Protein AF-A0A8C7Y0G3-F1 (afdb_monomer_lite)

Foldseek 3Di:
DVLQVQVVVLLVVVVVQVVDPDHDVVVVVVSVVSNLVSQQVQKDFPFFWPQEAAAPDFIKTKIWGNNQVFFDPDDWWKKFKAKFFLVCLLVVVDDDPDGQWDKPQRIFTFDQDPVVRITMTMRGRIGTNDGHDDDDDDPDDLLLTKIWIKIWTWTDGVPDPDIDIHIDTGQIHRYHHDPVSVLVNVLNSLQQVQADDPPDRHSDGDQKDFLQSVQVSLQCVLCVLLVAPQTQDPQLSVLLQCQLVVNQPDPDDRRRPIRGPCSAAPDPGVPAPGHSSQQSVLLSVLSNPFNSVCVRVVQAPERDDPVVVCVVAQPPDFQKWHKYADPHDRNKIKIWGWHDDDPHTDIDIDICPDCRVPDDDDDDDDDDDNIGRDPDD

Organism: NCBI:txid183150

InterPro domains:
  IPR000980 SH2 domain [PF00017] (300-342)
  IPR000980 SH2 domain [PS50001] (295-337)
  IPR001217 Transcription factor STAT [PTHR11801] (11-346)
  IPR008967 p53-like transcription factor, DNA-binding domain superfamily [SSF49417] (37-290)
  IPR012345 STAT transcription factor, DNA-binding, N-terminal [G3DSA:2.60.40.630] (44-178)
  IPR013801 STAT transcription factor, DNA-binding [PF02864] (47-176)
  IPR036860 SH2 domain superfamily [G3DSA:3.30.505.10] (300-367)
  IPR036860 SH2 domain superfamily [SSF55550] (291-344)
  IPR048988 Signal transducer and activator of transcription, linker domain [PF21354] (199-280)

Structure (mmCIF, N/CA/C/O backbone):
data_AF-A0A8C7Y0G3-F1
#
_entry.id   AF-A0A8C7Y0G3-F1
#
loop_
_atom_site.group_PDB
_atom_site.id
_atom_site.type_symbol
_atom_site.label_atom_id
_atom_site.label_alt_id
_atom_site.label_comp_id
_atom_site.label_asym_id
_atom_site.label_entity_id
_atom_site.label_seq_id
_atom_site.pdbx_PDB_ins_code
_atom_site.Cartn_x
_atom_site.Cartn_y
_atom_si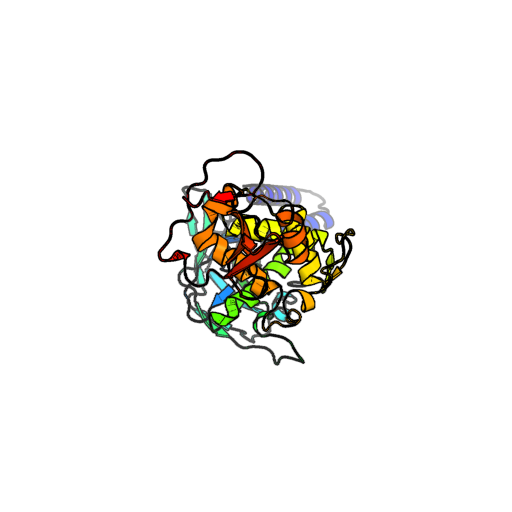te.Cartn_z
_atom_site.occupancy
_atom_site.B_iso_or_equiv
_atom_site.auth_seq_id
_atom_site.auth_comp_id
_atom_site.auth_asym_id
_atom_site.auth_atom_id
_atom_site.pdbx_PDB_model_num
ATOM 1 N N . MET A 1 1 ? -19.320 13.314 15.591 1.00 75.12 1 MET A N 1
ATOM 2 C CA . MET A 1 1 ? -20.579 13.942 15.129 1.00 75.12 1 MET A CA 1
ATOM 3 C C . MET A 1 1 ? -21.644 12.915 14.749 1.00 75.12 1 MET A C 1
ATOM 5 O O . MET A 1 1 ? -22.512 12.701 15.576 1.00 75.12 1 MET A O 1
ATOM 9 N N . TRP A 1 2 ? -21.601 12.242 13.586 1.00 90.75 2 TRP A N 1
ATOM 10 C CA . TRP A 1 2 ? -22.658 11.277 13.208 1.00 90.75 2 TRP A CA 1
ATOM 11 C C . TRP A 1 2 ? -22.826 10.128 14.213 1.00 90.75 2 TRP A C 1
ATOM 13 O O . TRP A 1 2 ? -23.937 9.872 14.663 1.00 90.75 2 TRP A O 1
ATOM 23 N N . SER A 1 3 ? -21.731 9.488 14.638 1.00 91.31 3 SER A N 1
ATOM 24 C CA . SER A 1 3 ? -21.782 8.396 15.624 1.00 91.31 3 SER A CA 1
ATOM 25 C C . SER A 1 3 ? -22.392 8.836 16.960 1.00 91.31 3 SER A C 1
ATOM 27 O O . SER A 1 3 ? -23.208 8.126 17.533 1.00 91.31 3 SER A O 1
ATOM 29 N N . GLU A 1 4 ? -22.058 10.037 17.438 1.00 88.38 4 GLU A N 1
ATOM 30 C CA . GLU A 1 4 ? -22.605 10.590 18.687 1.00 88.38 4 GLU A CA 1
ATOM 31 C C . GLU A 1 4 ? -24.086 10.956 18.560 1.00 88.38 4 GLU A C 1
ATOM 33 O O . GLU A 1 4 ? -24.848 10.776 19.508 1.00 88.38 4 GLU A O 1
ATOM 38 N N . GLN A 1 5 ? -24.514 11.446 17.392 1.00 90.44 5 GLN A N 1
ATOM 39 C CA . GLN A 1 5 ? -25.929 11.682 17.107 1.00 90.44 5 GLN A CA 1
ATOM 40 C C . GLN A 1 5 ? -26.713 10.369 17.088 1.00 90.44 5 GLN A C 1
ATOM 42 O O . GLN A 1 5 ? -27.786 10.306 17.684 1.00 90.44 5 GLN A O 1
ATOM 47 N N . LEU A 1 6 ? -26.170 9.322 16.460 1.00 92.69 6 LEU A N 1
ATOM 48 C CA . LEU A 1 6 ? -26.771 7.986 16.456 1.00 92.69 6 LEU A CA 1
ATOM 49 C C . LEU A 1 6 ? -26.883 7.416 17.871 1.00 92.69 6 LEU A C 1
ATOM 51 O O . LEU A 1 6 ? -27.937 6.891 18.225 1.00 92.69 6 LEU A O 1
ATOM 55 N N . LEU A 1 7 ? -25.847 7.590 18.698 1.00 90.00 7 LEU A N 1
ATOM 56 C CA . LEU A 1 7 ? -25.885 7.184 20.102 1.00 90.00 7 LEU A CA 1
ATOM 57 C C . LEU A 1 7 ? -26.990 7.935 20.856 1.00 90.00 7 LEU A C 1
ATOM 59 O O . LEU A 1 7 ? -27.817 7.307 21.507 1.00 90.00 7 LEU A O 1
ATOM 63 N N . GLY A 1 8 ? -27.077 9.258 20.691 1.00 89.44 8 GLY A N 1
ATOM 64 C CA . GLY A 1 8 ? -28.127 10.064 21.321 1.00 89.44 8 GLY A CA 1
ATOM 65 C C . GLY A 1 8 ? -29.546 9.726 20.841 1.00 89.44 8 GLY A C 1
ATOM 66 O O . GLY A 1 8 ? -30.496 9.819 21.614 1.00 89.44 8 GLY A O 1
ATOM 67 N N . ILE A 1 9 ? -29.719 9.317 19.578 1.00 92.38 9 ILE A N 1
ATOM 68 C CA . ILE A 1 9 ? -31.003 8.810 19.070 1.00 92.38 9 ILE A CA 1
ATOM 69 C C . ILE A 1 9 ? -31.339 7.466 19.728 1.00 92.38 9 ILE A C 1
ATOM 71 O O . ILE A 1 9 ? -32.461 7.301 20.202 1.00 92.38 9 ILE A O 1
ATOM 75 N N . ASN A 1 10 ? -30.381 6.536 19.801 1.00 91.31 10 ASN A N 1
ATOM 76 C CA . ASN A 1 10 ? -30.576 5.240 20.453 1.00 91.31 10 ASN A CA 1
ATOM 77 C C . ASN A 1 10 ? -30.941 5.409 21.941 1.00 91.31 10 ASN A C 1
ATOM 79 O O . ASN A 1 10 ? -31.903 4.801 22.403 1.00 91.31 10 ASN A O 1
ATOM 83 N N . GLU A 1 11 ? -30.256 6.304 22.663 1.00 88.06 11 GLU A N 1
ATOM 84 C CA . GLU A 1 11 ? -30.556 6.649 24.062 1.00 88.06 11 GLU A CA 1
ATOM 85 C C . GLU A 1 11 ? -31.999 7.144 24.241 1.00 88.06 11 GLU A C 1
ATOM 87 O O . GLU A 1 11 ? -32.717 6.641 25.107 1.00 88.06 11 GLU A O 1
ATOM 92 N N . ARG A 1 12 ? -32.454 8.085 23.401 1.00 91.25 12 ARG A N 1
ATOM 93 C CA . ARG A 1 12 ? -33.833 8.600 23.457 1.00 91.25 12 ARG A CA 1
ATOM 94 C C . ARG A 1 12 ? -34.868 7.517 23.174 1.00 91.25 12 ARG A C 1
ATOM 96 O O . ARG A 1 12 ? -35.825 7.391 23.928 1.00 91.25 12 ARG A O 1
ATOM 103 N N . LEU A 1 13 ? -34.652 6.696 22.146 1.00 92.31 13 LEU A N 1
ATOM 104 C CA . LEU A 1 13 ? -35.562 5.595 21.820 1.00 92.31 13 LEU A CA 1
ATOM 105 C C . LEU A 1 13 ? -35.646 4.567 22.956 1.00 92.31 13 LEU A C 1
ATOM 107 O O . LEU A 1 13 ? -36.723 4.048 23.237 1.00 92.31 13 LEU A O 1
ATOM 111 N N . ARG A 1 14 ? -34.534 4.296 23.652 1.00 87.75 14 ARG A N 1
ATOM 112 C CA . ARG A 1 14 ? -34.536 3.428 24.840 1.00 87.75 14 ARG A CA 1
ATOM 113 C C . ARG A 1 14 ? -35.313 4.048 26.000 1.00 87.75 14 ARG A C 1
ATOM 115 O O . ARG A 1 14 ? -36.026 3.321 26.682 1.00 87.75 14 ARG A O 1
ATOM 122 N N . GLN A 1 15 ? -35.206 5.359 26.218 1.00 88.50 15 GLN A N 1
ATOM 123 C CA . GLN A 1 15 ? -35.999 6.062 27.236 1.00 88.50 15 GLN A CA 1
ATOM 124 C C . GLN A 1 15 ? -37.495 6.020 26.911 1.00 88.50 15 GLN A C 1
ATOM 126 O O . GLN A 1 15 ? -38.289 5.662 27.775 1.00 88.50 15 GLN A O 1
ATOM 131 N N . GLU A 1 16 ? -37.874 6.311 25.665 1.00 91.06 16 GLU A N 1
ATOM 132 C CA . GLU A 1 16 ? -39.264 6.219 25.205 1.00 91.06 16 GLU A CA 1
ATOM 133 C C . GLU A 1 16 ? -39.808 4.794 25.345 1.00 91.06 16 GLU A C 1
ATOM 135 O O . GLU A 1 16 ? -40.914 4.611 25.847 1.00 91.06 16 GLU A O 1
ATOM 140 N N . TYR A 1 17 ? -39.010 3.777 24.998 1.00 88.94 17 TYR A N 1
ATOM 141 C CA . TYR A 1 17 ? -39.374 2.369 25.164 1.00 88.94 17 TYR A CA 1
ATOM 142 C C . TYR A 1 17 ? -39.729 2.010 26.617 1.00 88.94 17 TYR A C 1
ATOM 144 O O . TYR A 1 17 ? -40.674 1.255 26.838 1.00 88.94 17 TYR A O 1
ATOM 152 N N . MET A 1 18 ? -39.022 2.568 27.611 1.00 86.75 18 MET A N 1
ATOM 153 C CA . MET A 1 18 ? -39.318 2.331 29.035 1.00 86.75 18 MET A CA 1
ATOM 154 C C . MET A 1 18 ? -40.654 2.937 29.490 1.00 86.75 18 MET A C 1
ATOM 156 O O . MET A 1 18 ? -41.187 2.524 30.517 1.00 86.75 18 MET A O 1
ATOM 160 N N . LEU A 1 19 ? -41.193 3.908 28.747 1.00 90.69 19 LEU A N 1
ATOM 161 C CA . LEU A 1 19 ? -42.464 4.572 29.050 1.00 90.69 19 LEU A CA 1
ATOM 162 C C . LEU A 1 19 ? -43.667 3.902 28.362 1.00 90.69 19 LEU A C 1
ATOM 164 O O . LEU A 1 19 ? -44.811 4.264 28.635 1.00 90.69 19 LEU A O 1
ATOM 168 N N . VAL A 1 20 ? -43.438 2.930 27.472 1.00 89.75 20 VAL A N 1
ATOM 169 C CA . VAL A 1 20 ? -44.508 2.216 26.762 1.00 89.75 20 VAL A CA 1
ATOM 170 C C . VAL A 1 20 ? -45.210 1.242 27.712 1.00 89.75 20 VAL A C 1
ATOM 172 O O . VAL A 1 20 ? -44.578 0.355 28.275 1.00 89.75 20 VAL A O 1
ATOM 175 N N . GLY A 1 21 ? -46.537 1.359 27.845 1.00 84.69 21 GLY A N 1
ATOM 176 C CA . GLY A 1 21 ? -47.332 0.524 28.760 1.00 84.69 21 GLY A CA 1
ATOM 177 C C . GLY A 1 21 ? -47.311 -0.981 28.450 1.00 84.69 21 GLY A C 1
ATOM 178 O O . GLY A 1 21 ? -47.362 -1.797 29.365 1.00 84.69 21 GLY A O 1
ATOM 179 N N . THR A 1 22 ? -47.188 -1.363 27.174 1.00 86.62 22 THR A N 1
ATOM 180 C CA . THR A 1 22 ? -47.003 -2.758 26.725 1.00 86.62 22 THR A CA 1
ATOM 181 C C . THR A 1 22 ? -45.833 -2.840 25.738 1.00 86.62 22 THR A C 1
ATOM 183 O O . THR A 1 22 ? -46.036 -2.739 24.524 1.00 86.62 22 THR A O 1
ATOM 186 N N . PRO A 1 23 ? -44.591 -2.951 26.233 1.00 83.25 23 PRO A N 1
ATOM 187 C CA . PRO A 1 23 ? -43.402 -2.817 25.404 1.00 83.25 23 PRO A CA 1
ATOM 188 C C . PRO A 1 23 ? -43.110 -4.101 24.605 1.00 83.25 23 PRO A C 1
ATOM 190 O O . PRO A 1 23 ? -43.174 -5.206 25.140 1.00 83.25 23 PRO A O 1
ATOM 193 N N . ASN A 1 24 ? -42.778 -3.962 23.314 1.00 88.94 24 ASN A N 1
ATOM 194 C CA . ASN A 1 24 ? -42.450 -5.089 22.432 1.00 88.94 24 ASN A CA 1
ATOM 195 C C . ASN A 1 24 ? -41.003 -5.581 22.669 1.00 88.94 24 ASN A C 1
ATOM 197 O O . ASN A 1 24 ? -40.067 -4.864 22.297 1.00 88.94 24 ASN A O 1
ATOM 201 N N . PRO A 1 25 ? -40.786 -6.818 23.163 1.00 89.81 25 PRO A N 1
ATOM 202 C CA . PRO A 1 25 ? -39.446 -7.339 23.446 1.00 89.81 25 PRO A CA 1
ATOM 203 C C . PRO A 1 25 ? -38.500 -7.350 22.236 1.00 89.81 25 PRO A C 1
ATOM 205 O O . PRO A 1 25 ? -37.298 -7.148 22.399 1.00 89.81 25 PRO A O 1
ATOM 208 N N . ALA A 1 26 ? -39.026 -7.535 21.019 1.00 91.88 26 ALA A N 1
ATOM 209 C CA . ALA A 1 26 ? -38.218 -7.525 19.800 1.00 91.88 26 ALA A CA 1
ATOM 210 C C . ALA A 1 26 ? -37.586 -6.147 19.536 1.00 91.88 26 ALA A C 1
ATOM 212 O O . ALA A 1 26 ? -36.444 -6.063 19.089 1.00 91.88 26 ALA A O 1
ATOM 213 N N . CYS A 1 27 ? -38.299 -5.066 19.871 1.00 90.62 27 CYS A N 1
ATOM 214 C CA . CYS A 1 27 ? -37.798 -3.701 19.720 1.00 90.62 27 CYS A CA 1
ATOM 215 C C . CYS A 1 27 ? -36.637 -3.423 20.686 1.00 90.62 27 CYS A C 1
ATOM 217 O O . CYS 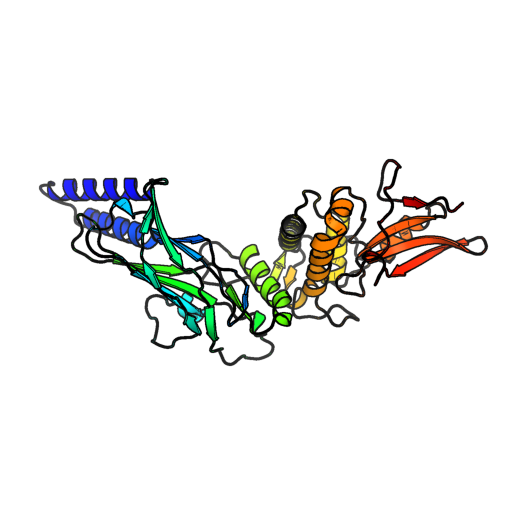A 1 27 ? -35.619 -2.862 20.282 1.00 90.62 27 CYS A O 1
ATOM 219 N N . LYS A 1 28 ? -36.740 -3.893 21.938 1.00 89.12 28 LYS A N 1
ATOM 220 C CA . LYS A 1 28 ? -35.642 -3.802 22.913 1.00 89.12 28 LYS A CA 1
ATOM 221 C C . LYS A 1 28 ? -34.376 -4.475 22.394 1.00 89.12 28 LYS A C 1
ATOM 223 O O . LYS A 1 28 ? -33.324 -3.844 22.379 1.00 89.12 28 LYS A O 1
ATOM 228 N N . LEU A 1 29 ? -34.502 -5.718 21.929 1.00 91.50 29 LEU A N 1
ATOM 229 C CA . LEU A 1 29 ? -33.372 -6.481 21.403 1.00 91.50 29 LEU A CA 1
ATOM 230 C C . LEU A 1 29 ? -32.739 -5.783 20.191 1.00 91.50 29 LEU A C 1
ATOM 232 O O . LEU A 1 29 ? -31.519 -5.711 20.076 1.00 91.50 29 LEU A O 1
ATOM 236 N N . GLN A 1 30 ? -33.557 -5.220 19.299 1.00 93.69 30 GLN A N 1
ATOM 237 C CA . GLN A 1 30 ? -33.057 -4.478 18.146 1.00 93.69 30 GLN A CA 1
ATOM 238 C C . GLN A 1 30 ? -32.299 -3.205 18.557 1.00 93.69 30 GLN A C 1
ATOM 240 O O . GLN A 1 30 ? -31.234 -2.931 18.006 1.00 93.69 30 GLN A O 1
ATOM 245 N N . LEU A 1 31 ? -32.805 -2.443 19.531 1.00 91.38 31 LEU A N 1
ATOM 246 C CA . LEU A 1 31 ? -32.117 -1.258 20.056 1.00 91.38 31 LEU A CA 1
ATOM 247 C C . LEU A 1 31 ? -30.783 -1.615 20.724 1.00 91.38 31 LEU A C 1
ATOM 249 O O . LEU A 1 31 ? -29.803 -0.895 20.525 1.00 91.38 31 LEU A O 1
ATOM 253 N N . GLU A 1 32 ? -30.736 -2.721 21.471 1.00 89.75 32 GLU A N 1
ATOM 254 C CA . GLU A 1 32 ? -29.512 -3.247 22.088 1.00 89.75 32 GLU A CA 1
ATOM 255 C C . GLU A 1 32 ? -28.491 -3.671 21.024 1.00 89.75 32 GLU A C 1
ATOM 257 O O . GLU A 1 32 ? -27.340 -3.245 21.081 1.00 89.75 32 GLU A O 1
ATOM 262 N N . ASN A 1 33 ? -28.914 -4.403 19.989 1.00 92.44 33 ASN A N 1
ATOM 263 C CA . ASN A 1 33 ? -28.038 -4.806 18.885 1.00 92.44 33 ASN A CA 1
ATOM 264 C C . ASN A 1 33 ? -27.462 -3.603 18.122 1.00 92.44 33 ASN A C 1
ATOM 266 O O . ASN A 1 33 ? -26.276 -3.583 17.790 1.00 92.44 33 ASN A O 1
ATOM 270 N N . LEU A 1 34 ? -28.284 -2.580 17.862 1.00 93.69 34 LEU A N 1
ATOM 271 C CA . LEU A 1 34 ? -27.831 -1.343 17.218 1.00 93.69 34 LEU A CA 1
ATOM 272 C C . LEU A 1 34 ? -26.823 -0.586 18.088 1.00 93.69 34 LEU A C 1
ATOM 274 O O . LEU A 1 34 ? -25.855 -0.039 17.563 1.00 93.69 34 LEU A O 1
ATOM 278 N N . LEU A 1 35 ? -27.031 -0.567 19.407 1.00 90.81 35 LEU A N 1
ATOM 279 C CA . LEU A 1 35 ? -26.099 0.048 20.347 1.00 90.81 35 LEU A CA 1
ATOM 280 C C . LEU A 1 35 ? -24.761 -0.698 20.372 1.00 90.81 35 LEU A C 1
ATOM 282 O O . LEU A 1 35 ? -23.720 -0.061 20.237 1.00 90.81 35 LEU A O 1
ATOM 286 N N . HIS A 1 36 ? -24.790 -2.029 20.486 1.00 90.25 36 HIS A N 1
ATOM 287 C CA . HIS A 1 36 ? -23.592 -2.868 20.433 1.00 90.25 36 HIS A CA 1
ATOM 288 C C . HIS A 1 36 ? -22.805 -2.634 19.140 1.00 90.25 36 HIS A C 1
ATOM 290 O O . HIS A 1 36 ? -21.625 -2.304 19.192 1.00 90.25 36 HIS A O 1
ATOM 296 N N . SER A 1 37 ? -23.476 -2.682 17.984 1.00 93.12 37 SER A N 1
ATOM 297 C CA . SER A 1 37 ? -22.838 -2.443 16.685 1.00 93.12 37 SER A CA 1
ATOM 298 C C . SER A 1 37 ? -22.215 -1.045 16.574 1.00 93.12 37 SER A C 1
ATOM 300 O O . SER A 1 37 ? -21.099 -0.899 16.063 1.00 93.12 37 SER A O 1
ATOM 302 N N . LEU A 1 38 ? -22.899 -0.014 17.084 1.00 93.06 38 LEU A N 1
ATOM 303 C CA . LEU A 1 38 ? -22.394 1.358 17.097 1.00 93.06 38 LEU A CA 1
ATOM 304 C C . LEU A 1 38 ? -21.152 1.509 17.988 1.00 93.06 38 LEU A C 1
ATOM 306 O O . LEU A 1 38 ? -20.217 2.216 17.610 1.00 93.06 38 LEU A O 1
ATOM 310 N N . ILE A 1 39 ? -21.146 0.863 19.155 1.00 91.25 39 ILE A N 1
ATOM 311 C CA . ILE A 1 39 ? -20.026 0.890 20.100 1.00 91.25 39 ILE A CA 1
ATOM 312 C C . ILE A 1 39 ? -18.821 0.132 19.537 1.00 91.25 39 ILE A C 1
ATOM 314 O O . ILE A 1 39 ? -17.722 0.691 19.515 1.00 91.25 39 ILE A O 1
ATOM 318 N N . ASP A 1 40 ? -19.023 -1.076 19.014 1.00 90.56 40 ASP A N 1
ATOM 319 C CA . ASP A 1 40 ? -17.955 -1.896 18.429 1.00 90.56 40 ASP A CA 1
ATOM 320 C C . ASP A 1 40 ? -17.297 -1.188 17.238 1.00 90.56 40 ASP A C 1
ATOM 322 O O . ASP A 1 40 ? -16.075 -1.185 17.099 1.00 90.56 40 ASP A O 1
ATOM 326 N N . SER A 1 41 ? -18.094 -0.480 16.434 1.00 92.94 41 SER A N 1
ATOM 327 C CA . SER A 1 41 ? -17.617 0.285 15.273 1.00 92.94 41 SER A CA 1
ATOM 328 C C . SER A 1 41 ? -17.090 1.683 15.626 1.00 92.94 41 SER A C 1
ATOM 330 O O . SER A 1 41 ? -16.759 2.470 14.736 1.00 92.94 41 SER A O 1
ATOM 332 N N . SER A 1 42 ? -17.040 2.046 16.913 1.00 93.56 42 SER A N 1
ATOM 333 C CA . SER A 1 42 ? -16.662 3.398 17.342 1.00 93.56 42 SER A CA 1
ATOM 334 C C . SER A 1 42 ? -15.154 3.626 17.411 1.00 93.56 42 SER A C 1
ATOM 336 O O . SER A 1 42 ? -14.723 4.781 17.437 1.00 93.56 42 SER A O 1
ATOM 338 N N . LEU A 1 43 ? -14.346 2.564 17.440 1.00 95.50 43 LEU A N 1
ATOM 339 C CA . LEU A 1 43 ? -12.892 2.660 17.470 1.00 95.50 43 LEU A CA 1
ATOM 340 C C . LEU A 1 43 ? -12.324 2.516 16.065 1.00 95.50 43 LEU A C 1
ATOM 342 O O . LEU A 1 43 ? -12.480 1.485 15.423 1.00 95.50 43 LEU A O 1
ATOM 346 N N . VAL A 1 44 ? -11.608 3.537 15.604 1.00 96.81 44 VAL A N 1
ATOM 347 C CA . VAL A 1 44 ? -11.010 3.547 14.266 1.00 96.81 44 VAL A CA 1
ATOM 348 C C . VAL A 1 44 ? -9.529 3.890 14.332 1.00 96.81 44 VAL A C 1
ATOM 350 O O . VAL A 1 44 ? -9.082 4.660 15.184 1.00 96.81 44 VAL A O 1
ATOM 353 N N . VAL A 1 45 ? -8.748 3.339 13.406 1.00 97.81 45 VAL A N 1
ATOM 354 C CA . VAL A 1 45 ? -7.332 3.689 13.251 1.00 97.81 45 VAL A CA 1
ATOM 355 C C . VAL A 1 45 ? -7.235 4.931 12.363 1.00 97.81 45 VAL A C 1
ATOM 357 O O . VAL A 1 45 ? -7.267 4.837 11.139 1.00 97.81 45 VAL A O 1
ATOM 360 N N . GLU A 1 46 ? -7.141 6.104 12.989 1.00 96.19 46 GLU A N 1
ATOM 361 C CA . GLU A 1 46 ? -7.092 7.408 12.308 1.00 96.19 46 GLU A CA 1
ATOM 362 C C . GLU A 1 46 ? -5.771 7.618 11.557 1.00 96.19 46 GLU A C 1
ATOM 364 O O . GLU A 1 46 ? -5.761 8.077 10.417 1.00 96.19 46 GLU A O 1
ATOM 369 N N . LYS A 1 47 ? -4.646 7.233 12.172 1.00 97.69 47 LYS A N 1
ATOM 370 C CA . LYS A 1 47 ? -3.332 7.213 11.523 1.00 97.69 47 LYS A CA 1
ATOM 371 C C . LYS A 1 47 ? -2.786 5.797 11.553 1.00 97.69 47 LYS A C 1
ATOM 373 O O . LYS A 1 47 ? -2.304 5.349 12.595 1.00 97.69 47 LYS A O 1
ATOM 378 N N . GLN A 1 48 ? -2.837 5.118 10.411 1.00 98.12 48 GLN A N 1
ATOM 379 C CA . GLN A 1 48 ? -2.316 3.759 10.262 1.00 98.12 48 GLN A CA 1
ATOM 380 C C . GLN A 1 48 ? -0.820 3.683 10.628 1.00 98.12 48 GLN A C 1
ATOM 382 O O . GLN A 1 48 ? -0.083 4.652 10.404 1.00 98.12 48 GLN A O 1
ATOM 387 N N . PRO A 1 49 ? -0.353 2.558 11.203 1.00 98.12 49 PRO A N 1
ATOM 388 C CA . PRO A 1 49 ? 1.077 2.313 11.335 1.00 98.12 49 PRO A CA 1
ATOM 389 C C . PRO A 1 49 ? 1.729 2.206 9.943 1.00 98.12 49 PRO A C 1
ATOM 391 O O . PRO A 1 49 ? 1.038 1.940 8.956 1.00 98.12 49 PRO A O 1
ATOM 394 N N . PRO A 1 50 ? 3.060 2.370 9.833 1.00 97.69 50 PRO A N 1
ATOM 395 C CA . PRO A 1 50 ? 3.769 1.991 8.617 1.00 97.69 50 PRO A CA 1
ATOM 396 C C . PRO A 1 50 ? 3.440 0.539 8.261 1.00 97.69 50 PRO A C 1
ATOM 398 O O . PRO A 1 50 ? 3.507 -0.335 9.121 1.00 97.69 50 PRO A O 1
ATOM 401 N N . GLN A 1 51 ? 3.089 0.273 7.005 1.00 97.38 51 GLN A N 1
ATOM 402 C CA . GLN A 1 51 ? 2.714 -1.081 6.587 1.00 97.38 51 GLN A CA 1
ATOM 403 C C . GLN A 1 51 ? 3.919 -2.008 6.404 1.00 97.38 51 GLN A C 1
ATOM 405 O O . GLN A 1 51 ? 3.761 -3.220 6.350 1.00 97.38 51 GLN A O 1
ATOM 410 N N . VAL A 1 52 ? 5.133 -1.459 6.365 1.00 97.94 52 VAL A N 1
ATOM 411 C CA . VAL A 1 52 ? 6.372 -2.225 6.509 1.00 97.94 52 VAL A CA 1
ATOM 412 C C . VAL A 1 52 ? 7.082 -1.716 7.756 1.00 97.94 52 VAL A C 1
ATOM 414 O O . VAL A 1 52 ? 7.469 -0.549 7.826 1.00 97.94 52 VAL A O 1
ATOM 417 N N . ILE A 1 53 ? 7.212 -2.577 8.765 1.00 97.62 53 ILE A N 1
ATOM 418 C CA . ILE A 1 53 ? 7.789 -2.232 10.067 1.00 97.62 53 ILE A CA 1
ATOM 419 C C . ILE A 1 53 ? 9.076 -3.017 10.256 1.00 97.62 53 ILE A C 1
ATOM 421 O O . ILE A 1 53 ? 9.057 -4.234 10.431 1.00 97.62 53 ILE A O 1
ATOM 425 N N . LYS A 1 54 ? 10.207 -2.318 10.300 1.00 96.62 54 LYS A N 1
ATOM 426 C CA . LYS A 1 54 ? 11.476 -2.942 10.664 1.00 96.62 54 LYS A CA 1
ATOM 427 C C . LYS A 1 54 ? 11.573 -3.109 12.182 1.00 96.62 54 LYS A C 1
ATOM 429 O O . LYS A 1 54 ? 11.350 -2.156 12.932 1.00 96.62 54 LYS A O 1
ATOM 434 N N . THR A 1 55 ? 11.966 -4.290 12.654 1.00 95.94 55 THR A N 1
ATOM 435 C CA . THR A 1 55 ? 12.222 -4.537 14.083 1.00 95.94 55 THR A CA 1
ATOM 436 C C . THR A 1 55 ? 13.214 -3.525 14.651 1.00 95.94 55 THR A C 1
ATOM 438 O O . THR A 1 55 ? 14.125 -3.079 13.951 1.00 95.94 55 THR A O 1
ATOM 441 N N . GLN A 1 56 ? 13.045 -3.169 15.925 1.00 94.75 56 GLN A N 1
ATOM 442 C CA . GLN A 1 56 ? 13.838 -2.172 16.658 1.00 94.75 56 GLN A CA 1
ATOM 443 C C . GLN A 1 56 ? 13.716 -0.728 16.135 1.00 94.75 56 GLN A C 1
ATOM 445 O O . GLN A 1 56 ? 14.214 0.194 16.780 1.00 94.75 56 GLN A O 1
ATOM 450 N N . SER A 1 57 ? 13.008 -0.493 15.026 1.00 96.69 57 SER A N 1
ATOM 451 C CA . SER A 1 57 ? 12.744 0.856 14.519 1.00 96.69 57 SER A CA 1
ATOM 452 C C . SER A 1 57 ? 11.538 1.470 15.222 1.00 96.69 57 SER A C 1
ATOM 454 O O . SER A 1 57 ? 10.565 0.784 15.539 1.00 96.69 57 SER A O 1
ATOM 456 N N . LYS A 1 58 ? 11.607 2.778 15.479 1.00 97.88 58 LYS A N 1
ATOM 457 C CA . LYS A 1 58 ? 10.512 3.518 16.109 1.00 97.88 58 LYS A CA 1
ATOM 458 C C . LYS A 1 58 ? 9.446 3.867 15.077 1.00 97.88 58 LYS A C 1
ATOM 460 O O . LYS A 1 58 ? 9.772 4.343 13.993 1.00 97.88 58 LYS A O 1
ATOM 465 N N . PHE A 1 59 ? 8.184 3.703 15.443 1.00 98.19 59 PHE A N 1
ATOM 466 C CA . PHE A 1 59 ? 7.042 4.144 14.650 1.00 98.19 59 PHE A CA 1
ATOM 467 C C . PHE A 1 59 ? 5.942 4.730 15.540 1.00 98.19 59 PHE A C 1
ATOM 469 O O . PHE A 1 59 ? 6.074 4.828 16.765 1.00 98.19 59 PHE A O 1
ATOM 476 N N . SER A 1 60 ? 4.874 5.227 14.923 1.00 98.12 60 SER A N 1
ATOM 477 C CA . SER A 1 60 ? 3.737 5.815 15.631 1.00 98.12 60 SER A CA 1
ATOM 478 C C . SER A 1 60 ? 2.445 5.583 14.861 1.00 98.12 60 SER A C 1
ATOM 480 O O . SER A 1 60 ? 2.460 5.483 13.636 1.00 98.12 60 SER A O 1
ATOM 482 N N . THR A 1 61 ? 1.339 5.524 15.590 1.00 98.50 61 THR A N 1
ATOM 483 C CA . THR A 1 61 ? -0.021 5.322 15.075 1.00 98.50 61 THR A CA 1
ATOM 484 C C . THR A 1 61 ? -1.000 6.013 16.019 1.00 98.50 61 THR A C 1
ATOM 486 O O . THR A 1 61 ? -0.683 6.256 17.188 1.00 98.50 61 THR A O 1
ATOM 489 N N . THR A 1 62 ? -2.168 6.375 15.505 1.00 98.19 62 THR A N 1
ATOM 490 C CA . THR A 1 62 ? -3.211 7.052 16.277 1.00 98.19 62 THR A CA 1
ATOM 491 C C . THR A 1 62 ? -4.522 6.329 16.057 1.00 98.19 62 THR A C 1
ATOM 493 O O . THR A 1 62 ? -4.912 6.082 14.915 1.00 98.19 62 THR A O 1
ATOM 496 N N . VAL A 1 63 ? -5.205 6.029 17.154 1.00 97.69 63 VAL A N 1
ATOM 497 C CA . VAL A 1 63 ? -6.583 5.539 17.141 1.00 97.69 63 VAL A CA 1
ATOM 498 C C . VAL A 1 63 ? -7.510 6.614 17.673 1.00 97.69 63 VAL A C 1
ATOM 500 O O . VAL A 1 63 ? -7.117 7.434 18.504 1.00 97.69 63 VAL A O 1
ATOM 503 N N . ARG A 1 64 ? -8.749 6.596 17.201 1.00 95.69 64 ARG A N 1
ATOM 504 C CA . ARG A 1 64 ? -9.779 7.563 17.545 1.00 95.69 64 ARG A CA 1
ATOM 505 C C . ARG A 1 64 ? -11.036 6.838 17.991 1.00 95.69 64 ARG A C 1
ATOM 507 O O . ARG A 1 64 ? -11.476 5.904 17.329 1.00 95.69 64 ARG A O 1
ATOM 514 N N . CYS A 1 65 ? -11.621 7.309 19.087 1.00 94.31 65 CYS A N 1
ATOM 515 C CA . CYS A 1 65 ? -12.951 6.906 19.523 1.00 94.31 65 CYS A CA 1
ATOM 516 C C . CYS A 1 65 ? -13.973 7.926 19.007 1.00 94.31 65 CYS A C 1
ATOM 518 O O . CYS A 1 65 ? -13.933 9.106 19.363 1.00 94.31 65 CYS A O 1
ATOM 520 N N . LEU A 1 66 ? -14.889 7.474 18.153 1.00 93.50 66 LEU A N 1
ATOM 521 C CA . LEU A 1 66 ? -15.925 8.295 17.523 1.00 93.50 66 LEU A CA 1
ATOM 522 C C . LEU A 1 66 ? -17.045 8.706 18.486 1.00 93.50 66 LEU A C 1
ATOM 524 O O . LEU A 1 66 ? -17.823 9.596 18.153 1.00 93.50 66 LEU A O 1
ATOM 528 N N . LEU A 1 67 ? -17.109 8.073 19.659 1.00 90.06 67 LEU A N 1
ATOM 529 C CA . LEU A 1 67 ? -18.069 8.343 20.733 1.00 90.06 67 LEU A CA 1
ATOM 530 C C . LEU A 1 67 ? -17.400 9.001 21.953 1.00 90.06 67 LEU A C 1
ATOM 532 O O . LEU A 1 67 ? -17.924 8.959 23.065 1.00 90.06 67 LEU A O 1
ATOM 536 N N . GLY A 1 68 ? -16.214 9.582 21.762 1.00 83.62 68 GLY A N 1
ATOM 537 C CA . GLY A 1 68 ? -15.350 10.046 22.842 1.00 83.62 68 GLY A CA 1
ATOM 538 C C . GLY A 1 68 ? -15.956 11.098 23.773 1.00 83.62 68 GLY A C 1
ATOM 539 O O . GLY A 1 68 ? -15.670 11.080 24.971 1.00 83.62 68 GLY A O 1
ATOM 540 N N . GLU A 1 69 ? -16.836 11.983 23.286 1.00 81.06 69 GLU A N 1
ATOM 541 C CA . GLU A 1 69 ? -17.515 12.955 24.155 1.00 81.06 69 GLU A CA 1
ATOM 542 C C . GLU A 1 69 ? -18.410 12.269 25.197 1.00 81.06 69 GLU A C 1
ATOM 544 O O . GLU A 1 69 ? -18.482 12.736 26.335 1.00 81.06 69 GLU A O 1
ATOM 549 N N . LYS A 1 70 ? -19.013 11.132 24.831 1.00 81.62 70 LYS A N 1
ATOM 550 C CA . LYS A 1 70 ? -19.978 10.361 25.631 1.00 81.62 70 LYS A CA 1
ATOM 551 C C . LYS A 1 70 ? -19.340 9.303 26.531 1.00 81.62 70 LYS A C 1
ATOM 553 O O . LYS A 1 70 ? -20.029 8.724 27.372 1.00 81.62 70 LYS A O 1
ATOM 558 N N . VAL A 1 71 ? -18.040 9.049 26.377 1.00 81.38 71 VAL A N 1
ATOM 559 C CA . VAL A 1 71 ? -17.282 8.170 27.279 1.00 81.38 71 VAL A CA 1
ATOM 560 C C . VAL A 1 71 ? -17.295 8.762 28.690 1.00 81.38 71 VAL A C 1
ATOM 562 O O . VAL A 1 71 ? -17.049 9.962 28.867 1.00 81.38 71 VAL A O 1
ATOM 565 N N . MET A 1 72 ? -17.588 7.913 29.677 1.00 77.19 72 MET A N 1
ATOM 566 C CA . MET A 1 72 ? -17.776 8.294 31.075 1.00 77.19 72 MET A CA 1
ATOM 567 C C . MET A 1 72 ? -16.553 9.052 31.624 1.00 77.19 72 MET A C 1
ATOM 569 O O . MET A 1 72 ? -15.420 8.582 31.483 1.00 77.19 72 MET A O 1
ATOM 573 N N . PRO A 1 73 ? -16.747 10.231 32.245 1.00 72.75 73 PRO A N 1
ATOM 574 C CA . PRO A 1 73 ? -15.651 10.980 32.846 1.00 72.75 73 PRO A CA 1
ATOM 575 C C . PRO A 1 73 ? -15.142 10.299 34.127 1.00 72.75 73 PRO A C 1
ATOM 577 O O . PRO A 1 73 ? -15.879 9.591 34.806 1.00 72.75 73 PRO A O 1
ATOM 580 N N . GLY A 1 74 ? -13.884 10.561 34.494 1.00 73.56 74 GLY A N 1
ATOM 581 C CA . GLY A 1 74 ? -13.336 10.216 35.814 1.00 73.56 74 GLY A CA 1
ATOM 582 C C . GLY A 1 74 ? -12.350 9.045 35.856 1.00 73.56 74 GLY A C 1
ATOM 583 O O . GLY A 1 74 ? -11.617 8.932 36.835 1.00 73.56 74 GLY A O 1
ATOM 584 N N . LYS A 1 75 ? -12.246 8.221 34.802 1.00 75.81 75 LYS A N 1
ATOM 585 C CA . LYS A 1 75 ? -11.182 7.207 34.669 1.00 75.81 75 LYS A CA 1
ATOM 586 C C . LYS A 1 75 ? -10.458 7.332 33.324 1.00 75.81 75 LYS A C 1
ATOM 588 O O . LYS A 1 75 ? -11.128 7.445 32.298 1.00 75.81 75 LYS A O 1
ATOM 593 N N . PRO A 1 76 ? -9.112 7.309 33.298 1.00 85.31 76 PRO A N 1
ATOM 594 C CA . PRO A 1 76 ? -8.374 7.299 32.043 1.00 85.31 76 PRO A CA 1
ATOM 595 C C . PRO A 1 76 ? -8.633 5.982 31.305 1.00 85.31 76 PRO A C 1
ATOM 597 O O . PRO A 1 76 ? -8.356 4.902 31.826 1.00 85.31 76 PRO A O 1
ATOM 600 N N . VAL A 1 77 ? -9.154 6.074 30.082 1.00 92.00 77 VAL A N 1
ATOM 601 C CA . VAL A 1 77 ? -9.336 4.914 29.204 1.00 92.00 77 VAL A CA 1
ATOM 602 C C . VAL A 1 77 ? -7.996 4.594 28.554 1.00 92.00 77 VAL A C 1
ATOM 604 O O . VAL A 1 77 ? -7.470 5.386 27.772 1.00 92.00 77 VAL A O 1
ATOM 607 N N . VAL A 1 78 ? -7.427 3.439 28.895 1.00 95.06 78 VAL A N 1
ATOM 608 C CA . VAL A 1 78 ? -6.157 2.966 28.333 1.00 95.06 78 VAL A CA 1
ATOM 609 C C . VAL A 1 78 ? -6.444 2.052 27.151 1.00 95.06 78 VAL A C 1
ATOM 611 O O . VAL A 1 78 ? -7.142 1.045 27.282 1.00 95.06 78 VAL A O 1
ATOM 614 N N . ILE A 1 79 ? -5.863 2.373 26.001 1.00 96.81 79 ILE A N 1
ATOM 615 C CA . ILE A 1 79 ? -5.882 1.518 24.818 1.00 96.81 79 ILE A CA 1
ATOM 616 C C . ILE A 1 79 ? -4.586 0.723 24.777 1.00 96.81 79 ILE A C 1
ATOM 618 O O . ILE A 1 79 ? -3.492 1.289 24.829 1.00 96.81 79 ILE A O 1
ATOM 622 N N . LYS A 1 80 ? -4.715 -0.600 24.675 1.00 97.25 80 LYS A N 1
ATOM 623 C CA . LYS A 1 80 ? -3.594 -1.528 24.520 1.00 97.25 80 LYS A CA 1
ATOM 624 C C . LYS A 1 80 ? -3.459 -1.920 23.055 1.00 97.25 80 LYS A C 1
ATOM 626 O O . LYS A 1 80 ? -4.457 -2.192 22.398 1.00 97.25 80 LYS A O 1
ATOM 631 N N . ALA A 1 81 ? -2.229 -1.961 22.567 1.00 97.56 81 ALA A N 1
ATOM 632 C CA . ALA A 1 81 ? -1.861 -2.431 21.245 1.00 97.56 81 ALA A CA 1
ATOM 633 C C . ALA A 1 81 ? -1.136 -3.780 21.357 1.00 97.56 81 ALA A C 1
ATOM 635 O O . ALA A 1 81 ? -0.259 -3.964 22.206 1.00 97.56 81 ALA A O 1
ATOM 636 N N . GLN A 1 82 ? -1.469 -4.716 20.478 1.00 96.06 82 GLN A N 1
ATOM 637 C CA . GLN A 1 82 ? -0.789 -6.002 20.351 1.00 96.06 82 GLN A CA 1
ATOM 638 C C . GLN A 1 82 ? -0.656 -6.386 18.882 1.00 96.06 82 GLN A C 1
ATOM 640 O O . GLN A 1 82 ? -1.497 -6.024 18.066 1.00 96.06 82 GLN A O 1
ATOM 645 N N . ILE A 1 83 ? 0.411 -7.096 18.529 1.00 96.19 83 ILE A N 1
ATOM 646 C CA . ILE A 1 83 ? 0.579 -7.609 17.168 1.00 96.19 83 ILE A CA 1
ATOM 647 C C . ILE A 1 83 ? -0.100 -8.969 17.087 1.00 96.19 83 ILE A C 1
ATOM 649 O O . ILE A 1 83 ? 0.201 -9.853 17.888 1.00 96.19 83 ILE A O 1
ATOM 653 N N . VAL A 1 84 ? -0.976 -9.117 16.099 1.00 95.19 84 VAL A N 1
ATOM 654 C CA . VAL A 1 84 ? -1.681 -10.360 15.787 1.00 95.19 84 VAL A CA 1
ATOM 655 C C . VAL A 1 84 ? -1.287 -10.852 14.401 1.00 95.19 84 VAL A C 1
ATOM 657 O O . VAL A 1 84 ? -1.081 -10.050 13.487 1.00 95.19 84 VAL A O 1
ATOM 660 N N . ASN A 1 85 ? -1.161 -12.168 14.242 1.00 92.94 85 ASN A N 1
ATOM 661 C CA . ASN A 1 85 ? -0.994 -12.787 12.925 1.00 92.94 85 ASN A CA 1
ATOM 662 C C . ASN A 1 85 ? -2.350 -12.978 12.224 1.00 92.94 85 ASN A C 1
ATOM 664 O O . ASN A 1 85 ? -3.407 -12.678 12.780 1.00 92.94 85 ASN A O 1
ATOM 668 N N . GLU A 1 86 ? -2.324 -13.501 11.000 1.00 89.75 86 GLU A N 1
ATOM 669 C CA . GLU A 1 86 ? -3.536 -13.769 10.222 1.00 89.75 86 GLU A CA 1
ATOM 670 C C . GLU A 1 86 ? -4.541 -14.683 10.940 1.00 89.75 86 GLU A C 1
ATOM 672 O O . GLU A 1 86 ? -5.736 -14.395 10.947 1.00 89.75 86 GLU A O 1
ATOM 677 N N . LEU A 1 87 ? -4.080 -15.756 11.589 1.00 89.31 87 LEU A N 1
ATOM 678 C CA . LEU A 1 87 ? -4.964 -16.689 12.294 1.00 89.31 87 LEU A CA 1
ATOM 679 C C . LEU A 1 87 ? -5.662 -16.026 13.492 1.00 89.31 87 LEU A C 1
ATOM 681 O O . LEU A 1 87 ? -6.854 -16.230 13.710 1.00 89.31 87 LEU A O 1
ATOM 685 N N . GLN A 1 88 ? -4.930 -15.210 14.249 1.00 92.00 88 GLN A N 1
ATOM 686 C CA . GLN A 1 88 ? -5.457 -14.447 15.380 1.00 92.00 88 GLN A CA 1
ATOM 687 C C . GLN A 1 88 ? -6.405 -13.334 14.924 1.00 92.00 88 GLN A C 1
ATOM 689 O O . GLN A 1 88 ? -7.441 -13.129 15.549 1.00 92.00 88 GLN A O 1
ATOM 694 N N . ALA A 1 89 ? -6.107 -12.660 13.809 1.00 91.75 89 ALA A N 1
ATOM 695 C CA . ALA A 1 89 ? -6.988 -11.646 13.232 1.00 91.75 89 ALA A CA 1
ATOM 696 C C . ALA A 1 89 ? -8.334 -12.235 12.773 1.00 91.75 89 ALA A C 1
ATOM 698 O O . ALA A 1 89 ? -9.354 -11.559 12.865 1.00 91.75 89 ALA A O 1
ATOM 699 N N . LYS A 1 90 ? -8.359 -13.500 12.329 1.00 89.38 90 LYS A N 1
ATOM 700 C CA . LYS A 1 90 ? -9.601 -14.225 12.001 1.00 89.38 90 LYS A CA 1
ATOM 701 C C . LYS A 1 90 ? -10.436 -14.574 13.239 1.00 89.38 90 LYS A C 1
ATOM 703 O O . LYS A 1 90 ? -11.651 -14.674 13.130 1.00 89.38 90 LYS A O 1
ATOM 708 N N . ASN A 1 91 ? -9.799 -14.729 14.403 1.00 87.94 91 ASN A N 1
ATOM 709 C CA . ASN A 1 91 ? -10.408 -15.241 15.635 1.00 87.94 91 ASN A CA 1
ATOM 710 C C . ASN A 1 91 ? -10.251 -14.265 16.819 1.00 87.94 91 ASN A C 1
ATOM 712 O O . ASN A 1 91 ? -9.842 -14.666 17.910 1.00 87.94 91 ASN A O 1
ATOM 716 N N . LEU A 1 92 ? -10.590 -12.985 16.627 1.00 82.00 92 LEU A N 1
ATOM 717 C CA . LEU A 1 92 ? -10.420 -11.934 17.648 1.00 82.00 92 LEU A CA 1
ATOM 718 C C . LEU A 1 92 ? -11.121 -12.237 18.988 1.00 82.00 92 LEU A C 1
ATOM 720 O O . LEU A 1 92 ? -10.616 -11.866 20.046 1.00 82.00 92 LEU A O 1
ATOM 724 N N . GLY A 1 93 ? -12.246 -12.959 18.959 1.00 70.00 93 GLY A N 1
ATOM 725 C CA . GLY A 1 93 ? -12.998 -13.342 20.160 1.00 70.00 93 GLY A CA 1
ATOM 726 C C . GLY A 1 93 ? -12.372 -14.469 20.992 1.00 70.00 93 GLY A C 1
ATOM 727 O O . GLY A 1 93 ? -12.824 -14.709 22.107 1.00 70.00 93 GLY A O 1
ATOM 728 N N . ASN A 1 94 ? -11.350 -15.165 20.479 1.00 68.56 94 ASN A N 1
ATOM 729 C CA . ASN A 1 94 ? -10.712 -16.299 21.155 1.00 68.56 94 ASN A CA 1
ATOM 730 C C . ASN A 1 94 ? -9.185 -16.252 20.993 1.00 68.56 94 ASN A C 1
ATOM 732 O O . ASN A 1 94 ? -8.546 -17.183 20.498 1.00 68.56 94 ASN A O 1
ATOM 736 N N . LEU A 1 95 ? -8.593 -15.117 21.367 1.00 70.19 95 LEU A N 1
ATOM 737 C CA . LEU A 1 95 ? -7.144 -14.960 21.376 1.00 70.19 95 LEU A CA 1
ATOM 738 C C . LEU A 1 95 ? -6.548 -15.829 22.490 1.00 70.19 95 LEU A C 1
ATOM 740 O O . LEU A 1 95 ? -6.534 -15.448 23.660 1.00 70.19 95 LEU A O 1
ATOM 744 N N . HIS A 1 96 ? -6.031 -17.002 22.125 1.00 61.09 96 HIS A N 1
ATOM 745 C CA . HIS A 1 96 ? -5.134 -17.756 22.996 1.00 61.09 96 HIS A CA 1
ATOM 746 C C . HIS A 1 96 ? -3.909 -16.891 23.339 1.00 61.09 96 HIS A C 1
ATOM 748 O O . HIS A 1 96 ? -3.434 -16.125 22.501 1.00 61.09 96 HIS A O 1
ATOM 754 N N . SER A 1 97 ? -3.393 -17.019 24.567 1.00 60.00 97 SER A N 1
ATOM 755 C CA . SER A 1 97 ? -2.355 -16.167 25.188 1.00 60.00 97 SER A CA 1
ATOM 756 C C . SER A 1 97 ? -0.994 -16.100 24.454 1.00 60.00 97 SER A C 1
ATOM 758 O O . SER A 1 97 ? -0.042 -15.494 24.961 1.00 60.00 97 SER A O 1
ATOM 760 N N . ASP A 1 98 ? -0.860 -16.705 23.277 1.00 77.25 98 ASP A N 1
ATOM 761 C CA . ASP A 1 98 ? 0.389 -16.759 22.532 1.00 77.25 98 ASP A CA 1
ATOM 762 C C . ASP A 1 98 ? 0.697 -15.422 21.862 1.00 77.25 98 ASP A C 1
ATOM 764 O O . ASP A 1 98 ? 0.245 -15.083 20.766 1.00 77.25 98 ASP A O 1
ATOM 768 N N . THR A 1 99 ? 1.532 -14.647 22.548 1.00 84.62 99 THR A N 1
ATOM 769 C CA . THR A 1 99 ? 2.070 -13.393 22.029 1.00 84.62 99 THR A CA 1
ATOM 770 C C . THR A 1 99 ? 2.989 -13.676 20.839 1.00 84.62 99 THR A C 1
ATOM 772 O O . THR A 1 99 ? 4.031 -14.330 20.988 1.00 84.62 99 THR A O 1
ATOM 775 N N . VAL A 1 100 ? 2.610 -13.158 19.667 1.00 91.94 100 VAL A N 1
ATOM 776 C CA . VAL A 1 100 ? 3.361 -13.309 18.411 1.00 91.94 100 VAL A CA 1
ATOM 777 C C . VAL A 1 100 ? 4.524 -12.323 18.335 1.00 91.94 100 VAL A C 1
ATOM 779 O O . VAL A 1 100 ? 5.581 -12.670 17.820 1.00 91.94 100 VAL A O 1
ATOM 782 N N . ALA A 1 101 ? 4.397 -11.124 18.907 1.00 93.25 101 ALA A N 1
ATOM 783 C CA . ALA A 1 101 ? 5.479 -10.143 18.932 1.00 93.25 101 ALA A CA 1
ATOM 784 C C . ALA A 1 101 ? 5.553 -9.375 20.255 1.00 93.25 101 ALA A C 1
ATOM 786 O O . ALA A 1 101 ? 4.534 -9.052 20.860 1.00 93.25 101 ALA A O 1
ATOM 787 N N . GLU A 1 102 ? 6.768 -9.018 20.664 1.00 95.00 102 GLU A N 1
ATOM 788 C CA . GLU A 1 102 ? 7.010 -8.136 21.805 1.00 95.00 102 GLU A CA 1
ATOM 789 C C . GLU A 1 102 ? 7.018 -6.679 21.326 1.00 95.00 102 GLU A C 1
ATOM 791 O O . GLU A 1 102 ? 7.933 -6.254 20.610 1.00 95.00 102 GLU A O 1
ATOM 796 N N . LEU A 1 103 ? 5.992 -5.920 21.716 1.00 96.50 103 LEU A N 1
ATOM 797 C CA . LEU A 1 103 ? 5.790 -4.529 21.318 1.00 96.50 103 LEU A CA 1
ATOM 798 C C . LEU A 1 103 ? 6.098 -3.577 22.479 1.00 96.50 103 LEU A C 1
ATOM 800 O O . LEU A 1 103 ? 5.530 -3.694 23.560 1.00 96.50 103 LEU A O 1
ATOM 804 N N . ILE A 1 104 ? 6.987 -2.615 22.243 1.00 97.44 104 ILE A N 1
ATOM 805 C CA . ILE A 1 104 ? 7.371 -1.573 23.203 1.00 97.44 104 ILE A CA 1
ATOM 806 C C . ILE A 1 104 ? 6.443 -0.362 23.039 1.00 97.44 104 ILE A C 1
ATOM 808 O O . ILE A 1 104 ? 6.062 -0.035 21.913 1.00 97.44 104 ILE A O 1
ATOM 812 N N . ASN A 1 105 ? 6.132 0.326 24.147 1.00 97.00 105 ASN A N 1
ATOM 813 C CA . ASN A 1 105 ? 5.240 1.497 24.194 1.00 97.00 105 ASN A CA 1
ATOM 814 C C . ASN A 1 105 ? 3.858 1.196 23.595 1.00 97.00 105 ASN A C 1
ATOM 816 O O . ASN A 1 105 ? 3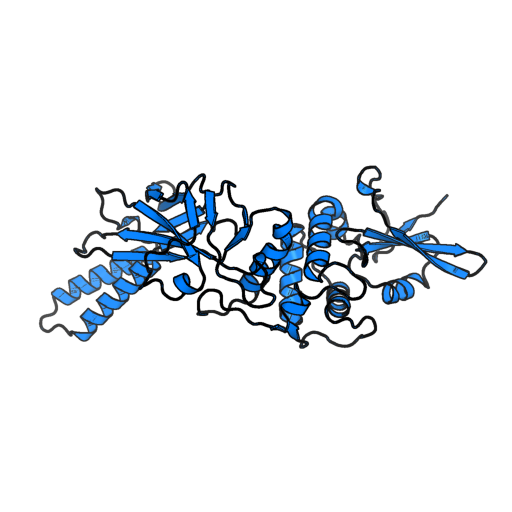.306 1.965 22.812 1.00 97.00 105 ASN A O 1
ATOM 820 N N . ASN A 1 106 ? 3.315 0.034 23.951 1.00 96.81 106 ASN A N 1
ATOM 821 C CA . ASN A 1 106 ? 2.090 -0.518 23.392 1.00 96.81 106 ASN A CA 1
ATOM 822 C C . ASN A 1 106 ? 0.819 -0.099 24.146 1.00 96.81 106 ASN A C 1
ATOM 824 O O . ASN A 1 106 ? -0.218 -0.735 23.989 1.00 96.81 106 ASN A O 1
ATOM 828 N N . GLN A 1 107 ? 0.882 0.935 24.979 1.00 97.62 107 GLN A N 1
ATOM 829 C CA . GLN A 1 107 ? -0.277 1.486 25.675 1.00 97.62 107 GLN A CA 1
ATOM 830 C C . GLN A 1 107 ? -0.325 2.994 25.470 1.00 97.62 107 GLN A C 1
ATOM 832 O O . GLN A 1 107 ? 0.712 3.657 25.453 1.00 97.62 107 GLN A O 1
ATOM 837 N N . SER A 1 108 ? -1.529 3.527 25.307 1.00 97.25 108 SER A N 1
ATOM 838 C CA . SER A 1 108 ? -1.768 4.963 25.208 1.00 97.25 108 SER A CA 1
ATOM 839 C C . SER A 1 108 ? -3.101 5.305 25.862 1.00 97.25 108 SER A C 1
ATOM 841 O O . SER A 1 108 ? -4.020 4.485 25.879 1.00 97.25 108 SER A O 1
ATOM 843 N N . ILE A 1 109 ? -3.192 6.499 26.436 1.00 95.00 109 ILE A N 1
ATOM 844 C CA . ILE A 1 109 ? -4.416 6.989 27.067 1.00 95.00 109 ILE A CA 1
ATOM 845 C C . ILE A 1 109 ? -5.249 7.693 25.999 1.00 95.00 109 ILE A C 1
ATOM 847 O O . ILE A 1 109 ? -4.724 8.412 25.150 1.00 95.00 109 ILE A O 1
ATOM 851 N N . LEU A 1 110 ? -6.555 7.463 26.037 1.00 93.00 110 LEU A N 1
ATOM 852 C CA . LEU A 1 110 ? -7.516 8.156 25.201 1.00 93.00 110 LEU A CA 1
ATOM 853 C C . LEU A 1 110 ? -7.699 9.594 25.713 1.00 93.00 110 LEU A C 1
ATOM 855 O O . LEU A 1 110 ? -8.279 9.820 26.775 1.00 93.00 110 LEU A O 1
ATOM 859 N N . GLU A 1 111 ? -7.201 10.565 24.954 1.00 91.69 111 GLU A N 1
ATOM 860 C CA . GLU A 1 111 ? -7.207 11.985 25.306 1.00 91.69 111 GLU A CA 1
ATOM 861 C C . GLU A 1 111 ? -8.262 12.745 24.498 1.00 91.69 111 GLU A C 1
ATOM 863 O O . GLU A 1 111 ? -8.410 12.544 23.290 1.00 91.69 111 GLU A O 1
ATOM 868 N N . LYS A 1 112 ? -8.992 13.650 25.160 1.00 87.69 112 LYS A N 1
ATOM 869 C CA . LYS A 1 112 ? -9.923 14.572 24.495 1.00 87.69 112 LYS A CA 1
ATOM 870 C C . LYS A 1 112 ? -9.157 15.817 24.055 1.00 87.69 112 LYS A C 1
ATOM 872 O O . LYS A 1 112 ? -8.530 16.480 24.877 1.00 87.69 112 LYS A O 1
ATOM 877 N N . HIS A 1 113 ? -9.249 16.164 22.779 1.00 84.88 113 HIS A N 1
ATOM 878 C CA . HIS A 1 113 ? -8.667 17.369 22.203 1.00 84.88 113 HIS A CA 1
ATOM 879 C C . HIS A 1 113 ? -9.775 18.417 21.983 1.00 84.88 113 HIS A C 1
ATOM 881 O O . HIS A 1 113 ? -10.580 18.283 21.057 1.00 84.88 113 HIS A O 1
ATOM 887 N N . PRO A 1 114 ? -9.852 19.478 22.814 1.00 72.06 114 PRO A N 1
ATOM 888 C CA . PRO A 1 114 ? -10.972 20.422 22.771 1.00 72.06 114 PRO A CA 1
ATOM 889 C C . PRO A 1 114 ? -11.044 21.229 21.469 1.00 72.06 114 PRO A C 1
ATOM 891 O O . PRO A 1 114 ? -12.131 21.561 21.010 1.00 72.06 114 PRO A O 1
ATOM 894 N N . GLY A 1 115 ? -9.892 21.525 20.854 1.00 76.06 115 GLY A N 1
ATOM 895 C CA . GLY A 1 115 ? -9.818 22.392 19.673 1.00 76.06 115 GLY A CA 1
ATOM 896 C C . GLY A 1 115 ? -10.455 21.801 18.412 1.00 76.06 115 GLY A C 1
ATOM 897 O O . GLY A 1 115 ? -10.996 22.539 17.598 1.00 76.06 115 GLY A O 1
ATOM 898 N N . ASN A 1 116 ? -10.426 20.477 18.253 1.00 78.31 116 ASN A N 1
ATOM 899 C CA . ASN A 1 116 ? -10.959 19.772 17.081 1.00 78.31 116 ASN A CA 1
ATOM 900 C C . ASN A 1 116 ? -12.099 18.795 17.432 1.00 78.31 116 ASN A C 1
ATOM 902 O O . ASN A 1 116 ? -12.567 18.076 16.549 1.00 78.31 116 ASN A O 1
ATOM 906 N N . LYS A 1 117 ? -12.538 18.763 18.700 1.00 81.75 117 LYS A N 1
ATOM 907 C CA . LYS A 1 117 ? -13.552 17.833 19.227 1.00 81.75 117 LYS A CA 1
ATOM 908 C C . LYS A 1 117 ? -13.252 16.370 18.878 1.00 81.75 117 LYS A C 1
ATOM 910 O O . LYS A 1 117 ? -14.146 15.603 18.520 1.00 81.75 117 LYS A O 1
ATOM 915 N N . THR A 1 118 ? -11.979 15.973 18.928 1.00 88.00 118 THR A N 1
ATOM 916 C CA . THR A 1 118 ? -11.584 14.574 18.728 1.00 88.00 118 THR A CA 1
ATOM 917 C C . THR A 1 118 ? -11.151 13.940 20.034 1.00 88.00 118 THR A C 1
ATOM 919 O O . THR A 1 118 ? -10.730 14.608 20.974 1.00 88.00 118 THR A O 1
ATOM 922 N N . THR A 1 119 ? -11.297 12.623 20.108 1.00 92.75 119 THR A N 1
ATOM 923 C CA . THR A 1 119 ? -10.878 11.834 21.260 1.00 92.75 119 THR A CA 1
ATOM 924 C C . THR A 1 119 ? -9.991 10.712 20.748 1.00 92.75 119 THR A C 1
ATOM 926 O O . THR A 1 119 ? -10.481 9.780 20.105 1.00 92.75 119 THR A O 1
ATOM 929 N N . CYS A 1 120 ? -8.683 10.850 20.951 1.00 95.00 120 CYS A N 1
ATOM 930 C CA . CYS A 1 120 ? -7.673 10.035 20.284 1.00 95.00 120 CYS A CA 1
ATOM 931 C C . CYS A 1 120 ? -6.650 9.499 21.287 1.00 95.00 120 CYS A C 1
ATOM 933 O O . CYS A 1 120 ? -6.303 10.171 22.251 1.00 95.00 120 CYS A O 1
ATOM 935 N N . ALA A 1 121 ? -6.138 8.297 21.039 1.00 96.31 121 ALA A N 1
ATOM 936 C CA . ALA A 1 121 ? -4.968 7.773 21.731 1.00 96.31 121 ALA A CA 1
ATOM 937 C C . ALA A 1 121 ? -3.817 7.714 20.726 1.00 96.31 121 ALA A C 1
ATOM 939 O O . ALA A 1 121 ? -3.887 7.023 19.704 1.00 96.31 121 ALA A O 1
ATOM 940 N N . THR A 1 122 ? -2.765 8.486 20.992 1.00 97.56 122 THR A N 1
ATOM 941 C CA . THR A 1 122 ? -1.584 8.524 20.127 1.00 97.56 122 THR A CA 1
ATOM 942 C C . THR A 1 122 ? -0.502 7.640 20.718 1.00 97.56 122 THR A C 1
ATOM 944 O O . THR A 1 122 ? 0.012 7.903 21.806 1.00 97.56 122 THR A O 1
ATOM 947 N N . PHE A 1 123 ? -0.111 6.609 19.979 1.00 98.19 123 PHE A N 1
ATOM 948 C CA . PHE A 1 123 ? 1.006 5.757 20.340 1.00 98.19 123 PHE A CA 1
ATOM 949 C C . PHE A 1 123 ? 2.273 6.312 19.699 1.00 98.19 123 PHE A C 1
ATOM 951 O O . PHE A 1 123 ? 2.423 6.314 18.474 1.00 98.19 123 PHE A O 1
ATOM 958 N N . ARG A 1 124 ? 3.185 6.819 20.531 1.00 96.88 124 ARG A N 1
ATOM 959 C CA . ARG A 1 124 ? 4.458 7.404 20.094 1.00 96.88 124 ARG A CA 1
ATOM 960 C C . ARG A 1 124 ? 5.603 6.459 20.415 1.00 96.88 124 ARG A C 1
ATOM 962 O O . ARG A 1 124 ? 5.586 5.790 21.442 1.00 96.88 124 ARG A O 1
ATOM 969 N N . ASN A 1 125 ? 6.634 6.463 19.573 1.00 96.75 125 ASN A N 1
ATOM 970 C CA . ASN A 1 125 ? 7.851 5.675 19.790 1.00 96.75 125 ASN A CA 1
ATOM 971 C C . ASN A 1 125 ? 7.582 4.175 20.023 1.00 96.75 125 ASN A C 1
ATOM 973 O O . ASN A 1 125 ? 8.296 3.542 20.804 1.00 96.75 125 ASN A O 1
ATOM 977 N N . MET A 1 126 ? 6.565 3.613 19.365 1.00 98.19 126 MET A N 1
ATOM 978 C CA . MET A 1 126 ? 6.340 2.168 19.361 1.00 98.19 126 MET A CA 1
ATOM 979 C C . MET A 1 126 ? 7.501 1.465 18.668 1.00 98.19 126 MET A C 1
ATOM 981 O O . MET A 1 126 ? 8.094 2.028 17.748 1.00 98.19 126 MET A O 1
ATOM 985 N N . SER A 1 127 ? 7.830 0.244 19.083 1.00 97.94 127 SER A N 1
ATOM 986 C CA . SER A 1 127 ? 8.881 -0.547 18.435 1.00 97.94 127 SER A CA 1
ATOM 987 C C . SER A 1 127 ? 8.652 -2.038 18.634 1.00 97.94 127 SER A C 1
ATOM 989 O O . SER A 1 127 ? 8.313 -2.475 19.733 1.00 97.94 127 SER A O 1
ATOM 991 N N . VAL A 1 128 ? 8.852 -2.825 17.577 1.00 97.75 128 VAL A N 1
ATOM 992 C CA . VAL A 1 128 ? 8.808 -4.290 17.654 1.00 97.75 128 VAL A CA 1
ATOM 993 C C . VAL A 1 128 ? 10.175 -4.788 18.104 1.00 97.75 128 VAL A C 1
ATOM 995 O O . VAL A 1 128 ? 11.143 -4.713 17.344 1.00 97.75 128 VAL A O 1
ATOM 998 N N . ARG A 1 129 ? 10.272 -5.294 19.335 1.00 95.19 129 ARG A N 1
ATOM 999 C CA . ARG A 1 129 ? 11.533 -5.798 19.897 1.00 95.19 129 ARG A CA 1
ATOM 1000 C C . ARG A 1 129 ? 11.872 -7.185 19.364 1.00 95.19 129 ARG A C 1
ATOM 1002 O O . ARG A 1 129 ? 13.022 -7.441 19.014 1.00 95.19 129 ARG A O 1
ATOM 1009 N N . LYS A 1 130 ? 10.873 -8.071 19.324 1.00 93.12 130 LYS A N 1
ATOM 1010 C CA . LYS A 1 130 ? 10.982 -9.468 18.883 1.00 93.12 130 LYS A CA 1
ATOM 1011 C C . LYS A 1 130 ? 9.707 -9.890 18.164 1.00 93.12 130 LYS A C 1
ATOM 1013 O O . LYS A 1 130 ? 8.628 -9.423 18.515 1.00 93.12 130 LYS A O 1
ATOM 1018 N N . ILE A 1 131 ? 9.841 -10.794 17.201 1.00 93.50 131 ILE A N 1
ATOM 1019 C CA . ILE A 1 131 ? 8.738 -11.377 16.434 1.00 93.50 131 ILE A CA 1
ATOM 1020 C C . ILE A 1 131 ? 8.941 -12.893 16.363 1.00 93.50 131 ILE A C 1
ATOM 1022 O O . ILE A 1 131 ? 10.022 -13.356 15.999 1.00 93.50 131 ILE A O 1
ATOM 1026 N N . LYS A 1 132 ? 7.921 -13.657 16.750 1.00 90.31 132 LYS A N 1
ATOM 1027 C CA . LYS A 1 132 ? 7.821 -15.097 16.509 1.00 90.31 132 LYS A CA 1
ATOM 1028 C C . LYS A 1 132 ? 7.193 -15.296 15.138 1.00 90.31 132 LYS A C 1
ATOM 1030 O O . LYS A 1 132 ? 6.278 -14.566 14.772 1.00 90.31 132 LYS A O 1
ATOM 1035 N N . ARG A 1 133 ? 7.694 -16.274 14.396 1.00 84.19 133 ARG A N 1
ATOM 1036 C CA . ARG A 1 133 ? 7.207 -16.598 13.054 1.00 84.19 133 ARG A CA 1
ATOM 1037 C C . ARG A 1 133 ? 6.705 -18.021 13.039 1.00 84.19 133 ARG A C 1
ATOM 1039 O O . ARG A 1 133 ? 7.254 -18.857 13.757 1.00 84.19 133 ARG A O 1
ATOM 1046 N N . ALA A 1 134 ? 5.668 -18.266 12.251 1.00 77.44 134 ALA A N 1
ATOM 1047 C CA . ALA A 1 134 ? 5.197 -19.622 12.030 1.00 77.44 134 ALA A CA 1
ATOM 1048 C C . ALA A 1 134 ? 6.254 -20.448 11.275 1.00 77.44 134 ALA A C 1
ATOM 1050 O O . ALA A 1 134 ? 7.059 -19.909 10.505 1.00 77.44 134 ALA A O 1
ATOM 1051 N N . ASP A 1 135 ? 6.230 -21.764 11.480 1.00 75.69 135 ASP A N 1
ATOM 1052 C CA . ASP A 1 135 ? 7.003 -22.684 10.653 1.00 75.69 135 ASP A CA 1
ATOM 1053 C C . ASP A 1 135 ? 6.483 -22.613 9.214 1.00 75.69 135 ASP A C 1
ATOM 1055 O O . ASP A 1 135 ? 5.316 -22.892 8.931 1.00 75.69 135 ASP A O 1
ATOM 1059 N N . ARG A 1 136 ? 7.361 -22.194 8.302 1.00 75.56 136 ARG A N 1
ATOM 1060 C CA . ARG A 1 136 ? 7.034 -21.993 6.886 1.00 75.56 136 ARG A CA 1
ATOM 1061 C C . ARG A 1 136 ? 6.925 -23.335 6.176 1.00 75.56 136 ARG A C 1
ATOM 1063 O O . ARG A 1 136 ? 7.773 -24.207 6.373 1.00 75.56 136 ARG A O 1
ATOM 1070 N N . LYS A 1 137 ? 5.930 -23.483 5.299 1.00 70.94 137 LYS A N 1
ATOM 1071 C CA . LYS A 1 137 ? 5.806 -24.654 4.421 1.00 70.94 137 LYS A CA 1
ATOM 1072 C C . LYS A 1 137 ? 6.217 -24.273 2.998 1.00 70.94 137 LYS A C 1
ATOM 1074 O O . LYS A 1 137 ? 5.798 -23.250 2.469 1.00 70.94 137 LYS A O 1
ATOM 1079 N N . GLY A 1 138 ? 7.037 -25.106 2.357 1.00 72.62 138 GLY A N 1
ATOM 1080 C CA . GLY A 1 138 ? 7.414 -24.922 0.951 1.00 72.62 138 GLY A CA 1
ATOM 1081 C C . GLY A 1 138 ? 8.207 -23.634 0.681 1.00 72.62 138 GLY A C 1
ATOM 1082 O O . GLY A 1 138 ? 9.222 -23.380 1.325 1.00 72.62 138 GLY A O 1
ATOM 1083 N N . SER A 1 139 ? 7.766 -22.849 -0.308 1.00 71.88 139 SER A N 1
ATOM 1084 C CA . SER A 1 139 ? 8.473 -21.673 -0.841 1.00 71.88 139 SER A CA 1
ATOM 1085 C C . SER A 1 139 ? 7.979 -20.327 -0.286 1.00 71.88 139 SER A C 1
ATOM 1087 O O . SER A 1 139 ? 8.191 -19.292 -0.918 1.00 71.88 139 SER A O 1
ATOM 1089 N N . GLU A 1 140 ? 7.273 -20.317 0.846 1.00 80.12 140 GLU A N 1
ATOM 1090 C CA . GLU A 1 140 ? 6.749 -19.090 1.459 1.00 80.12 140 GLU A CA 1
ATOM 1091 C C . GLU A 1 140 ? 7.878 -18.184 1.977 1.00 80.12 140 GLU A C 1
ATOM 1093 O O . GLU A 1 140 ? 8.724 -18.584 2.790 1.00 80.12 140 GLU A O 1
ATOM 1098 N N . SER A 1 141 ? 7.896 -16.930 1.516 1.00 87.56 141 SER A N 1
ATOM 1099 C CA . SER A 1 141 ? 8.835 -15.933 2.020 1.00 87.56 141 SER A CA 1
ATOM 1100 C C . SER A 1 141 ? 8.357 -15.346 3.343 1.00 87.56 141 SER A C 1
ATOM 1102 O O . SER A 1 141 ? 7.181 -15.077 3.561 1.00 87.56 141 SER A O 1
ATOM 1104 N N . VAL A 1 142 ? 9.311 -15.003 4.204 1.00 90.56 142 VAL A N 1
ATOM 1105 C CA . VAL A 1 142 ? 9.029 -14.224 5.412 1.00 90.56 142 VAL A CA 1
ATOM 1106 C C . VAL A 1 142 ? 8.446 -12.832 5.145 1.00 90.56 142 VAL A C 1
ATOM 1108 O O . VAL A 1 142 ? 7.890 -12.217 6.046 1.00 90.56 142 VAL A O 1
ATOM 1111 N N . THR A 1 143 ? 8.622 -12.303 3.934 1.00 93.94 143 THR A N 1
ATOM 1112 C CA . THR A 1 143 ? 8.061 -11.006 3.523 1.00 93.94 143 THR A CA 1
ATOM 1113 C C . THR A 1 143 ? 6.605 -11.108 3.074 1.00 93.94 143 THR A C 1
ATOM 1115 O O . THR A 1 143 ? 6.001 -10.088 2.757 1.00 93.94 143 THR A O 1
ATOM 1118 N N . GLU A 1 144 ? 6.052 -12.321 3.026 1.00 94.50 144 GLU A N 1
ATOM 1119 C CA . GLU A 1 144 ? 4.641 -12.596 2.730 1.00 94.50 144 GLU A CA 1
ATOM 1120 C C . GLU A 1 144 ? 3.802 -12.764 4.005 1.00 94.50 144 GLU A C 1
ATOM 1122 O O . GLU A 1 144 ? 2.577 -12.729 3.940 1.00 94.50 144 GLU A O 1
ATOM 1127 N N . GLU A 1 145 ? 4.444 -12.910 5.170 1.00 93.94 145 GLU A N 1
ATOM 1128 C CA . GLU A 1 145 ? 3.763 -13.057 6.457 1.00 93.94 145 GLU A CA 1
ATOM 1129 C C . GLU A 1 145 ? 3.137 -11.719 6.884 1.00 93.94 145 GLU A C 1
ATOM 1131 O O . GLU A 1 145 ? 3.836 -10.731 7.146 1.00 93.94 145 GLU A O 1
ATOM 1136 N N . LYS A 1 146 ? 1.800 -11.693 6.933 1.00 95.38 146 LYS A N 1
ATOM 1137 C CA . LYS A 1 146 ? 0.997 -10.513 7.265 1.00 95.38 146 LYS A CA 1
ATOM 1138 C C . LYS A 1 146 ? 0.566 -10.529 8.727 1.00 95.38 146 LYS A C 1
ATOM 1140 O O . LYS A 1 146 ? 0.129 -11.544 9.271 1.00 95.38 146 LYS A O 1
ATOM 1145 N N . PHE A 1 147 ? 0.643 -9.357 9.337 1.00 96.25 147 PHE A N 1
ATOM 1146 C CA . PHE A 1 147 ? 0.218 -9.089 10.703 1.00 96.25 147 PHE A CA 1
ATOM 1147 C C . PHE A 1 147 ? -0.719 -7.879 10.728 1.00 96.25 147 PHE A C 1
ATOM 1149 O O . PHE A 1 147 ? -0.812 -7.133 9.756 1.00 96.25 147 PHE A O 1
ATOM 1156 N N . ALA A 1 148 ? -1.357 -7.624 11.863 1.00 97.06 148 ALA A N 1
ATOM 1157 C CA . ALA A 1 148 ? -1.934 -6.319 12.171 1.00 97.06 148 ALA A CA 1
ATOM 1158 C C . ALA A 1 148 ? -1.636 -5.919 13.611 1.00 97.06 148 ALA A C 1
ATOM 1160 O O . ALA A 1 148 ? -1.302 -6.750 14.457 1.00 97.06 148 ALA A O 1
ATOM 1161 N N . ILE A 1 149 ? -1.782 -4.627 13.887 1.00 97.69 149 ILE A N 1
ATOM 1162 C CA . ILE A 1 149 ? -1.837 -4.114 15.249 1.00 97.69 149 ILE A CA 1
ATOM 1163 C C . ILE A 1 149 ? -3.302 -4.121 15.676 1.00 97.69 149 ILE A C 1
ATOM 1165 O O . ILE A 1 149 ? -4.116 -3.384 15.126 1.00 97.69 149 ILE A O 1
ATOM 1169 N N . LEU A 1 150 ? -3.627 -4.968 16.644 1.00 97.25 150 LEU A N 1
ATOM 1170 C CA . LEU A 1 150 ? -4.907 -4.999 17.330 1.00 97.25 150 LEU A CA 1
ATOM 1171 C C . LEU A 1 150 ? -4.881 -3.996 18.481 1.00 97.25 150 LEU A C 1
ATOM 1173 O O . LEU A 1 150 ? -4.057 -4.098 19.390 1.00 97.25 150 LEU A O 1
ATOM 1177 N N . PHE A 1 151 ? -5.804 -3.048 18.437 1.00 97.62 151 PHE A N 1
ATOM 1178 C CA . PHE A 1 151 ? -6.080 -2.095 19.496 1.00 97.62 151 PHE A CA 1
ATOM 1179 C C . PHE A 1 151 ? -7.301 -2.565 20.272 1.00 97.62 151 PHE A C 1
ATOM 1181 O O . PHE A 1 151 ? -8.344 -2.820 19.677 1.00 97.62 151 PHE A O 1
ATOM 1188 N N . SER A 1 152 ? -7.175 -2.669 21.589 1.00 95.56 152 SER A N 1
ATOM 1189 C CA . SER A 1 152 ? -8.247 -3.120 22.474 1.00 95.56 152 SER A CA 1
ATOM 1190 C C . SER A 1 152 ? -8.381 -2.194 23.670 1.00 95.56 152 SER A C 1
ATOM 1192 O O . SER A 1 152 ? -7.370 -1.768 24.245 1.00 95.56 152 SER A O 1
ATOM 1194 N N . THR A 1 153 ? -9.611 -1.922 24.080 1.00 93.88 153 THR A N 1
ATOM 1195 C CA . THR A 1 153 ? -9.891 -1.176 25.305 1.00 93.88 153 THR A CA 1
ATOM 119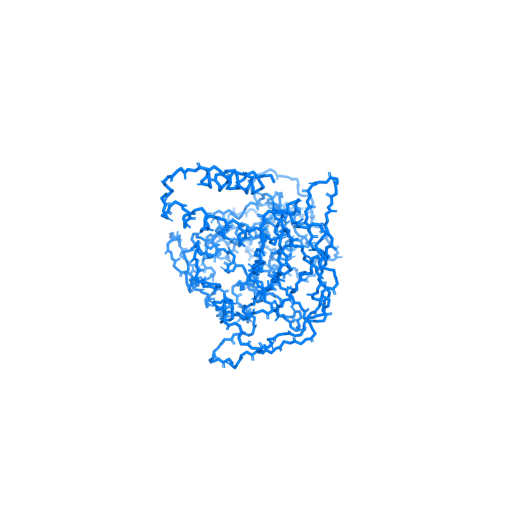6 C C . THR A 1 153 ? -11.268 -1.524 25.852 1.00 93.88 153 THR A C 1
ATOM 1198 O O . THR A 1 153 ? -12.108 -2.077 25.147 1.00 93.88 153 THR A O 1
ATOM 1201 N N . GLU A 1 154 ? -11.482 -1.177 27.113 1.00 92.12 154 GLU A N 1
ATOM 1202 C CA . GLU A 1 154 ? -12.770 -1.280 27.777 1.00 92.12 154 GLU A CA 1
ATOM 1203 C C . GLU A 1 154 ? -13.308 0.124 28.012 1.00 92.12 154 GLU A C 1
ATOM 1205 O O . GLU A 1 154 ? -12.613 0.980 28.568 1.00 92.12 154 GLU A O 1
ATOM 1210 N N . ILE A 1 155 ? -14.541 0.361 27.583 1.00 89.00 155 ILE A N 1
ATOM 1211 C CA . ILE A 1 155 ? -15.192 1.657 27.726 1.00 89.00 155 ILE A CA 1
ATOM 1212 C C . ILE A 1 155 ? -16.557 1.525 28.377 1.00 89.00 155 ILE A C 1
ATOM 1214 O O . ILE A 1 155 ? -17.298 0.570 28.154 1.00 89.00 155 ILE A O 1
ATOM 1218 N N . THR A 1 156 ? -16.897 2.539 29.161 1.00 86.31 156 THR A N 1
ATOM 1219 C CA . THR A 1 156 ? -18.227 2.723 29.736 1.00 86.31 156 THR A CA 1
ATOM 1220 C C . THR A 1 156 ? -18.745 4.076 29.270 1.00 86.31 156 THR A C 1
ATOM 1222 O O . THR A 1 156 ? -18.010 5.069 29.272 1.00 86.31 156 THR A O 1
ATOM 1225 N N . TYR A 1 157 ? -20.003 4.123 28.849 1.00 81.00 157 TYR A N 1
ATOM 1226 C CA . TYR A 1 157 ? -20.648 5.341 28.365 1.00 81.00 157 TYR A CA 1
ATOM 1227 C C . TYR A 1 157 ? -21.570 5.929 29.426 1.00 81.00 157 TYR A C 1
ATOM 1229 O O . TYR A 1 157 ? -22.126 5.211 30.255 1.00 81.00 157 TYR A O 1
ATOM 1237 N N . VAL A 1 158 ? -21.742 7.251 29.401 1.00 74.81 158 VAL A N 1
ATOM 1238 C CA . VAL A 1 158 ? -22.722 7.922 30.264 1.00 74.81 158 VAL A CA 1
ATOM 1239 C C . VAL A 1 158 ? -24.119 7.379 29.946 1.00 74.81 158 VAL A C 1
ATOM 1241 O O . VAL A 1 158 ? -24.530 7.398 28.794 1.00 74.81 158 VAL A O 1
ATOM 1244 N N . GLY A 1 159 ? -24.847 6.900 30.959 1.00 68.38 159 GLY A N 1
ATOM 1245 C CA . GLY A 1 159 ? -26.185 6.321 30.781 1.00 68.38 159 GLY A CA 1
ATOM 1246 C C . GLY A 1 159 ? -26.206 4.824 30.446 1.00 68.38 159 GLY A C 1
ATOM 1247 O O . GLY A 1 159 ? -27.275 4.287 30.163 1.00 68.38 159 GLY A O 1
ATOM 1248 N N . CYS A 1 160 ? -25.058 4.138 30.493 1.00 69.12 160 CYS A N 1
ATOM 1249 C CA . CYS A 1 160 ? -24.987 2.685 30.389 1.00 69.12 160 CYS A CA 1
ATOM 1250 C C . CYS A 1 160 ? -24.159 2.093 31.538 1.00 69.12 160 CYS A C 1
ATOM 1252 O O . CYS A 1 160 ? -23.006 2.470 31.728 1.00 69.12 160 CYS A O 1
ATOM 1254 N N . ASP A 1 161 ? -24.742 1.141 32.270 1.00 70.56 161 ASP A N 1
ATOM 1255 C CA . ASP A 1 161 ? -24.081 0.466 33.400 1.00 70.56 161 ASP A CA 1
ATOM 1256 C C . ASP A 1 161 ? -23.164 -0.689 32.960 1.00 70.56 161 ASP A C 1
ATOM 1258 O O . ASP A 1 161 ? -22.420 -1.248 33.764 1.00 70.56 161 ASP A O 1
ATOM 1262 N N . THR A 1 162 ? -23.206 -1.061 31.679 1.00 81.50 162 THR A N 1
ATOM 1263 C CA . THR A 1 162 ? -22.401 -2.144 31.105 1.00 81.50 162 THR A CA 1
ATOM 1264 C C . THR A 1 162 ? -21.112 -1.584 30.511 1.00 81.50 162 THR A C 1
ATOM 1266 O O . THR A 1 162 ? -21.131 -0.589 29.782 1.00 81.50 162 THR A O 1
ATOM 1269 N N . SER A 1 163 ? -19.983 -2.226 30.806 1.00 87.50 163 SER A N 1
ATOM 1270 C CA . SER A 1 163 ? -18.735 -1.976 30.093 1.00 87.50 163 SER A CA 1
ATOM 1271 C C . SER A 1 163 ? -18.693 -2.750 28.775 1.00 87.50 163 SER A C 1
ATOM 1273 O O . SER A 1 163 ? -19.211 -3.860 28.663 1.00 87.50 163 SER A O 1
ATOM 1275 N N . TYR A 1 164 ? -18.069 -2.146 27.766 1.00 89.19 164 TYR A N 1
ATOM 1276 C CA . TYR A 1 164 ? -17.925 -2.714 26.431 1.00 89.19 164 TYR A CA 1
ATOM 1277 C C . TYR A 1 164 ? -16.448 -2.912 26.123 1.00 89.19 164 TYR A C 1
ATOM 1279 O O . TYR A 1 164 ? -15.656 -1.970 26.206 1.00 89.19 164 TYR A O 1
ATOM 1287 N N . GLN A 1 165 ? -16.086 -4.139 25.754 1.00 91.31 165 GLN A N 1
ATOM 1288 C CA . GLN A 1 165 ? -14.771 -4.454 25.209 1.00 91.31 165 GLN A CA 1
ATOM 1289 C C . GLN A 1 165 ? -14.802 -4.176 23.713 1.00 91.31 165 GLN A C 1
ATOM 1291 O O . GLN A 1 165 ? -15.461 -4.889 22.965 1.00 91.31 165 GLN A O 1
ATOM 1296 N N . ILE A 1 166 ? -14.077 -3.150 23.286 1.00 92.81 166 ILE A N 1
ATOM 1297 C CA . ILE A 1 166 ? -13.994 -2.762 21.880 1.00 92.81 166 ILE A CA 1
ATOM 1298 C C . ILE A 1 166 ? -12.615 -3.086 21.324 1.00 92.81 166 ILE A C 1
ATOM 1300 O O . ILE A 1 166 ? -11.587 -2.946 21.999 1.00 92.81 166 ILE A O 1
ATOM 1304 N N . GLN A 1 167 ? -12.599 -3.527 20.072 1.00 94.69 167 GLN A N 1
ATOM 1305 C CA . GLN A 1 167 ? -11.403 -3.987 19.389 1.00 94.69 167 GLN A CA 1
ATOM 1306 C C . GLN A 1 167 ? -11.388 -3.493 17.946 1.00 94.69 167 GLN A C 1
ATOM 1308 O O . GLN A 1 167 ? -12.408 -3.504 17.269 1.00 94.69 167 GLN A O 1
ATOM 1313 N N . MET A 1 168 ? -10.215 -3.094 17.462 1.00 95.38 168 MET A N 1
ATOM 1314 C CA . MET A 1 168 ? -10.009 -2.718 16.065 1.00 95.38 168 MET A CA 1
ATOM 1315 C C . MET A 1 168 ? -8.615 -3.143 15.617 1.00 95.38 168 MET A C 1
ATOM 1317 O O . MET A 1 168 ? -7.641 -2.925 16.336 1.00 95.38 168 MET A O 1
ATOM 1321 N N . ILE A 1 169 ? -8.498 -3.711 14.419 1.00 95.69 169 ILE A N 1
ATOM 1322 C CA . ILE A 1 169 ? -7.202 -4.041 13.811 1.00 95.69 169 ILE A CA 1
ATOM 1323 C C . ILE A 1 169 ? -6.770 -2.971 12.802 1.00 95.69 169 ILE A C 1
ATOM 1325 O O . ILE A 1 169 ? -7.595 -2.349 12.133 1.00 95.69 169 ILE A O 1
ATOM 1329 N N . SER A 1 170 ? -5.463 -2.747 12.682 1.00 97.62 170 SER A N 1
ATOM 1330 C CA . SER A 1 170 ? -4.889 -1.935 11.607 1.00 97.62 170 SER A CA 1
ATOM 1331 C C . SER A 1 170 ? -5.070 -2.592 10.236 1.00 97.62 170 SER A C 1
ATOM 1333 O O . SER A 1 170 ? -5.387 -3.778 10.124 1.00 97.62 170 SER A O 1
ATOM 1335 N N . LEU A 1 171 ? -4.755 -1.838 9.181 1.00 96.56 171 LEU A N 1
ATOM 1336 C CA . LEU A 1 171 ? -4.429 -2.445 7.890 1.00 96.56 171 LEU A CA 1
ATOM 1337 C C . LEU A 1 171 ? -3.268 -3.446 8.043 1.00 96.56 171 LEU A C 1
ATOM 1339 O O . LEU A 1 171 ? -2.491 -3.332 9.005 1.00 96.56 171 LEU A O 1
ATOM 1343 N N . PRO A 1 172 ? -3.132 -4.415 7.118 1.00 96.88 172 PRO A N 1
ATOM 1344 C CA . PRO A 1 172 ? -2.041 -5.371 7.169 1.00 96.88 172 PRO A CA 1
ATOM 1345 C C . PRO A 1 172 ? -0.689 -4.668 7.181 1.00 96.88 172 PRO A C 1
ATOM 1347 O O . PRO A 1 172 ? -0.464 -3.686 6.463 1.00 96.88 172 PRO A O 1
ATOM 1350 N N . VAL A 1 173 ? 0.205 -5.222 7.991 1.00 97.81 173 VAL A N 1
ATOM 1351 C CA . VAL A 1 173 ? 1.606 -4.839 8.092 1.00 97.81 173 VAL A CA 1
ATOM 1352 C C . VAL A 1 173 ? 2.493 -6.062 7.871 1.00 97.81 173 VAL A C 1
ATOM 1354 O O . VAL A 1 173 ? 2.152 -7.176 8.270 1.00 97.81 173 VAL A O 1
ATOM 1357 N N . VAL A 1 174 ? 3.660 -5.852 7.276 1.00 97.56 174 VAL A N 1
ATOM 1358 C CA . VAL A 1 174 ? 4.735 -6.840 7.169 1.00 97.56 174 VAL A CA 1
ATOM 1359 C C . VAL A 1 174 ? 5.883 -6.391 8.064 1.00 97.56 174 VAL A C 1
ATOM 1361 O O . VAL A 1 174 ? 6.296 -5.230 8.034 1.00 97.56 174 VAL A O 1
ATOM 1364 N N . ILE A 1 175 ? 6.411 -7.308 8.874 1.00 96.69 175 ILE A N 1
ATOM 1365 C CA . ILE A 1 175 ? 7.494 -7.008 9.815 1.00 96.69 175 ILE A CA 1
ATOM 1366 C C . ILE A 1 175 ? 8.818 -7.525 9.247 1.00 96.69 175 ILE A C 1
ATOM 1368 O O . ILE A 1 175 ? 8.988 -8.729 9.044 1.00 96.69 175 ILE A O 1
ATOM 1372 N N . THR A 1 176 ? 9.785 -6.638 9.023 1.00 95.88 176 THR A N 1
ATOM 1373 C CA . THR A 1 176 ? 11.113 -6.975 8.479 1.00 95.88 176 THR A CA 1
ATOM 1374 C C . THR A 1 176 ? 12.194 -6.899 9.556 1.00 95.88 176 THR A C 1
ATOM 1376 O O . THR A 1 176 ? 12.054 -6.197 10.555 1.00 95.88 176 THR A O 1
ATOM 1379 N N . VAL A 1 177 ? 13.295 -7.634 9.373 1.00 93.25 177 VAL A N 1
ATOM 1380 C CA . VAL A 1 177 ? 14.478 -7.540 10.258 1.00 93.25 177 VAL A CA 1
ATOM 1381 C C . VAL A 1 177 ? 15.632 -6.789 9.594 1.00 93.25 177 VAL A C 1
ATOM 1383 O O . VAL A 1 177 ? 16.457 -6.172 10.268 1.00 93.25 177 VAL A O 1
ATOM 1386 N N . HIS A 1 178 ? 15.673 -6.783 8.261 1.00 90.62 178 HIS A N 1
ATOM 1387 C CA . HIS A 1 178 ? 16.721 -6.146 7.473 1.00 90.62 178 HIS A CA 1
ATOM 1388 C C . HIS A 1 178 ? 16.122 -5.390 6.283 1.00 90.62 178 HIS A C 1
ATOM 1390 O O . HIS A 1 178 ? 15.162 -5.859 5.681 1.00 90.62 178 HIS A O 1
ATOM 1396 N N . GLY A 1 179 ? 16.716 -4.250 5.911 1.00 88.69 179 GLY A N 1
ATOM 1397 C CA . GLY A 1 179 ? 16.166 -3.374 4.863 1.00 88.69 179 GLY A CA 1
ATOM 1398 C C . GLY A 1 179 ? 16.173 -3.993 3.460 1.00 88.69 179 GLY A C 1
ATOM 1399 O O . GLY A 1 179 ? 15.393 -3.612 2.599 1.00 88.69 179 GLY A O 1
ATOM 1400 N N . SER A 1 180 ? 16.993 -5.022 3.228 1.00 89.25 180 SER A N 1
ATOM 1401 C CA . SER A 1 180 ? 16.965 -5.786 1.969 1.00 89.25 180 SER A CA 1
ATOM 1402 C C . SER A 1 180 ? 15.642 -6.525 1.728 1.00 89.25 180 SER A C 1
ATOM 1404 O O . SER A 1 180 ? 15.416 -7.019 0.630 1.00 89.25 180 SER A O 1
ATOM 1406 N N . GLN A 1 181 ? 14.789 -6.643 2.749 1.00 93.56 181 GLN A N 1
ATOM 1407 C CA . GLN A 1 181 ? 13.467 -7.262 2.658 1.00 93.56 181 GLN A CA 1
ATOM 1408 C C . GLN A 1 181 ? 12.371 -6.259 2.280 1.00 93.56 181 GLN A C 1
ATOM 1410 O O . GLN A 1 181 ? 11.272 -6.686 1.930 1.00 93.56 181 GLN A O 1
ATOM 1415 N N . ASP A 1 182 ? 12.656 -4.955 2.345 1.00 93.94 182 ASP A N 1
ATOM 1416 C CA . ASP A 1 182 ? 11.638 -3.908 2.252 1.00 93.94 182 ASP A CA 1
ATOM 1417 C C . ASP A 1 182 ? 10.930 -3.931 0.893 1.00 93.94 182 ASP A C 1
ATOM 1419 O O . ASP A 1 182 ? 9.706 -3.878 0.856 1.00 93.94 182 ASP A O 1
ATOM 1423 N N . SER A 1 183 ? 11.668 -4.120 -0.209 1.00 95.19 183 SER A N 1
ATOM 1424 C CA . SER A 1 183 ? 11.079 -4.205 -1.555 1.00 95.19 183 SER A CA 1
ATOM 1425 C C . SER A 1 183 ? 10.052 -5.343 -1.641 1.00 95.19 183 SER A C 1
ATOM 1427 O O . SER A 1 183 ? 8.893 -5.110 -1.974 1.00 95.19 183 SER A O 1
ATOM 1429 N N . ASN A 1 184 ? 10.409 -6.562 -1.225 1.00 97.12 184 ASN A N 1
ATOM 1430 C CA . ASN A 1 184 ? 9.479 -7.697 -1.267 1.00 97.12 184 ASN A CA 1
ATOM 1431 C C . ASN A 1 184 ? 8.297 -7.530 -0.292 1.00 97.12 184 ASN A C 1
ATOM 1433 O O . ASN A 1 184 ? 7.185 -7.940 -0.614 1.00 97.12 184 ASN A O 1
ATOM 1437 N N . ALA A 1 185 ? 8.518 -6.925 0.880 1.00 97.88 185 ALA A N 1
ATOM 1438 C CA . ALA A 1 185 ? 7.455 -6.623 1.840 1.00 97.88 185 ALA A CA 1
ATOM 1439 C C . ALA A 1 185 ? 6.459 -5.590 1.283 1.00 97.88 185 ALA A C 1
ATOM 1441 O O . ALA A 1 185 ? 5.249 -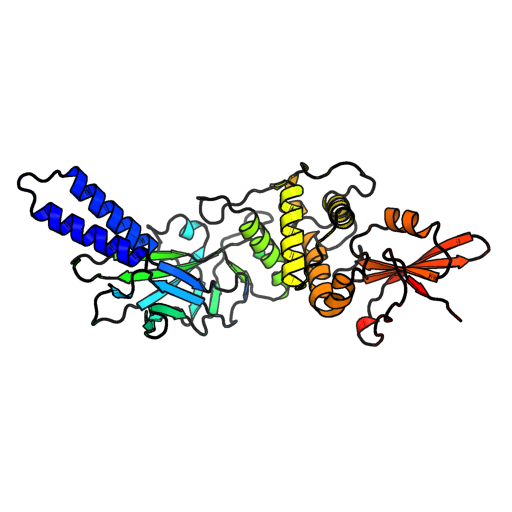5.746 1.442 1.00 97.88 185 ALA A O 1
ATOM 1442 N N . LEU A 1 186 ? 6.953 -4.567 0.578 1.00 97.56 186 LEU A N 1
ATOM 1443 C CA . LEU A 1 186 ? 6.117 -3.582 -0.108 1.00 97.56 186 LEU A CA 1
ATOM 1444 C C . LEU A 1 186 ? 5.268 -4.215 -1.211 1.00 97.56 186 LEU A C 1
ATOM 1446 O O . LEU A 1 186 ? 4.129 -3.794 -1.386 1.00 97.56 186 LEU A O 1
ATOM 1450 N N . ALA A 1 187 ? 5.776 -5.232 -1.913 1.00 98.25 187 ALA A N 1
ATOM 1451 C CA . ALA A 1 187 ? 4.986 -5.975 -2.893 1.00 98.25 187 ALA A CA 1
ATOM 1452 C C . ALA A 1 187 ? 3.782 -6.668 -2.241 1.00 98.25 187 ALA A C 1
ATOM 1454 O O . ALA A 1 187 ? 2.668 -6.562 -2.750 1.00 98.25 187 ALA A O 1
ATOM 1455 N N . THR A 1 188 ? 3.992 -7.327 -1.096 1.00 98.00 188 THR A N 1
ATOM 1456 C CA . THR A 1 188 ? 2.922 -7.989 -0.330 1.00 98.00 188 THR A CA 1
ATOM 1457 C C . THR A 1 188 ? 1.856 -6.983 0.095 1.00 98.00 188 THR A C 1
ATOM 1459 O O . THR A 1 188 ? 0.664 -7.231 -0.075 1.00 98.00 188 THR A O 1
ATOM 1462 N N . ILE A 1 189 ? 2.281 -5.824 0.608 1.00 98.00 189 ILE A N 1
ATOM 1463 C CA . ILE A 1 189 ? 1.370 -4.745 1.006 1.00 98.00 189 ILE A CA 1
ATOM 1464 C C . ILE A 1 189 ? 0.619 -4.170 -0.194 1.00 98.00 189 ILE A C 1
ATOM 1466 O O . ILE A 1 189 ? -0.585 -3.954 -0.099 1.00 98.00 189 ILE A O 1
ATOM 1470 N N . LEU A 1 190 ? 1.300 -3.932 -1.317 1.00 98.19 190 LEU A N 1
ATOM 1471 C CA . LEU A 1 190 ? 0.664 -3.405 -2.522 1.00 98.19 190 LEU A CA 1
ATOM 1472 C C . LEU A 1 190 ? -0.418 -4.360 -3.027 1.00 98.19 190 LEU A C 1
ATOM 1474 O O . LEU A 1 190 ? -1.531 -3.915 -3.287 1.00 98.19 190 LEU A O 1
ATOM 1478 N N . TRP A 1 191 ? -0.102 -5.653 -3.128 1.00 98.31 191 TRP A N 1
ATOM 1479 C CA . TRP A 1 191 ? -1.048 -6.677 -3.568 1.00 98.31 191 TRP A CA 1
ATOM 1480 C C . TRP A 1 191 ? -2.268 -6.744 -2.648 1.00 98.31 191 TRP A C 1
ATOM 1482 O O . TRP A 1 191 ? -3.406 -6.798 -3.109 1.00 98.31 191 TRP A O 1
ATOM 1492 N N . ASP A 1 192 ? -2.036 -6.691 -1.337 1.00 97.50 192 ASP A N 1
ATOM 1493 C CA . ASP A 1 192 ? -3.108 -6.748 -0.356 1.00 97.50 192 ASP A CA 1
ATOM 1494 C C . ASP A 1 192 ? -4.010 -5.509 -0.394 1.00 97.50 192 ASP A C 1
ATOM 1496 O O . ASP A 1 192 ? -5.227 -5.644 -0.499 1.00 97.50 192 ASP A O 1
ATOM 1500 N N . CYS A 1 193 ? -3.428 -4.309 -0.407 1.00 95.69 193 CYS A N 1
ATOM 1501 C CA . CYS A 1 193 ? -4.185 -3.061 -0.482 1.00 95.69 193 CYS A CA 1
ATOM 1502 C C . CYS A 1 193 ? -4.943 -2.899 -1.805 1.00 95.69 193 CYS A C 1
ATOM 1504 O O . CYS A 1 193 ? -6.022 -2.312 -1.810 1.00 95.69 193 CYS A O 1
ATOM 1506 N N . ALA A 1 194 ? -4.385 -3.381 -2.917 1.00 96.75 194 ALA A N 1
ATOM 1507 C CA . ALA A 1 194 ? -4.984 -3.218 -4.237 1.00 96.75 194 ALA A CA 1
ATOM 1508 C C . ALA A 1 194 ? -6.141 -4.188 -4.497 1.00 96.75 194 ALA A C 1
ATOM 1510 O O . ALA A 1 194 ? -7.104 -3.820 -5.166 1.00 96.75 194 ALA A O 1
ATOM 1511 N N . PHE A 1 195 ? -6.053 -5.416 -3.976 1.00 97.19 195 PHE A N 1
ATOM 1512 C CA . PHE A 1 195 ? -6.946 -6.513 -4.370 1.00 97.19 195 PHE A CA 1
ATOM 1513 C C . PHE A 1 195 ? -7.748 -7.106 -3.204 1.00 97.19 195 PHE A C 1
ATOM 1515 O O . PHE A 1 195 ? -8.343 -8.181 -3.322 1.00 97.19 195 PHE A O 1
ATOM 1522 N N . ALA A 1 196 ? -7.789 -6.409 -2.067 1.00 94.81 196 ALA A N 1
ATOM 1523 C CA . ALA A 1 196 ? -8.705 -6.714 -0.977 1.00 94.81 196 ALA A CA 1
ATOM 1524 C C . ALA A 1 196 ? -10.165 -6.550 -1.428 1.00 94.81 196 ALA A C 1
ATOM 1526 O O . ALA A 1 196 ? -10.574 -5.479 -1.874 1.00 94.81 196 ALA A O 1
ATOM 1527 N N . ARG A 1 197 ? -10.979 -7.595 -1.253 1.00 92.62 197 ARG A N 1
ATOM 1528 C CA . ARG A 1 197 ? -12.434 -7.498 -1.433 1.00 92.62 197 ARG A CA 1
ATOM 1529 C C . ARG A 1 197 ? -13.103 -6.898 -0.190 1.00 92.62 197 ARG A C 1
ATOM 1531 O O . ARG A 1 197 ? -12.604 -7.130 0.917 1.00 92.62 197 ARG A O 1
ATOM 1538 N N . PRO A 1 198 ? -14.238 -6.190 -0.344 1.00 88.38 198 PRO A N 1
ATOM 1539 C CA . PRO A 1 198 ? -15.108 -5.859 0.781 1.00 88.38 198 PRO A CA 1
ATOM 1540 C C . PRO A 1 198 ? -15.469 -7.125 1.569 1.00 88.38 198 PRO A C 1
ATOM 1542 O O . PRO A 1 198 ? -15.607 -8.196 0.978 1.00 88.38 198 PRO A O 1
ATOM 1545 N N . ASP A 1 199 ? -15.560 -7.007 2.893 1.00 86.19 199 ASP A N 1
ATOM 1546 C CA . ASP A 1 199 ? -15.974 -8.081 3.812 1.00 86.19 199 ASP A CA 1
ATOM 1547 C C . ASP A 1 199 ? -15.142 -9.372 3.747 1.00 86.19 199 ASP A C 1
ATOM 1549 O O . ASP A 1 199 ? -15.571 -10.443 4.183 1.00 86.19 199 ASP A O 1
ATOM 1553 N N . ARG A 1 200 ? -13.918 -9.292 3.214 1.00 92.44 200 ARG A N 1
ATOM 1554 C CA . ARG A 1 200 ? -13.013 -10.438 3.196 1.00 92.44 200 ARG A CA 1
ATOM 1555 C C . ARG A 1 200 ? -12.707 -10.922 4.613 1.00 92.44 200 ARG A C 1
ATOM 1557 O O . ARG A 1 200 ? -12.562 -10.138 5.553 1.00 92.44 200 ARG A O 1
ATOM 1564 N N . VAL A 1 201 ? -12.449 -12.221 4.722 1.00 90.50 201 VAL A N 1
ATOM 1565 C CA . VAL A 1 201 ? -11.715 -12.764 5.867 1.00 90.50 201 VAL A CA 1
ATOM 1566 C C . VAL A 1 201 ? -10.373 -12.010 5.975 1.00 90.50 201 VAL A C 1
ATOM 1568 O O . VAL A 1 201 ? -9.737 -11.793 4.935 1.00 90.50 201 VAL A O 1
ATOM 1571 N N . PRO A 1 202 ? -9.931 -11.590 7.179 1.00 92.19 202 PRO A N 1
ATOM 1572 C CA . PRO A 1 202 ? -8.714 -10.802 7.356 1.00 92.19 202 PRO A CA 1
ATOM 1573 C C . PRO A 1 202 ? -7.530 -11.315 6.531 1.00 92.19 202 PRO A C 1
ATOM 1575 O O . PRO A 1 202 ? -7.178 -12.492 6.594 1.00 92.19 202 PRO A O 1
ATOM 1578 N N . PHE A 1 203 ? -6.953 -10.400 5.745 1.00 92.81 203 PHE A N 1
ATOM 1579 C CA . PHE A 1 203 ? -5.801 -10.597 4.853 1.00 92.81 203 PHE A CA 1
ATOM 1580 C C . PHE A 1 203 ? -5.993 -11.577 3.684 1.00 92.81 203 PHE A C 1
ATOM 1582 O O . PHE A 1 203 ? -5.035 -11.844 2.959 1.00 92.81 203 PHE A O 1
ATOM 1589 N N . ALA A 1 204 ? -7.204 -12.070 3.422 1.00 94.31 204 ALA A N 1
ATOM 1590 C CA . ALA A 1 204 ? -7.456 -12.857 2.219 1.00 94.31 204 ALA A CA 1
ATOM 1591 C C . ALA A 1 204 ? -7.298 -11.987 0.955 1.00 94.31 204 ALA A C 1
ATOM 1593 O O . ALA A 1 204 ? -7.835 -10.880 0.861 1.00 94.31 204 ALA A O 1
ATOM 1594 N N . VAL A 1 205 ? -6.545 -12.480 -0.022 1.00 96.06 205 VAL A N 1
ATOM 1595 C CA . VAL A 1 205 ? -6.286 -11.815 -1.309 1.00 96.06 205 VAL A CA 1
ATOM 1596 C C . VAL A 1 205 ? -6.353 -12.858 -2.420 1.00 96.06 205 VAL A C 1
ATOM 1598 O O . VAL A 1 205 ? -6.118 -14.034 -2.145 1.00 96.06 205 VAL A O 1
ATOM 1601 N N . PRO A 1 206 ? -6.697 -12.477 -3.658 1.00 96.56 206 PRO A N 1
ATOM 1602 C CA . PRO A 1 206 ? -6.670 -13.413 -4.773 1.00 96.56 206 PRO A CA 1
ATOM 1603 C C . PRO A 1 206 ? -5.229 -13.800 -5.145 1.00 96.56 206 PRO A C 1
ATOM 1605 O O . PRO A 1 206 ? -4.324 -12.966 -5.091 1.00 96.56 206 PRO A O 1
ATOM 1608 N N . ASP A 1 207 ? -5.033 -15.046 -5.588 1.00 95.44 207 ASP A N 1
ATOM 1609 C CA . ASP A 1 207 ? -3.731 -15.548 -6.067 1.00 95.44 207 ASP A CA 1
ATOM 1610 C C . ASP A 1 207 ? -3.352 -15.005 -7.452 1.00 95.44 207 ASP A C 1
ATOM 1612 O O . ASP A 1 207 ? -2.182 -15.021 -7.843 1.00 95.44 207 ASP A O 1
ATOM 1616 N N . SER A 1 208 ? -4.343 -14.532 -8.211 1.00 98.06 208 SER A N 1
ATOM 1617 C CA . SER A 1 208 ? -4.159 -13.881 -9.505 1.00 98.06 208 SER A CA 1
ATOM 1618 C C . SER A 1 208 ? -5.226 -12.821 -9.754 1.00 98.06 208 SER A C 1
ATOM 1620 O O . SER A 1 208 ? -6.342 -12.918 -9.243 1.00 98.06 208 SER A O 1
ATOM 1622 N N . VAL A 1 209 ? -4.879 -11.811 -10.546 1.00 98.44 209 VAL A N 1
ATOM 1623 C CA . VAL A 1 209 ? -5.757 -10.685 -10.902 1.00 98.44 209 VAL A CA 1
ATOM 1624 C C . VAL A 1 209 ? -5.665 -10.382 -12.387 1.00 98.44 209 VAL A C 1
ATOM 1626 O O . VAL A 1 209 ? -4.696 -10.778 -13.040 1.00 98.44 209 VAL A O 1
ATOM 1629 N N . SER A 1 210 ? -6.654 -9.672 -12.928 1.00 98.44 210 SER A N 1
ATOM 1630 C CA . SER A 1 210 ? -6.585 -9.232 -14.319 1.00 98.44 210 SER A CA 1
ATOM 1631 C C . SER A 1 210 ? -5.438 -8.237 -14.512 1.00 98.44 210 SER A C 1
ATOM 1633 O O . SER A 1 210 ? -5.133 -7.411 -13.643 1.00 98.44 210 SER A O 1
ATOM 1635 N N . TRP A 1 211 ? -4.799 -8.273 -15.679 1.00 98.25 211 TRP A N 1
ATOM 1636 C CA . TRP A 1 211 ? -3.755 -7.312 -16.012 1.00 98.25 211 TRP A CA 1
ATOM 1637 C C . TRP A 1 211 ? -4.284 -5.876 -16.024 1.00 98.25 211 TRP A C 1
ATOM 1639 O O . TRP A 1 211 ? -3.550 -4.955 -15.672 1.00 98.25 211 TRP A O 1
ATOM 1649 N N . ARG A 1 212 ? -5.563 -5.673 -16.363 1.00 97.88 212 ARG A N 1
ATOM 1650 C CA . ARG A 1 212 ? -6.230 -4.370 -16.262 1.00 97.88 212 ARG A CA 1
ATOM 1651 C C . ARG A 1 212 ? -6.155 -3.803 -14.842 1.00 97.88 212 ARG A C 1
ATOM 1653 O O . ARG A 1 212 ? -5.718 -2.664 -14.671 1.00 97.88 212 ARG A O 1
ATOM 1660 N N . GLU A 1 213 ? -6.553 -4.579 -13.835 1.00 98.06 213 GLU A N 1
ATOM 1661 C CA . GLU A 1 213 ? -6.514 -4.159 -12.425 1.00 98.06 213 GLU A CA 1
ATOM 1662 C C . GLU A 1 213 ? -5.073 -3.943 -11.942 1.00 98.06 213 GLU A C 1
ATOM 1664 O O . GLU A 1 213 ? -4.769 -2.952 -11.267 1.00 98.06 213 GLU A O 1
ATOM 1669 N N . MET A 1 214 ? -4.153 -4.825 -12.346 1.00 98.50 214 MET A N 1
ATOM 1670 C CA . MET A 1 214 ? -2.732 -4.674 -12.032 1.00 98.50 214 MET A CA 1
ATOM 1671 C C . MET A 1 214 ? -2.140 -3.402 -12.653 1.00 98.50 214 MET A C 1
ATOM 1673 O O . MET A 1 214 ? -1.450 -2.649 -11.972 1.00 98.50 214 MET A O 1
ATOM 1677 N N . CYS A 1 215 ? -2.441 -3.100 -13.916 1.00 97.69 215 CYS A N 1
ATOM 1678 C CA . CYS A 1 215 ? -1.990 -1.880 -14.587 1.00 97.69 215 CYS A CA 1
ATOM 1679 C C . CYS A 1 215 ? -2.446 -0.615 -13.866 1.00 97.69 215 CYS A C 1
ATOM 1681 O O . CYS A 1 215 ? -1.648 0.302 -13.669 1.00 97.69 215 CYS A O 1
ATOM 1683 N N . GLN A 1 216 ? -3.714 -0.563 -13.456 1.00 97.81 216 GLN A N 1
ATOM 1684 C CA . GLN A 1 216 ? -4.244 0.560 -12.682 1.00 97.81 216 GLN A CA 1
ATOM 1685 C C . GLN A 1 216 ? -3.494 0.709 -11.356 1.00 97.81 216 GLN A C 1
ATOM 1687 O O . GLN A 1 216 ? -3.072 1.810 -11.003 1.00 97.81 216 GLN A O 1
ATOM 1692 N N . THR A 1 217 ? -3.244 -0.409 -10.674 1.00 98.25 217 THR A N 1
ATOM 1693 C CA . THR A 1 217 ? -2.477 -0.456 -9.423 1.00 98.25 217 THR A CA 1
ATOM 1694 C C . THR A 1 217 ? -1.049 0.056 -9.605 1.00 98.25 217 THR A C 1
ATOM 1696 O O . THR A 1 217 ? -0.611 0.934 -8.862 1.00 98.25 217 THR A O 1
ATOM 1699 N N . LEU A 1 218 ? -0.330 -0.435 -10.620 1.00 98.50 218 LEU A N 1
ATOM 1700 C CA . LEU A 1 218 ? 1.032 -0.002 -10.949 1.00 98.50 218 LEU A CA 1
ATOM 1701 C C . LEU A 1 218 ? 1.081 1.481 -11.322 1.00 98.50 218 LEU A C 1
ATOM 1703 O O . LEU A 1 218 ? 1.991 2.185 -10.889 1.00 98.50 218 LEU A O 1
ATOM 1707 N N . ASN A 1 219 ? 0.093 1.973 -12.074 1.00 98.38 219 ASN A N 1
ATOM 1708 C CA . ASN A 1 219 ? -0.012 3.386 -12.411 1.00 98.38 219 ASN A CA 1
ATOM 1709 C C . ASN A 1 219 ? -0.198 4.250 -11.159 1.00 98.38 219 ASN A C 1
ATOM 1711 O O . ASN A 1 219 ? 0.581 5.175 -10.950 1.00 98.38 219 ASN A O 1
ATOM 1715 N N . CYS A 1 220 ? -1.177 3.926 -10.307 1.00 98.12 220 CYS A N 1
ATOM 1716 C CA . CYS A 1 220 ? -1.425 4.649 -9.057 1.00 98.12 220 CYS A CA 1
ATOM 1717 C C . CYS A 1 220 ? -0.205 4.621 -8.130 1.00 98.12 220 CYS A C 1
ATOM 1719 O O . CYS A 1 220 ? 0.157 5.638 -7.541 1.00 98.12 220 CYS A O 1
ATOM 1721 N N . LYS A 1 221 ? 0.459 3.464 -8.027 1.00 97.44 221 LYS A N 1
ATOM 1722 C CA . LYS A 1 221 ? 1.690 3.305 -7.250 1.00 97.44 221 LYS A CA 1
ATOM 1723 C C . LYS A 1 221 ? 2.795 4.221 -7.772 1.00 97.44 221 LYS A C 1
ATOM 1725 O O . LYS A 1 221 ? 3.373 4.977 -6.994 1.00 97.44 221 LYS A O 1
ATOM 1730 N N . PHE A 1 222 ? 3.062 4.174 -9.075 1.00 98.25 222 PHE A N 1
ATOM 1731 C CA . PHE A 1 222 ? 4.126 4.948 -9.705 1.00 98.25 222 PHE A CA 1
ATOM 1732 C C . PHE A 1 222 ? 3.885 6.455 -9.578 1.00 98.25 222 PHE A C 1
ATOM 1734 O O . PHE A 1 222 ? 4.767 7.183 -9.125 1.00 98.25 222 PHE A O 1
ATOM 1741 N N . THR A 1 223 ? 2.688 6.937 -9.924 1.00 97.94 223 THR A N 1
ATOM 1742 C CA . THR A 1 223 ? 2.369 8.373 -9.880 1.00 97.94 223 THR A CA 1
ATOM 1743 C C . THR A 1 223 ? 2.385 8.925 -8.458 1.00 97.94 223 THR A C 1
ATOM 1745 O O . THR A 1 223 ? 2.935 10.006 -8.231 1.00 97.94 223 THR A O 1
ATOM 1748 N N . SER A 1 224 ? 1.869 8.160 -7.487 1.00 97.38 224 SER A N 1
ATOM 1749 C CA . SER A 1 224 ? 1.898 8.525 -6.069 1.00 97.38 224 SER A CA 1
ATOM 1750 C C . SER A 1 224 ? 3.325 8.595 -5.519 1.00 97.38 224 SER A C 1
ATOM 1752 O O . SER A 1 224 ? 3.691 9.593 -4.898 1.00 97.38 224 SER A O 1
ATOM 1754 N N . GLU A 1 225 ? 4.168 7.590 -5.780 1.00 96.50 225 GLU A N 1
ATOM 1755 C CA . GLU A 1 225 ? 5.532 7.562 -5.237 1.00 96.50 225 GLU A CA 1
ATOM 1756 C C . GLU A 1 225 ? 6.483 8.548 -5.907 1.00 96.50 225 GLU A C 1
ATOM 1758 O O . GLU A 1 225 ? 7.300 9.172 -5.227 1.00 96.50 225 GLU A O 1
ATOM 1763 N N . VAL A 1 226 ? 6.379 8.712 -7.227 1.00 97.06 226 VAL A N 1
ATOM 1764 C CA . VAL A 1 226 ? 7.169 9.698 -7.978 1.00 97.06 226 VAL A CA 1
ATOM 1765 C C . VAL A 1 226 ? 6.629 11.117 -7.757 1.00 97.06 226 VAL A C 1
ATOM 1767 O O . VAL A 1 226 ? 7.325 12.090 -8.046 1.00 97.06 226 VAL A O 1
ATOM 1770 N N . ASN A 1 227 ? 5.427 11.259 -7.188 1.00 97.62 227 ASN A N 1
ATOM 1771 C CA . ASN A 1 227 ? 4.741 12.528 -6.957 1.00 97.62 227 ASN A CA 1
ATOM 1772 C C . ASN A 1 227 ? 4.567 13.329 -8.262 1.00 97.62 227 ASN A C 1
ATOM 1774 O O . ASN A 1 227 ? 5.035 14.468 -8.398 1.00 97.62 227 ASN A O 1
ATOM 1778 N N . THR A 1 228 ? 3.943 12.694 -9.254 1.00 96.69 228 THR A N 1
ATOM 1779 C CA . THR A 1 228 ? 3.713 13.234 -10.601 1.00 96.69 228 THR A CA 1
ATOM 1780 C C . THR A 1 228 ? 2.272 12.999 -11.048 1.00 96.69 228 THR A C 1
ATOM 1782 O O . THR A 1 228 ? 1.637 12.039 -10.625 1.00 96.69 228 THR A O 1
ATOM 1785 N N . GLN A 1 229 ? 1.768 13.870 -11.924 1.00 95.88 229 GLN A N 1
ATOM 1786 C CA . GLN A 1 229 ? 0.466 13.706 -12.585 1.00 95.88 229 GLN A CA 1
ATOM 1787 C C . GLN A 1 229 ? 0.590 13.006 -13.950 1.00 95.88 229 GLN A C 1
ATOM 1789 O O . GLN A 1 229 ? -0.414 12.695 -14.590 1.00 95.88 229 GLN A O 1
ATOM 1794 N N . HIS A 1 230 ? 1.819 12.757 -14.415 1.00 95.69 230 HIS A N 1
ATOM 1795 C CA . HIS A 1 230 ? 2.069 12.071 -15.679 1.00 95.69 230 HIS A CA 1
ATOM 1796 C C . HIS A 1 230 ? 1.906 10.556 -15.495 1.00 95.69 230 HIS A C 1
ATOM 1798 O O . HIS A 1 230 ? 2.790 9.890 -14.950 1.00 95.69 230 HIS A O 1
ATOM 1804 N N . ASN A 1 231 ? 0.771 10.026 -15.957 1.00 97.00 231 ASN A N 1
ATOM 1805 C CA . ASN A 1 231 ? 0.423 8.602 -15.893 1.00 97.00 231 ASN A CA 1
ATOM 1806 C C . ASN A 1 231 ? 1.292 7.725 -16.812 1.00 97.00 231 ASN A C 1
ATOM 1808 O O . ASN A 1 231 ? 1.811 8.182 -17.831 1.00 97.00 231 ASN A O 1
ATOM 1812 N N . LEU A 1 232 ? 1.373 6.434 -16.488 1.00 96.12 232 LEU A N 1
ATOM 1813 C CA . LEU A 1 232 ? 1.846 5.396 -17.402 1.00 96.12 232 LEU A CA 1
ATOM 1814 C C . LEU A 1 232 ? 0.893 5.334 -18.600 1.00 96.12 232 LEU A C 1
ATOM 1816 O O . LEU A 1 232 ? -0.278 4.977 -18.449 1.00 96.12 232 LEU A O 1
ATOM 1820 N N . ASP A 1 233 ? 1.380 5.693 -19.786 1.00 93.38 233 ASP A N 1
ATOM 1821 C CA . ASP A 1 233 ? 0.563 5.681 -21.000 1.00 93.38 233 ASP A CA 1
ATOM 1822 C C . ASP A 1 233 ? 0.321 4.251 -21.524 1.00 93.38 233 ASP A C 1
ATOM 1824 O O . ASP A 1 233 ? 0.854 3.268 -21.001 1.00 93.38 233 ASP A O 1
ATOM 1828 N N . LYS A 1 234 ? -0.489 4.115 -22.583 1.00 92.00 234 LYS A N 1
ATOM 1829 C CA . LYS A 1 234 ? -0.806 2.803 -23.174 1.00 92.00 234 LYS A CA 1
ATOM 1830 C C . LYS A 1 234 ? 0.439 2.048 -23.651 1.00 92.00 234 LYS A C 1
ATOM 1832 O O . LYS A 1 234 ? 0.482 0.830 -23.520 1.00 92.00 234 LYS A O 1
ATOM 1837 N N . PHE A 1 235 ? 1.457 2.743 -24.166 1.00 91.62 235 PHE A N 1
ATOM 1838 C CA . PHE A 1 235 ? 2.701 2.102 -24.599 1.00 91.62 235 PHE A CA 1
ATOM 1839 C C . PHE A 1 235 ? 3.494 1.581 -23.401 1.00 91.62 235 PHE A C 1
ATOM 1841 O O . PHE A 1 235 ? 4.032 0.476 -23.452 1.00 91.62 235 PHE A O 1
ATOM 1848 N N . ASN A 1 236 ? 3.528 2.347 -22.308 1.00 95.25 236 ASN A N 1
ATOM 1849 C CA . ASN A 1 236 ? 4.166 1.929 -21.067 1.00 95.25 236 ASN A CA 1
ATOM 1850 C C . ASN A 1 236 ? 3.472 0.699 -20.472 1.00 95.25 236 ASN A C 1
ATOM 1852 O O . ASN A 1 236 ? 4.138 -0.282 -20.147 1.00 95.25 236 ASN A O 1
ATOM 1856 N N . GLN A 1 237 ? 2.142 0.732 -20.376 1.00 95.62 237 GLN A N 1
ATOM 1857 C CA . GLN A 1 237 ? 1.332 -0.377 -19.866 1.00 95.62 237 GLN A CA 1
ATOM 1858 C C . GLN A 1 237 ? 1.494 -1.640 -20.722 1.00 95.62 237 GLN A C 1
ATOM 1860 O O . GLN A 1 237 ? 1.669 -2.731 -20.180 1.00 95.62 237 GLN A O 1
ATOM 1865 N N . HIS A 1 238 ? 1.515 -1.495 -22.051 1.00 94.81 238 HIS A N 1
ATOM 1866 C CA . HIS A 1 238 ? 1.744 -2.608 -22.974 1.00 94.81 238 HIS A CA 1
ATOM 1867 C C . HIS A 1 238 ? 3.120 -3.241 -22.775 1.00 94.81 238 HIS A C 1
ATOM 1869 O O . HIS A 1 238 ? 3.234 -4.455 -22.649 1.00 94.81 238 HIS A O 1
ATOM 1875 N N . PHE A 1 239 ? 4.171 -2.426 -22.673 1.00 95.94 239 PHE A N 1
ATOM 1876 C CA . PHE A 1 239 ? 5.518 -2.928 -22.413 1.00 95.94 239 PHE A CA 1
ATOM 1877 C C . PHE A 1 239 ? 5.619 -3.675 -21.076 1.00 95.94 239 PHE A C 1
ATOM 1879 O O . PHE A 1 239 ? 6.253 -4.728 -21.002 1.00 95.94 239 PHE A O 1
ATOM 1886 N N . LEU A 1 240 ? 4.997 -3.150 -20.017 1.00 97.62 240 LEU A N 1
ATOM 1887 C CA . LEU A 1 240 ? 4.959 -3.821 -18.717 1.00 97.62 240 LEU A CA 1
ATOM 1888 C C . LEU A 1 240 ? 4.293 -5.202 -18.824 1.00 97.62 240 LEU A C 1
ATOM 1890 O O . LEU A 1 240 ? 4.798 -6.157 -18.236 1.00 97.62 240 LEU A O 1
ATOM 1894 N N . ALA A 1 241 ? 3.240 -5.319 -19.636 1.00 97.56 241 ALA A N 1
ATOM 1895 C CA . ALA A 1 241 ? 2.553 -6.577 -19.914 1.00 97.56 241 ALA A CA 1
ATOM 1896 C C . ALA A 1 241 ? 3.462 -7.569 -20.653 1.00 97.56 241 ALA A C 1
ATOM 1898 O O . ALA A 1 241 ? 3.646 -8.705 -20.219 1.00 97.56 241 ALA A O 1
ATOM 1899 N N . GLN A 1 242 ? 4.103 -7.118 -21.736 1.00 96.25 242 GLN A N 1
ATOM 1900 C CA . GLN A 1 242 ? 5.069 -7.922 -22.487 1.00 96.25 242 GLN A CA 1
ATOM 1901 C C . GLN A 1 242 ? 6.187 -8.442 -21.576 1.00 96.25 242 GLN A C 1
ATOM 1903 O O . GLN A 1 242 ? 6.633 -9.577 -21.730 1.00 96.25 242 GLN A O 1
ATOM 1908 N N . LYS A 1 243 ? 6.623 -7.622 -20.613 1.00 96.25 243 LYS A N 1
ATOM 1909 C CA . LYS A 1 243 ? 7.686 -7.964 -19.670 1.00 96.25 243 LYS A CA 1
ATOM 1910 C C . LYS A 1 243 ? 7.260 -8.999 -18.632 1.00 96.25 243 LYS A C 1
ATOM 1912 O O . LYS A 1 243 ? 8.021 -9.929 -18.393 1.00 96.25 243 LYS A O 1
ATOM 1917 N N . ILE A 1 244 ? 6.097 -8.831 -17.998 1.00 97.50 244 ILE A N 1
ATOM 1918 C CA . ILE A 1 244 ? 5.641 -9.740 -16.934 1.00 97.50 244 ILE A CA 1
ATOM 1919 C C . ILE A 1 244 ? 5.165 -11.089 -17.482 1.00 97.50 244 ILE A C 1
ATOM 1921 O O . ILE A 1 244 ? 5.361 -12.111 -16.837 1.00 97.50 244 ILE A O 1
ATOM 1925 N N . PHE A 1 245 ? 4.575 -11.101 -18.681 1.00 97.50 245 PHE A N 1
ATOM 1926 C CA . PHE A 1 245 ? 4.081 -12.320 -19.324 1.00 97.50 245 PHE A CA 1
ATOM 1927 C C . PHE A 1 245 ? 5.117 -13.014 -20.213 1.00 97.50 245 PHE A C 1
ATOM 1929 O O . PHE A 1 245 ? 4.788 -14.039 -20.805 1.00 97.50 245 PHE A O 1
ATOM 1936 N N . ASP A 1 246 ? 6.322 -12.451 -20.337 1.00 95.44 246 ASP A N 1
ATOM 1937 C CA . ASP A 1 246 ? 7.374 -12.911 -21.252 1.00 95.44 246 ASP A CA 1
ATOM 1938 C C . ASP A 1 246 ? 6.888 -13.061 -22.708 1.00 95.44 246 ASP A C 1
ATOM 1940 O O . ASP A 1 246 ? 7.070 -14.077 -23.376 1.00 95.44 246 ASP A O 1
ATOM 1944 N N . LYS A 1 247 ? 6.206 -12.024 -23.209 1.00 94.31 247 LYS A N 1
ATOM 1945 C CA . LYS A 1 247 ? 5.655 -11.964 -24.573 1.00 94.31 247 LYS A CA 1
ATOM 1946 C C . LYS A 1 247 ? 6.137 -10.706 -25.308 1.00 94.31 247 LYS A C 1
ATOM 1948 O O . LYS A 1 247 ? 5.325 -9.814 -25.563 1.00 94.31 247 LYS A O 1
ATOM 1953 N N . PRO A 1 248 ? 7.435 -10.596 -25.652 1.00 89.25 248 PRO A N 1
ATOM 1954 C CA . PRO A 1 248 ? 8.020 -9.377 -26.227 1.00 89.25 248 PRO A CA 1
ATOM 1955 C C . PRO A 1 248 ? 7.435 -8.976 -27.589 1.00 89.25 248 PRO A C 1
ATOM 1957 O O . PRO A 1 248 ? 7.392 -7.787 -27.895 1.00 89.25 248 PRO A O 1
ATOM 1960 N N . ASP A 1 249 ? 6.955 -9.944 -28.372 1.00 89.12 249 ASP A N 1
ATOM 1961 C CA . ASP A 1 249 ? 6.447 -9.719 -29.733 1.00 89.12 249 ASP A CA 1
ATOM 1962 C C . ASP A 1 249 ? 4.913 -9.644 -29.799 1.00 89.12 249 ASP A C 1
ATOM 1964 O O . ASP A 1 249 ? 4.333 -9.420 -30.861 1.00 89.12 249 ASP A O 1
ATOM 1968 N N . PHE A 1 250 ? 4.219 -9.827 -28.669 1.00 91.81 250 PHE A N 1
ATOM 1969 C CA . PHE A 1 250 ? 2.761 -9.774 -28.652 1.00 91.81 250 PHE A CA 1
ATOM 1970 C C . PHE A 1 250 ? 2.270 -8.326 -28.713 1.00 91.81 250 PHE A C 1
ATOM 1972 O O . PHE A 1 250 ? 2.629 -7.490 -27.878 1.00 91.81 250 PHE A O 1
ATOM 1979 N N . SER A 1 251 ? 1.423 -8.049 -29.702 1.00 88.56 251 SER A N 1
ATOM 1980 C CA . SER A 1 251 ? 0.811 -6.742 -29.973 1.00 88.56 251 SER A CA 1
ATOM 1981 C C . SER A 1 251 ? -0.698 -6.697 -29.694 1.00 88.56 251 SER A C 1
ATOM 1983 O O . SER A 1 251 ? -1.323 -5.662 -29.912 1.00 88.56 251 SER A O 1
ATOM 1985 N N . GLY A 1 252 ? -1.286 -7.803 -29.223 1.00 92.62 252 GLY A N 1
ATOM 1986 C CA . GLY A 1 252 ? -2.703 -7.885 -28.866 1.00 92.62 252 GLY A CA 1
ATOM 1987 C C . GLY A 1 252 ? -3.033 -7.275 -27.501 1.00 92.62 252 GLY A C 1
ATOM 1988 O O . GLY A 1 252 ? -2.171 -6.731 -26.811 1.00 92.62 252 GLY A O 1
ATOM 1989 N N . ASP A 1 253 ? -4.296 -7.402 -27.095 1.00 94.69 253 ASP A N 1
ATOM 1990 C CA . ASP A 1 253 ? -4.771 -6.909 -25.801 1.00 94.69 253 ASP A CA 1
ATOM 1991 C C . ASP A 1 253 ? -4.404 -7.871 -24.659 1.00 94.69 253 ASP A C 1
ATOM 1993 O O . ASP A 1 253 ? -4.713 -9.062 -24.702 1.00 94.69 253 ASP A O 1
ATOM 1997 N N . PHE A 1 254 ? -3.755 -7.339 -23.624 1.00 97.19 254 PHE A N 1
ATOM 1998 C CA . PHE A 1 254 ? -3.398 -8.070 -22.409 1.00 97.19 254 PHE A CA 1
ATOM 1999 C C . PHE A 1 254 ? -4.430 -7.920 -21.287 1.00 97.19 254 PHE A C 1
ATOM 2001 O O . PHE A 1 254 ? -4.298 -8.597 -20.276 1.00 97.19 254 PHE A O 1
ATOM 2008 N N . SER A 1 255 ? -5.423 -7.035 -21.420 1.00 94.81 255 SER A N 1
ATOM 2009 C CA . SER A 1 255 ? -6.272 -6.557 -20.315 1.00 94.81 255 SER A CA 1
ATOM 2010 C C . SER A 1 255 ? -6.906 -7.667 -19.469 1.00 94.81 255 SER A C 1
ATOM 2012 O O . SER A 1 255 ? -6.928 -7.552 -18.244 1.00 94.81 255 SER A O 1
ATOM 2014 N N . GLU A 1 256 ? -7.377 -8.744 -20.104 1.00 96.81 256 GLU A N 1
ATOM 2015 C CA . GLU A 1 256 ? -8.029 -9.889 -19.442 1.00 96.81 256 GLU A CA 1
ATOM 2016 C C . GLU A 1 256 ? -7.070 -11.039 -19.095 1.00 96.81 256 GLU A C 1
ATOM 2018 O O . GLU A 1 256 ? -7.487 -12.054 -18.540 1.00 96.81 256 GLU A O 1
ATOM 2023 N N . MET A 1 257 ? -5.779 -10.923 -19.420 1.00 98.06 257 MET A N 1
ATOM 2024 C CA . MET A 1 257 ? -4.809 -11.926 -18.992 1.00 98.06 257 MET A CA 1
ATOM 2025 C C . MET A 1 257 ? -4.627 -11.866 -17.476 1.00 98.06 257 MET A C 1
ATOM 2027 O O . MET A 1 257 ? -4.515 -10.790 -16.890 1.00 98.06 257 MET A O 1
ATOM 2031 N N . MET A 1 258 ? -4.563 -13.037 -16.847 1.00 98.44 258 MET A N 1
ATOM 2032 C CA . MET A 1 258 ? -4.387 -13.154 -15.404 1.00 98.44 258 MET A CA 1
ATOM 2033 C C . MET A 1 258 ? -2.902 -13.150 -15.050 1.00 98.44 258 MET A C 1
ATOM 2035 O O . MET A 1 258 ? -2.146 -13.984 -15.545 1.00 98.44 258 MET A O 1
ATOM 2039 N N . VAL A 1 259 ? -2.494 -12.230 -14.179 1.00 98.50 259 VAL A N 1
ATOM 2040 C CA . VAL A 1 259 ? -1.167 -12.213 -13.554 1.00 98.50 259 VAL A CA 1
ATOM 2041 C C . VAL A 1 259 ? -1.260 -12.846 -12.170 1.00 98.50 259 VAL A C 1
ATOM 2043 O O . VAL A 1 259 ? -2.089 -12.438 -11.357 1.00 98.50 259 VAL A O 1
ATOM 2046 N N . SER A 1 260 ? -0.414 -13.836 -11.887 1.00 98.44 260 SER A N 1
ATOM 2047 C CA . SER A 1 260 ? -0.333 -14.454 -10.560 1.00 98.44 260 SER A CA 1
ATOM 2048 C C . SER A 1 260 ? 0.603 -13.692 -9.617 1.00 98.44 260 SER A C 1
ATOM 2050 O O . SER A 1 260 ? 1.530 -13.000 -10.049 1.00 98.44 260 SER A O 1
ATOM 2052 N N . TRP A 1 261 ? 0.414 -13.869 -8.306 1.00 97.81 261 TRP A N 1
ATOM 2053 C CA . TRP A 1 261 ? 1.365 -13.390 -7.297 1.00 97.81 261 TRP A CA 1
ATOM 2054 C C . TRP A 1 261 ? 2.784 -13.921 -7.552 1.00 97.81 261 TRP A C 1
ATOM 2056 O O . TRP A 1 261 ? 3.772 -13.204 -7.367 1.00 97.81 261 TRP A O 1
ATOM 2066 N N . ALA A 1 262 ? 2.889 -15.168 -8.022 1.00 97.00 262 ALA A N 1
ATOM 2067 C CA . ALA A 1 262 ? 4.170 -15.784 -8.322 1.00 97.00 262 ALA A CA 1
ATOM 2068 C C . ALA A 1 262 ? 4.901 -15.047 -9.454 1.00 97.00 262 ALA A C 1
ATOM 2070 O O . ALA A 1 262 ? 6.039 -14.629 -9.258 1.00 97.00 262 ALA A O 1
ATOM 2071 N N . GLN A 1 263 ? 4.228 -14.776 -10.574 1.00 98.06 263 GLN A N 1
ATOM 2072 C CA . GLN A 1 263 ? 4.792 -13.998 -11.687 1.00 98.06 263 GLN A CA 1
ATOM 2073 C C . GLN A 1 263 ? 5.168 -12.571 -11.271 1.00 98.06 263 GLN A C 1
ATOM 2075 O O . GLN A 1 263 ? 6.150 -12.002 -11.747 1.00 98.06 263 GLN A O 1
ATOM 2080 N N . PHE A 1 264 ? 4.391 -11.980 -10.364 1.00 98.38 264 PHE A N 1
ATOM 2081 C CA . PHE A 1 264 ? 4.622 -10.621 -9.898 1.00 98.38 264 PHE A CA 1
ATOM 2082 C C . PHE A 1 264 ? 5.877 -10.495 -9.020 1.00 98.38 264 PHE A C 1
ATOM 2084 O O . PHE A 1 264 ? 6.683 -9.585 -9.240 1.00 98.38 264 PHE A O 1
ATOM 2091 N N . ASN A 1 265 ? 6.058 -11.383 -8.030 1.00 97.31 265 ASN A N 1
ATOM 2092 C CA . ASN A 1 265 ? 7.092 -11.205 -7.003 1.00 97.31 265 ASN A CA 1
ATOM 2093 C C . ASN A 1 265 ? 7.768 -12.489 -6.463 1.00 97.31 265 ASN A C 1
ATOM 2095 O O . ASN A 1 265 ? 8.509 -12.411 -5.484 1.00 97.31 265 ASN A O 1
ATOM 2099 N N . LYS A 1 266 ? 7.577 -13.663 -7.078 1.00 94.81 266 LYS A N 1
ATOM 2100 C CA . LYS A 1 266 ? 8.331 -14.891 -6.724 1.00 94.81 266 LYS A CA 1
ATOM 2101 C C . LYS A 1 266 ? 9.237 -15.377 -7.845 1.00 94.81 266 LYS A C 1
ATOM 2103 O O . LYS A 1 266 ? 10.382 -15.742 -7.598 1.00 94.81 266 LYS A O 1
ATOM 2108 N N . GLU A 1 267 ? 8.723 -15.392 -9.064 1.00 96.00 267 GLU A N 1
ATOM 2109 C CA . GLU A 1 267 ? 9.432 -15.850 -10.249 1.00 96.00 267 GLU A CA 1
ATOM 2110 C C . GLU A 1 267 ? 10.393 -14.761 -10.728 1.00 96.00 267 GLU A C 1
ATOM 2112 O O . GLU A 1 267 ? 10.048 -13.579 -10.831 1.00 96.00 267 GLU A O 1
ATOM 2117 N N . VAL A 1 268 ? 11.635 -15.158 -10.997 1.00 96.62 268 VAL A N 1
ATOM 2118 C CA . VAL A 1 268 ? 12.615 -14.259 -11.605 1.00 96.62 268 VAL A CA 1
ATOM 2119 C C . VAL A 1 268 ? 12.291 -14.079 -13.081 1.00 96.62 268 VAL A C 1
ATOM 2121 O O . VAL A 1 268 ? 11.891 -15.022 -13.762 1.00 96.62 268 VAL A O 1
ATOM 2124 N N . LEU A 1 269 ? 12.498 -12.866 -13.590 1.00 96.50 269 LEU A N 1
ATOM 2125 C CA . LEU A 1 269 ? 12.338 -12.606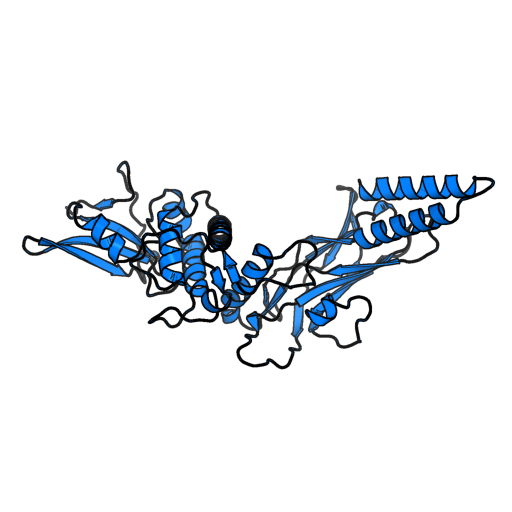 -15.016 1.00 96.50 269 LEU A CA 1
ATOM 2126 C C . LEU A 1 269 ? 13.344 -13.447 -15.831 1.00 96.50 269 LEU A C 1
ATOM 2128 O O . LEU A 1 269 ? 14.489 -13.619 -15.393 1.00 96.50 269 LEU A O 1
ATOM 2132 N N . PRO A 1 270 ? 12.981 -13.917 -17.038 1.00 94.19 270 PRO A N 1
ATOM 2133 C CA . PRO A 1 270 ? 13.872 -14.701 -17.890 1.00 94.19 270 PRO A CA 1
ATOM 2134 C C . PRO A 1 270 ? 15.225 -14.020 -18.129 1.00 94.19 270 PRO A C 1
ATOM 2136 O O . PRO A 1 270 ? 15.311 -12.852 -18.520 1.00 94.19 270 PRO A O 1
ATOM 2139 N N . GLY A 1 271 ? 16.311 -14.750 -17.856 1.00 92.56 271 GLY A N 1
ATOM 2140 C CA . GLY A 1 271 ? 17.682 -14.245 -17.980 1.00 92.56 271 GLY A CA 1
ATOM 2141 C C . GLY A 1 271 ? 18.075 -13.178 -16.946 1.00 92.56 271 GLY A C 1
ATOM 2142 O O . GLY A 1 271 ? 19.071 -12.477 -17.151 1.00 92.56 271 GLY A O 1
ATOM 2143 N N . ARG A 1 272 ? 17.307 -13.020 -15.857 1.00 95.12 272 ARG A N 1
ATOM 2144 C CA . ARG A 1 272 ? 17.558 -12.071 -14.757 1.00 95.12 272 ARG A CA 1
ATOM 2145 C C . ARG A 1 272 ? 17.699 -12.783 -13.416 1.00 95.12 272 ARG A C 1
ATOM 2147 O O . ARG A 1 272 ? 17.371 -13.952 -13.266 1.00 95.12 272 ARG A O 1
ATOM 2154 N N . SER A 1 273 ? 18.180 -12.034 -12.428 1.00 95.38 273 SER A N 1
ATOM 2155 C CA . SER A 1 273 ? 18.298 -12.459 -11.028 1.00 95.38 273 SER A CA 1
ATOM 2156 C C . SER A 1 273 ? 17.273 -11.781 -10.111 1.00 95.38 273 SER A C 1
ATOM 2158 O O . SER A 1 273 ? 17.443 -11.780 -8.894 1.00 95.38 273 SER A O 1
ATOM 2160 N N . PHE A 1 274 ? 16.244 -11.158 -10.689 1.00 96.38 274 PHE A N 1
ATOM 2161 C CA . PHE A 1 274 ? 15.244 -10.366 -9.981 1.00 96.38 274 PHE A CA 1
ATOM 2162 C C . PHE A 1 274 ? 13.846 -10.573 -10.566 1.00 96.38 274 PHE A C 1
ATOM 2164 O O . PHE A 1 274 ? 13.701 -10.945 -11.734 1.00 96.38 274 PHE A O 1
ATOM 2171 N N . THR A 1 275 ? 12.828 -10.332 -9.745 1.00 97.69 275 THR A N 1
ATOM 2172 C CA . THR A 1 275 ? 11.408 -10.464 -10.109 1.00 97.69 275 THR A CA 1
ATOM 2173 C C . THR A 1 275 ? 10.915 -9.250 -10.900 1.00 97.69 275 THR A C 1
ATOM 2175 O O . THR A 1 275 ? 11.602 -8.224 -10.991 1.00 97.69 275 THR A O 1
ATOM 2178 N N . PHE A 1 276 ? 9.706 -9.337 -11.467 1.00 98.50 276 PHE A N 1
ATOM 2179 C CA . PHE A 1 276 ? 9.064 -8.185 -12.105 1.00 98.50 276 PHE A CA 1
ATOM 2180 C C . PHE A 1 276 ? 8.929 -7.007 -11.132 1.00 98.50 276 PHE A C 1
ATOM 2182 O O . PHE A 1 276 ? 9.327 -5.885 -11.459 1.00 98.50 276 PHE A O 1
ATOM 2189 N N . TRP A 1 277 ? 8.420 -7.270 -9.926 1.00 98.19 277 TRP A N 1
ATOM 2190 C CA . TRP A 1 277 ? 8.224 -6.249 -8.905 1.00 98.19 277 TRP A CA 1
ATOM 2191 C C . TRP A 1 277 ? 9.522 -5.540 -8.517 1.00 98.19 277 TRP A C 1
ATOM 2193 O O . TRP A 1 277 ? 9.564 -4.315 -8.530 1.00 98.19 277 TRP A O 1
ATOM 2203 N N . GLN A 1 278 ? 10.594 -6.283 -8.231 1.00 97.69 278 GLN A N 1
ATOM 2204 C CA . GLN A 1 278 ? 11.881 -5.694 -7.836 1.00 97.69 278 GLN A CA 1
ATOM 2205 C C . GLN A 1 278 ? 12.431 -4.745 -8.906 1.00 97.69 278 GLN A C 1
ATOM 2207 O O . GLN A 1 278 ? 12.981 -3.687 -8.601 1.00 97.69 278 GLN A O 1
ATOM 2212 N N . TRP A 1 279 ? 12.264 -5.105 -10.179 1.00 97.88 279 TRP A N 1
ATOM 2213 C CA . TRP A 1 279 ? 12.638 -4.231 -11.282 1.00 97.88 279 TRP A CA 1
ATOM 2214 C C . TRP A 1 279 ? 11.760 -2.973 -11.342 1.00 97.88 279 TRP A C 1
ATOM 2216 O O . TRP A 1 279 ? 12.292 -1.867 -11.461 1.00 97.88 279 TRP A O 1
ATOM 2226 N N . PHE A 1 280 ? 10.438 -3.122 -11.225 1.00 98.38 280 PHE A N 1
ATOM 2227 C CA . PHE A 1 280 ? 9.496 -2.002 -11.276 1.00 98.38 280 PHE A CA 1
ATOM 2228 C C . PHE A 1 280 ? 9.673 -1.033 -10.095 1.00 98.38 280 PHE A C 1
ATOM 2230 O O . PHE A 1 280 ? 9.688 0.185 -10.281 1.00 98.38 280 PHE A O 1
ATOM 2237 N N . GLU A 1 281 ? 9.863 -1.558 -8.886 1.00 97.44 281 GLU A N 1
ATOM 2238 C CA . GLU A 1 281 ? 10.130 -0.778 -7.677 1.00 97.44 281 GLU A CA 1
ATOM 2239 C C . GLU A 1 281 ? 11.456 -0.020 -7.797 1.00 97.44 281 GLU A C 1
ATOM 2241 O O . GLU A 1 281 ? 11.487 1.188 -7.574 1.00 97.44 281 GLU A O 1
ATOM 2246 N N . GLY A 1 282 ? 12.518 -0.657 -8.300 1.00 96.38 282 GLY A N 1
ATOM 2247 C CA . GLY A 1 282 ? 13.780 0.038 -8.559 1.00 96.38 282 GLY A CA 1
ATOM 2248 C C . GLY A 1 282 ? 13.672 1.156 -9.601 1.00 96.38 282 GLY A C 1
ATOM 2249 O O . GLY A 1 282 ? 14.304 2.204 -9.454 1.00 96.38 282 GLY A O 1
ATOM 2250 N N . VAL A 1 283 ? 12.858 0.973 -10.646 1.00 96.56 283 VAL A N 1
ATOM 2251 C CA . VAL A 1 283 ? 12.540 2.030 -11.623 1.00 96.56 283 VAL A CA 1
ATOM 2252 C C . VAL A 1 283 ? 11.770 3.180 -10.969 1.00 96.56 283 VAL A C 1
ATOM 2254 O O . VAL A 1 283 ? 12.065 4.351 -11.228 1.00 96.56 283 VAL A O 1
ATOM 2257 N N . THR A 1 284 ? 10.811 2.863 -10.103 1.00 97.06 284 THR A N 1
ATOM 2258 C CA . THR A 1 284 ? 10.004 3.851 -9.374 1.00 97.06 284 THR A CA 1
ATOM 2259 C C . THR A 1 284 ? 10.875 4.664 -8.416 1.00 97.06 284 THR A C 1
ATOM 2261 O O . THR A 1 284 ? 10.832 5.895 -8.432 1.00 97.06 284 THR A O 1
ATOM 2264 N N . GLU A 1 285 ? 11.757 4.005 -7.665 1.00 95.44 285 GLU A N 1
ATOM 2265 C CA . GLU A 1 285 ? 12.662 4.648 -6.713 1.00 95.44 285 GLU A CA 1
ATOM 2266 C C . GLU A 1 285 ? 13.726 5.513 -7.415 1.00 95.44 285 GLU A C 1
ATOM 2268 O O . GLU A 1 285 ? 14.000 6.635 -6.977 1.00 95.44 285 GLU A O 1
ATOM 2273 N N . LEU A 1 286 ? 14.275 5.054 -8.551 1.00 95.31 286 LEU A N 1
ATOM 2274 C CA . LEU A 1 286 ? 15.125 5.878 -9.422 1.00 95.31 286 LEU A CA 1
ATOM 2275 C C . LEU A 1 286 ? 14.372 7.132 -9.884 1.00 95.31 286 LEU A C 1
ATOM 2277 O O . LEU A 1 286 ? 14.909 8.244 -9.835 1.00 95.31 286 LEU A O 1
ATOM 2281 N N . SER A 1 287 ? 13.128 6.950 -10.330 1.00 95.88 287 SER A N 1
ATOM 2282 C CA . SER A 1 287 ? 12.310 8.032 -10.868 1.00 95.88 287 SER A CA 1
ATOM 2283 C C . SER A 1 287 ? 12.010 9.082 -9.807 1.00 95.88 287 SER A C 1
ATOM 2285 O O . SER A 1 287 ? 12.267 10.266 -10.016 1.00 95.88 287 SER A O 1
ATOM 2287 N N . LYS A 1 288 ? 11.580 8.642 -8.625 1.00 95.44 288 LYS A N 1
ATOM 2288 C CA . LYS A 1 288 ? 11.326 9.485 -7.457 1.00 95.44 288 LYS A CA 1
ATOM 2289 C C . LYS A 1 288 ? 12.558 10.280 -7.024 1.00 95.44 288 LYS A C 1
ATOM 2291 O O . LYS A 1 288 ? 12.450 11.478 -6.777 1.00 95.44 288 LYS A O 1
ATOM 2296 N N . LYS A 1 289 ? 13.724 9.633 -6.927 1.00 94.06 289 LYS A N 1
ATOM 2297 C CA . LYS A 1 289 ? 14.949 10.272 -6.420 1.00 94.06 289 LYS A CA 1
ATOM 2298 C C . LYS A 1 289 ? 15.601 11.223 -7.416 1.00 94.06 289 LYS A C 1
ATOM 2300 O O . LYS A 1 289 ? 16.175 12.227 -6.998 1.00 94.06 289 LYS A O 1
ATOM 2305 N N . HIS A 1 290 ? 15.570 10.890 -8.706 1.00 93.06 290 HIS A N 1
ATOM 2306 C CA . HIS A 1 290 ? 16.451 11.537 -9.681 1.00 93.06 290 HIS A CA 1
ATOM 2307 C C . HIS A 1 290 ? 15.764 11.989 -10.969 1.00 93.06 290 HIS A C 1
ATOM 2309 O O . HIS A 1 290 ? 16.292 12.881 -11.629 1.00 93.06 290 HIS A O 1
ATOM 2315 N N . LEU A 1 291 ? 14.621 11.405 -11.348 1.00 94.31 291 LEU A N 1
ATOM 2316 C CA . LEU A 1 291 ? 14.049 11.617 -12.684 1.00 94.31 291 LEU A CA 1
ATOM 2317 C C . LEU A 1 291 ? 12.676 12.296 -12.703 1.00 94.31 291 LEU A C 1
ATOM 2319 O O . LEU A 1 291 ? 12.144 12.535 -13.784 1.00 94.31 291 LEU A O 1
ATOM 2323 N N . ARG A 1 292 ? 12.107 12.635 -11.541 1.00 95.19 292 ARG A N 1
ATOM 2324 C CA . ARG A 1 292 ? 10.756 13.201 -11.421 1.00 95.19 292 ARG A CA 1
ATOM 2325 C C . ARG A 1 292 ? 10.491 14.391 -12.362 1.00 95.19 292 ARG A C 1
ATOM 2327 O O . ARG A 1 292 ? 9.452 14.338 -13.023 1.00 95.19 292 ARG A O 1
ATOM 2334 N N . PRO A 1 293 ? 11.352 15.431 -12.460 1.00 94.06 293 PRO A N 1
ATOM 2335 C CA . PRO A 1 293 ? 11.092 16.562 -13.357 1.00 94.06 293 PRO A CA 1
ATOM 2336 C C . PRO A 1 293 ? 11.008 16.113 -14.819 1.00 94.06 293 PRO A C 1
ATOM 2338 O O . PRO A 1 293 ? 10.006 16.346 -15.483 1.00 94.06 293 PRO A O 1
ATOM 2341 N N . TYR A 1 294 ? 11.993 15.332 -15.268 1.00 93.88 294 TYR A N 1
ATOM 2342 C CA . TYR A 1 294 ? 12.066 14.829 -16.639 1.00 93.88 294 TYR A CA 1
ATOM 2343 C C . TYR A 1 294 ? 10.902 13.900 -16.991 1.00 93.88 294 TYR A C 1
ATOM 2345 O O . TYR A 1 294 ? 10.364 13.978 -18.087 1.00 93.88 294 TYR A O 1
ATOM 2353 N N . TRP A 1 295 ? 10.480 13.025 -16.077 1.00 95.06 295 TRP A N 1
ATOM 2354 C CA . TRP A 1 295 ? 9.285 12.210 -16.298 1.00 95.06 295 TRP A CA 1
ATOM 2355 C C . TRP A 1 295 ? 8.031 13.081 -16.428 1.00 95.06 295 TRP A C 1
ATOM 2357 O O . TRP A 1 295 ? 7.245 12.887 -17.349 1.00 95.06 295 TRP A O 1
ATOM 2367 N N . SER A 1 296 ? 7.867 14.060 -15.532 1.00 94.00 296 SER A N 1
ATOM 2368 C CA . SER A 1 296 ? 6.674 14.920 -15.482 1.00 94.00 296 SER A CA 1
ATOM 2369 C C . SER A 1 296 ? 6.547 15.837 -16.699 1.00 94.00 296 SER A C 1
ATOM 2371 O O . SER A 1 296 ? 5.438 16.178 -17.091 1.00 94.00 296 SER A O 1
ATOM 2373 N N . GLU A 1 297 ? 7.670 16.207 -17.311 1.00 93.19 297 GLU A N 1
ATOM 2374 C CA . GLU A 1 297 ? 7.727 16.966 -18.565 1.00 93.19 297 GLU A CA 1
ATOM 2375 C C . GLU A 1 297 ? 7.614 16.064 -19.812 1.00 93.19 297 GLU A C 1
ATOM 2377 O O . GLU A 1 297 ? 7.728 16.529 -20.944 1.00 93.19 297 GLU A O 1
ATOM 2382 N N . GLY A 1 298 ? 7.398 14.755 -19.631 1.00 92.06 298 GLY A N 1
ATOM 2383 C CA . GLY A 1 298 ? 7.307 13.790 -20.724 1.00 92.06 298 GLY A CA 1
ATOM 2384 C C . GLY A 1 298 ? 8.639 13.542 -21.427 1.00 92.06 298 GLY A C 1
ATOM 2385 O O . GLY A 1 298 ? 8.649 13.019 -22.543 1.00 92.06 298 GLY A O 1
ATOM 2386 N N . LEU A 1 299 ? 9.758 13.893 -20.787 1.00 89.88 299 LEU A N 1
ATOM 2387 C CA . LEU A 1 299 ? 11.069 13.852 -21.409 1.00 89.88 299 LEU A CA 1
ATOM 2388 C C . LEU A 1 299 ? 11.672 12.441 -21.484 1.00 89.88 299 LEU A C 1
ATOM 2390 O O . LEU A 1 299 ? 12.572 12.170 -22.281 1.00 89.88 299 LEU A O 1
ATOM 2394 N N . ILE A 1 300 ? 11.181 11.526 -20.659 1.00 92.44 300 ILE A N 1
ATOM 2395 C CA . ILE A 1 300 ? 11.633 10.140 -20.610 1.00 92.44 300 ILE A CA 1
ATOM 2396 C C . ILE A 1 300 ? 10.589 9.267 -21.297 1.00 92.44 300 ILE A C 1
ATOM 2398 O O . ILE A 1 300 ? 9.419 9.280 -20.927 1.00 92.44 300 ILE A O 1
ATOM 2402 N N . PHE A 1 301 ? 11.013 8.467 -22.278 1.00 90.12 301 PHE A N 1
ATOM 2403 C CA . PHE A 1 301 ? 10.133 7.456 -22.866 1.00 90.12 301 PHE A CA 1
ATOM 2404 C C . PHE A 1 301 ? 9.868 6.325 -21.861 1.00 90.12 301 PHE A C 1
ATOM 2406 O O . PHE A 1 301 ? 8.744 5.846 -21.723 1.00 90.12 301 PHE A O 1
ATOM 2413 N N . GLY A 1 302 ? 10.912 5.937 -21.121 1.00 92.31 302 GLY A N 1
ATOM 2414 C CA . GLY A 1 302 ? 10.820 5.091 -19.933 1.00 92.31 302 GLY A CA 1
ATOM 2415 C C . GLY A 1 302 ? 10.587 3.626 -20.268 1.00 92.31 302 GLY A C 1
ATOM 2416 O O . GLY A 1 302 ? 11.540 2.874 -20.466 1.00 92.31 302 GLY A O 1
ATOM 2417 N N . PHE A 1 303 ? 9.326 3.216 -20.306 1.00 94.88 303 PHE A N 1
ATOM 2418 C CA . PHE A 1 303 ? 8.907 1.826 -20.454 1.00 94.88 303 PHE A CA 1
ATOM 2419 C C . PHE A 1 303 ? 8.804 1.448 -21.936 1.00 94.88 303 PHE A C 1
ATOM 2421 O O . PHE A 1 303 ? 7.758 1.629 -22.558 1.00 94.88 303 PHE A O 1
ATOM 2428 N N . ILE A 1 304 ? 9.913 0.969 -22.511 1.00 91.50 304 ILE A N 1
ATOM 2429 C CA . ILE A 1 304 ? 9.983 0.515 -23.905 1.00 91.50 304 ILE A CA 1
ATOM 2430 C C . ILE A 1 304 ? 11.036 -0.586 -24.104 1.00 91.50 304 ILE A C 1
ATOM 2432 O O . ILE A 1 304 ? 12.184 -0.481 -23.654 1.00 91.50 304 ILE A O 1
ATOM 2436 N N . GLY A 1 305 ? 10.638 -1.633 -24.832 1.00 86.69 305 GLY A N 1
ATOM 2437 C CA . GLY A 1 305 ? 11.487 -2.768 -25.183 1.00 86.69 305 GLY A CA 1
ATOM 2438 C C . GLY A 1 305 ? 12.412 -2.474 -26.360 1.00 86.69 305 GLY A C 1
ATOM 2439 O O . GLY A 1 305 ? 12.156 -1.586 -27.172 1.00 86.69 305 GLY A O 1
ATOM 2440 N N . LYS A 1 306 ? 13.496 -3.249 -26.481 1.00 82.94 306 LYS A N 1
ATOM 2441 C CA . LYS A 1 306 ? 14.504 -3.057 -27.539 1.00 82.94 306 LYS A CA 1
ATOM 2442 C C . LYS A 1 306 ? 13.915 -3.128 -28.952 1.00 82.94 306 LYS A C 1
ATOM 2444 O O . LYS A 1 306 ? 14.316 -2.338 -29.795 1.00 82.94 306 LYS A O 1
ATOM 2449 N N . HIS A 1 307 ? 12.974 -4.034 -29.213 1.00 83.25 307 HIS A N 1
ATOM 2450 C CA . HIS A 1 307 ? 12.384 -4.184 -30.545 1.00 83.25 307 HIS A CA 1
ATOM 2451 C C . HIS A 1 307 ? 11.596 -2.931 -30.968 1.00 83.25 307 HIS A C 1
ATOM 2453 O O . HIS A 1 307 ? 11.906 -2.319 -31.989 1.00 83.25 307 HIS A O 1
ATOM 2459 N N . HIS A 1 308 ? 10.659 -2.473 -30.129 1.00 84.19 308 HIS A N 1
ATOM 2460 C CA . HIS A 1 308 ? 9.908 -1.234 -30.370 1.00 84.19 308 HIS A CA 1
ATOM 2461 C C . HIS A 1 308 ? 10.825 -0.009 -30.445 1.00 84.19 308 HIS A C 1
ATOM 2463 O O . HIS A 1 308 ? 10.658 0.838 -31.316 1.00 84.19 308 HIS A O 1
ATOM 2469 N N . LEU A 1 309 ? 11.840 0.056 -29.579 1.00 86.44 309 LEU A N 1
ATOM 2470 C CA . LEU A 1 309 ? 12.877 1.082 -29.635 1.00 86.44 309 LEU A CA 1
ATOM 2471 C C . LEU A 1 309 ? 13.557 1.124 -31.012 1.00 86.44 309 LEU A C 1
ATOM 2473 O O . LEU A 1 309 ? 13.726 2.206 -31.572 1.00 86.44 309 LEU A O 1
ATOM 2477 N N . HIS A 1 310 ? 13.946 -0.040 -31.545 1.00 85.25 310 HIS A N 1
ATOM 2478 C CA . HIS A 1 310 ? 14.598 -0.133 -32.846 1.00 85.25 310 HIS A CA 1
ATOM 2479 C C . HIS A 1 310 ? 13.698 0.376 -33.971 1.00 85.25 310 HIS A C 1
ATOM 2481 O O . HIS A 1 310 ? 14.164 1.167 -34.784 1.00 85.25 310 HIS A O 1
ATOM 2487 N N . MET A 1 311 ? 12.419 -0.005 -33.982 1.00 84.94 311 MET A N 1
ATOM 2488 C CA . MET A 1 311 ? 11.462 0.479 -34.984 1.00 84.94 311 MET A CA 1
ATOM 2489 C C . MET A 1 311 ? 11.290 1.998 -34.931 1.00 84.94 311 MET A C 1
ATOM 2491 O O . MET A 1 311 ? 11.316 2.664 -35.960 1.00 84.94 311 MET A O 1
ATOM 2495 N N . ILE A 1 312 ? 11.171 2.562 -33.728 1.00 86.25 312 ILE A N 1
ATOM 2496 C CA . ILE A 1 312 ? 10.932 3.995 -33.553 1.00 86.25 312 ILE A CA 1
ATOM 2497 C C . ILE A 1 312 ? 12.142 4.844 -33.982 1.00 86.25 312 ILE A C 1
ATOM 2499 O O . ILE A 1 312 ? 11.959 5.955 -34.484 1.00 86.25 312 ILE A O 1
ATOM 2503 N N . LEU A 1 313 ? 13.365 4.353 -33.756 1.00 86.25 313 LEU A N 1
ATOM 2504 C CA . LEU A 1 313 ? 14.602 5.070 -34.081 1.00 86.25 313 LEU A CA 1
ATOM 2505 C C . LEU A 1 313 ? 15.130 4.786 -35.498 1.00 86.25 313 LEU A C 1
ATOM 2507 O O . LEU A 1 313 ? 15.958 5.557 -35.973 1.00 86.25 313 LEU A O 1
ATOM 2511 N N . ALA A 1 314 ? 14.683 3.721 -36.174 1.00 84.19 314 ALA A N 1
ATOM 2512 C CA . ALA A 1 314 ? 15.231 3.299 -37.470 1.00 84.19 314 ALA A CA 1
ATOM 2513 C C . ALA A 1 314 ? 15.141 4.386 -38.553 1.00 84.19 314 ALA A C 1
ATOM 2515 O O . ALA A 1 314 ? 16.074 4.556 -39.333 1.00 84.19 314 ALA A O 1
ATOM 2516 N N . GLU A 1 315 ? 14.046 5.144 -38.563 1.00 81.94 315 GLU A N 1
ATOM 2517 C CA . GLU A 1 315 ? 13.774 6.192 -39.556 1.00 81.94 315 GLU A CA 1
ATOM 2518 C C . GLU A 1 315 ? 14.100 7.603 -39.044 1.00 81.94 315 GLU A C 1
ATOM 2520 O O . GLU A 1 315 ? 13.726 8.604 -39.655 1.00 81.94 315 GLU A O 1
ATOM 2525 N N . ARG A 1 316 ? 14.774 7.717 -37.893 1.00 85.31 316 ARG A N 1
ATOM 2526 C CA . ARG A 1 316 ? 15.073 9.016 -37.283 1.00 85.31 316 ARG A CA 1
ATOM 2527 C C . ARG A 1 316 ? 16.428 9.561 -37.742 1.00 85.31 316 ARG A C 1
ATOM 2529 O O . ARG A 1 316 ? 17.347 8.781 -37.998 1.00 85.31 316 ARG A O 1
ATOM 2536 N N . PRO A 1 317 ? 16.588 10.898 -37.811 1.00 85.81 317 PRO A N 1
ATOM 2537 C CA . PRO A 1 317 ? 17.868 11.516 -38.142 1.00 85.81 317 PRO A CA 1
ATOM 2538 C C . PRO A 1 317 ? 18.989 11.106 -37.179 1.00 85.81 317 PRO A C 1
ATOM 2540 O O . PRO A 1 317 ? 18.751 10.857 -35.993 1.00 85.81 317 PRO A O 1
ATOM 2543 N N . ASN A 1 318 ? 20.227 11.109 -37.674 1.00 85.06 318 ASN A N 1
ATOM 2544 C CA . ASN A 1 318 ? 21.417 10.912 -36.844 1.00 85.06 318 ASN A CA 1
ATOM 2545 C C . ASN A 1 318 ? 21.447 11.910 -35.678 1.00 85.06 318 ASN A C 1
ATOM 2547 O O . ASN A 1 318 ? 21.065 13.067 -35.833 1.00 85.06 318 ASN A O 1
ATOM 2551 N N . GLY A 1 319 ? 21.895 11.454 -34.509 1.00 80.56 319 GLY A N 1
ATOM 2552 C CA . GLY A 1 319 ? 21.878 12.260 -33.286 1.00 80.56 319 GLY A CA 1
ATOM 2553 C C . GLY A 1 319 ? 20.528 12.271 -32.562 1.00 80.56 319 GLY A C 1
ATOM 2554 O O . GLY A 1 319 ? 20.450 12.811 -31.458 1.00 80.56 319 GLY A O 1
ATOM 2555 N N . THR A 1 320 ? 19.486 11.639 -33.123 1.00 85.12 320 THR A N 1
ATOM 2556 C CA . THR A 1 320 ? 18.238 11.392 -32.390 1.00 85.12 320 THR A CA 1
ATOM 2557 C C . THR A 1 320 ? 18.478 10.367 -31.291 1.00 85.12 320 THR A C 1
ATOM 2559 O O . THR A 1 320 ? 19.003 9.283 -31.560 1.00 85.12 320 THR A O 1
ATOM 2562 N N . PHE A 1 321 ? 18.052 10.674 -30.068 1.00 88.00 321 PHE A N 1
ATOM 2563 C CA . PHE A 1 321 ? 18.103 9.754 -28.942 1.00 88.00 321 PHE A CA 1
ATOM 2564 C C . PHE A 1 321 ? 16.825 9.764 -28.107 1.00 88.00 321 PHE A C 1
ATOM 2566 O O . PHE A 1 321 ? 16.014 10.689 -28.167 1.00 88.00 321 PHE A O 1
ATOM 2573 N N . LEU A 1 322 ? 16.670 8.718 -27.297 1.00 89.50 322 LEU A N 1
ATOM 2574 C CA . LEU A 1 322 ? 15.642 8.630 -26.270 1.00 89.50 322 LEU A CA 1
ATOM 2575 C C . LEU A 1 322 ? 16.156 7.944 -25.005 1.00 89.50 322 LEU A C 1
ATOM 2577 O O . LEU A 1 322 ? 17.118 7.169 -25.024 1.00 89.50 322 LEU A O 1
ATOM 2581 N N . LEU A 1 323 ? 15.481 8.242 -23.897 1.00 92.00 323 LEU A N 1
ATOM 2582 C CA . LEU A 1 323 ? 15.762 7.690 -22.578 1.00 92.00 323 LEU A CA 1
ATOM 2583 C C . LEU A 1 323 ? 14.758 6.589 -22.241 1.00 92.00 323 LEU A C 1
ATOM 2585 O O . LEU A 1 323 ? 13.545 6.808 -22.300 1.00 92.00 323 LEU A O 1
ATOM 2589 N N . ARG A 1 324 ? 15.263 5.423 -21.838 1.00 93.12 324 ARG A N 1
ATOM 2590 C CA . ARG A 1 324 ? 14.444 4.288 -21.395 1.00 93.12 324 ARG A CA 1
ATOM 2591 C C . ARG A 1 324 ? 15.002 3.648 -20.134 1.00 93.12 324 ARG A C 1
ATOM 2593 O O . ARG A 1 324 ? 16.208 3.698 -19.892 1.00 93.12 324 ARG A O 1
ATOM 2600 N N . PHE A 1 325 ? 14.145 2.999 -19.362 1.00 95.12 325 PHE A N 1
ATOM 2601 C CA . PHE A 1 325 ? 14.577 2.197 -18.227 1.00 95.12 325 PHE A CA 1
ATOM 2602 C C . PHE A 1 325 ? 15.314 0.942 -18.703 1.00 95.12 325 PHE A C 1
ATOM 2604 O O . PHE A 1 325 ? 14.998 0.358 -19.741 1.00 95.12 325 PHE A O 1
ATOM 2611 N N . SER A 1 326 ? 16.349 0.556 -17.961 1.00 92.38 326 SER A N 1
ATOM 2612 C CA . SER A 1 326 ? 17.152 -0.622 -18.275 1.00 92.38 326 SER A CA 1
ATOM 2613 C C . SER A 1 326 ? 16.351 -1.892 -18.015 1.00 92.38 326 SER A C 1
ATOM 2615 O O . SER A 1 326 ? 15.807 -2.083 -16.934 1.00 92.38 326 SER A O 1
ATOM 2617 N N . ASP A 1 327 ? 16.334 -2.806 -18.983 1.00 88.62 327 ASP A N 1
ATOM 2618 C CA . ASP A 1 327 ? 15.759 -4.143 -18.794 1.00 88.62 327 ASP A CA 1
ATOM 2619 C C . ASP A 1 327 ? 16.638 -5.061 -17.954 1.00 88.62 327 ASP A C 1
ATOM 2621 O O . ASP A 1 327 ? 16.163 -6.084 -17.467 1.00 88.62 327 ASP A O 1
ATOM 2625 N N . SER A 1 328 ? 17.934 -4.750 -17.894 1.00 87.94 328 SER A N 1
ATOM 2626 C CA . SER A 1 328 ? 18.960 -5.632 -17.339 1.00 87.94 328 SER A CA 1
ATOM 2627 C C . SER A 1 328 ? 19.362 -5.294 -15.925 1.00 87.94 328 SER A C 1
ATOM 2629 O O . SER A 1 328 ? 20.016 -6.100 -15.273 1.00 87.94 328 SER A O 1
ATOM 2631 N N . GLU A 1 329 ? 19.018 -4.097 -15.474 1.00 90.12 329 GLU A N 1
ATOM 2632 C CA . GLU A 1 329 ? 19.554 -3.529 -14.252 1.00 90.12 329 GLU A CA 1
ATOM 2633 C C . GLU A 1 329 ? 18.433 -2.823 -13.514 1.00 90.12 329 GLU A C 1
ATOM 2635 O O . GLU A 1 329 ? 17.761 -1.952 -14.069 1.00 90.12 329 GLU A O 1
ATOM 2640 N N . ILE A 1 330 ? 18.248 -3.205 -12.254 1.00 93.62 330 ILE A N 1
ATOM 2641 C CA . ILE A 1 330 ? 17.312 -2.549 -11.348 1.00 93.62 330 ILE A CA 1
ATOM 2642 C C . ILE A 1 330 ? 17.744 -1.091 -11.177 1.00 93.62 330 ILE A C 1
ATOM 2644 O O . ILE A 1 330 ? 18.915 -0.817 -10.911 1.00 93.62 330 ILE A O 1
ATOM 2648 N N . GLY A 1 331 ? 16.805 -0.157 -11.349 1.00 92.19 331 GLY A N 1
ATOM 2649 C CA . GLY A 1 331 ? 17.076 1.274 -11.183 1.00 92.19 331 GLY A CA 1
ATOM 2650 C C . GLY A 1 331 ? 18.098 1.840 -12.178 1.00 92.19 331 GLY A C 1
ATOM 2651 O O . GLY A 1 331 ? 18.753 2.837 -11.881 1.00 92.19 331 GLY A O 1
ATOM 2652 N N . GLY A 1 332 ? 18.261 1.217 -13.349 1.00 90.75 332 GLY A N 1
ATOM 2653 C CA . GLY A 1 332 ? 19.112 1.727 -14.426 1.00 90.75 332 GLY A CA 1
ATOM 2654 C C . GLY A 1 332 ? 18.335 2.519 -15.481 1.00 90.75 332 GLY A C 1
ATOM 2655 O O . GLY A 1 332 ? 17.188 2.199 -15.793 1.00 90.75 332 GLY A O 1
ATOM 2656 N N . ILE A 1 333 ? 18.992 3.500 -16.107 1.00 91.38 333 ILE A N 1
ATOM 2657 C CA . ILE A 1 333 ? 18.498 4.204 -17.301 1.00 91.38 333 ILE A CA 1
ATOM 2658 C C . ILE A 1 333 ? 19.498 4.046 -18.453 1.00 91.38 333 ILE A C 1
ATOM 2660 O O . ILE A 1 333 ? 20.713 4.006 -18.254 1.00 91.38 333 ILE A O 1
ATOM 2664 N N . THR A 1 334 ? 18.988 3.901 -19.670 1.00 90.62 334 THR A N 1
ATOM 2665 C CA . THR A 1 334 ? 19.765 3.718 -20.899 1.00 90.62 334 THR A CA 1
ATOM 2666 C C . THR A 1 334 ? 19.427 4.820 -21.892 1.00 90.62 334 THR A C 1
ATOM 2668 O O . THR A 1 334 ? 18.254 5.135 -22.098 1.00 90.62 334 THR A O 1
ATOM 2671 N N . ILE A 1 335 ? 20.459 5.358 -22.539 1.00 90.12 335 ILE A N 1
ATOM 2672 C CA . ILE A 1 335 ? 20.331 6.268 -23.677 1.00 90.12 335 ILE A CA 1
ATOM 2673 C C . ILE A 1 335 ? 20.447 5.431 -24.945 1.00 90.12 335 ILE A C 1
ATOM 2675 O O . ILE A 1 335 ? 21.467 4.774 -25.158 1.00 90.12 335 ILE A O 1
ATOM 2679 N N . ALA A 1 336 ? 19.405 5.430 -25.767 1.00 88.00 336 ALA A N 1
ATOM 2680 C CA . ALA A 1 336 ? 19.415 4.804 -27.083 1.00 88.00 336 ALA A CA 1
ATOM 2681 C C . ALA A 1 336 ? 19.445 5.891 -28.153 1.00 88.00 336 ALA A C 1
ATOM 2683 O O . ALA A 1 336 ? 18.639 6.813 -28.081 1.00 88.00 336 ALA A O 1
ATOM 2684 N N . TYR A 1 337 ? 20.359 5.796 -29.117 1.00 86.94 337 TYR A N 1
ATOM 2685 C CA . TYR A 1 337 ? 20.591 6.853 -30.101 1.00 86.94 337 TYR A CA 1
ATOM 2686 C C . TYR A 1 337 ? 20.934 6.305 -31.486 1.00 86.94 337 TYR A C 1
ATOM 2688 O O . TYR A 1 337 ? 21.443 5.189 -31.622 1.00 86.94 337 TYR A O 1
ATOM 2696 N N . VAL A 1 338 ? 20.658 7.111 -32.511 1.00 86.00 338 VAL A N 1
ATOM 2697 C CA . VAL A 1 338 ? 21.028 6.841 -33.904 1.00 86.00 338 VAL A CA 1
ATOM 2698 C C . VAL A 1 338 ? 22.416 7.415 -34.172 1.00 86.00 338 VAL A C 1
ATOM 2700 O O . VAL A 1 338 ? 22.621 8.627 -34.083 1.00 86.00 338 VAL A O 1
ATOM 2703 N N . SER A 1 339 ? 23.373 6.544 -34.498 1.00 77.19 339 SER A N 1
ATOM 2704 C CA . SER A 1 339 ? 24.741 6.926 -34.863 1.00 77.19 339 SER A CA 1
ATOM 2705 C C . SER A 1 339 ? 25.008 6.715 -36.357 1.00 77.19 339 SER A C 1
ATOM 2707 O O . SER A 1 339 ? 24.633 5.657 -36.880 1.00 77.19 339 SER A O 1
ATOM 2709 N N . PRO A 1 340 ? 25.717 7.643 -37.025 1.00 68.81 340 PRO A N 1
ATOM 2710 C CA . PRO A 1 340 ? 26.231 7.409 -38.367 1.00 68.81 340 PRO A CA 1
ATOM 2711 C C . PRO A 1 340 ? 27.385 6.402 -38.310 1.00 68.81 340 PRO A C 1
ATOM 2713 O O . PRO A 1 340 ? 28.404 6.665 -37.676 1.00 68.81 340 PRO A O 1
ATOM 2716 N N . VAL A 1 341 ? 27.241 5.253 -38.974 1.00 57.09 341 VAL A N 1
ATOM 2717 C CA . VAL A 1 341 ? 28.357 4.331 -39.239 1.00 57.09 341 VAL A CA 1
ATOM 2718 C C . VAL A 1 341 ? 28.255 3.868 -40.694 1.00 57.09 341 VAL A C 1
ATOM 2720 O O . VAL A 1 341 ? 27.252 3.281 -41.084 1.00 57.09 341 VAL A O 1
ATOM 2723 N N . ASP A 1 342 ? 29.260 4.181 -41.515 1.00 46.22 342 ASP A N 1
ATOM 2724 C CA . ASP A 1 342 ? 29.467 3.663 -42.881 1.00 46.22 342 ASP A CA 1
ATOM 2725 C C . ASP A 1 342 ? 28.192 3.470 -43.731 1.00 46.22 342 ASP A C 1
ATOM 2727 O O . ASP A 1 342 ? 27.808 2.362 -44.107 1.00 46.22 342 ASP A O 1
ATOM 2731 N N . ARG A 1 343 ? 27.529 4.590 -44.056 1.00 49.19 343 ARG A N 1
ATOM 2732 C CA . ARG A 1 343 ? 26.347 4.695 -44.944 1.00 49.19 343 ARG A CA 1
ATOM 2733 C C . ARG A 1 343 ? 25.077 3.950 -44.491 1.00 49.19 343 ARG A C 1
ATOM 2735 O O . ARG A 1 343 ? 24.100 3.958 -45.238 1.00 49.19 343 ARG A O 1
ATOM 2742 N N . LYS A 1 344 ? 25.033 3.364 -43.285 1.00 53.56 344 LYS A N 1
ATOM 2743 C CA . LYS A 1 344 ? 23.810 2.801 -42.678 1.00 53.56 344 LYS A CA 1
ATOM 2744 C C . LYS A 1 344 ? 23.610 3.325 -41.254 1.00 53.56 344 LYS A C 1
ATOM 2746 O O . LYS A 1 344 ? 24.509 3.267 -40.422 1.00 53.56 344 LYS A O 1
ATOM 2751 N N . SER A 1 345 ? 22.409 3.805 -40.945 1.00 60.09 345 SER A N 1
ATOM 2752 C CA . SER A 1 345 ? 22.046 4.208 -39.583 1.00 60.09 345 SER A CA 1
ATOM 2753 C C . SER A 1 345 ? 22.100 2.996 -38.647 1.00 60.09 345 SER A C 1
ATOM 2755 O O . SER A 1 345 ? 21.404 2.004 -38.873 1.00 60.09 345 SER A O 1
ATOM 2757 N N . LYS A 1 346 ? 22.923 3.058 -37.592 1.00 71.19 346 LYS A N 1
ATOM 2758 C CA . LYS A 1 346 ? 22.992 2.019 -36.553 1.00 71.19 346 LYS A CA 1
ATOM 2759 C C . LYS A 1 346 ? 22.471 2.576 -35.236 1.00 71.19 346 LYS A C 1
ATOM 2761 O O . LYS A 1 346 ? 22.850 3.671 -34.826 1.00 71.19 346 LYS A O 1
ATOM 2766 N N . ILE A 1 347 ? 21.623 1.804 -34.564 1.00 73.75 347 ILE A N 1
ATOM 2767 C CA . ILE A 1 347 ? 21.090 2.155 -33.245 1.00 73.75 347 ILE A CA 1
ATOM 2768 C C . ILE A 1 347 ? 22.015 1.568 -32.182 1.00 73.75 347 ILE A C 1
ATOM 2770 O O . ILE A 1 347 ? 22.238 0.356 -32.143 1.00 73.75 347 ILE A O 1
ATOM 2774 N N . SER A 1 348 ? 22.541 2.442 -31.330 1.00 77.12 348 SER A N 1
ATOM 2775 C CA . SER A 1 348 ? 23.479 2.114 -30.256 1.00 77.12 348 SER A CA 1
ATOM 2776 C C . SER A 1 348 ? 22.872 2.470 -28.896 1.00 77.12 348 SER A C 1
ATOM 2778 O O . SER A 1 348 ? 21.974 3.310 -28.804 1.00 77.12 348 SER A O 1
ATOM 2780 N N . SER A 1 349 ? 23.336 1.823 -27.823 1.00 71.75 349 SER A N 1
ATOM 2781 C CA . SER A 1 349 ? 22.826 2.062 -26.468 1.00 71.75 349 SER A CA 1
ATOM 2782 C C . SER A 1 349 ? 23.943 2.204 -25.439 1.00 71.75 349 SER A C 1
ATOM 2784 O O . SER A 1 349 ? 24.811 1.336 -25.363 1.00 71.75 349 SER A O 1
ATOM 2786 N N . LEU A 1 350 ? 23.866 3.239 -24.603 1.00 73.31 350 LEU A N 1
ATOM 2787 C CA . LEU A 1 350 ? 24.770 3.490 -23.478 1.00 73.31 350 LEU A CA 1
ATOM 2788 C C . LEU A 1 350 ? 24.005 3.352 -22.156 1.00 73.31 350 LEU A C 1
ATOM 2790 O O . LEU A 1 350 ? 23.020 4.059 -21.929 1.00 73.31 350 LEU A O 1
ATOM 2794 N N . SER A 1 351 ? 24.455 2.448 -21.278 1.00 67.56 351 SER A N 1
ATOM 2795 C CA . SER A 1 351 ? 23.913 2.342 -19.915 1.00 67.56 351 SER A CA 1
ATOM 2796 C C . SER A 1 351 ? 24.529 3.426 -19.035 1.00 67.56 351 SER A C 1
ATOM 2798 O O . SER A 1 351 ? 25.745 3.474 -18.838 1.00 67.56 351 SER A O 1
ATOM 2800 N N . ALA A 1 352 ? 23.694 4.304 -18.488 1.00 59.00 352 ALA A N 1
ATOM 2801 C CA . ALA A 1 352 ? 24.137 5.398 -17.642 1.00 59.00 352 ALA A CA 1
ATOM 2802 C C . ALA A 1 352 ? 24.209 4.942 -16.174 1.00 59.00 352 ALA A C 1
ATOM 2804 O O . ALA A 1 352 ? 23.423 5.374 -15.338 1.00 59.00 352 ALA A O 1
ATOM 2805 N N . LYS A 1 353 ? 25.184 4.090 -15.824 1.00 50.56 353 LYS A N 1
ATOM 2806 C CA . LYS A 1 353 ? 25.401 3.641 -14.428 1.00 50.56 353 LYS A CA 1
ATOM 2807 C C . LYS A 1 353 ? 25.927 4.720 -13.470 1.00 50.56 353 LYS A C 1
ATOM 2809 O O . LYS A 1 353 ? 26.070 4.464 -12.278 1.00 50.56 353 LYS A O 1
ATOM 2814 N N . ARG A 1 354 ? 26.293 5.908 -13.965 1.00 39.12 354 ARG A N 1
ATOM 2815 C CA . ARG A 1 354 ? 27.100 6.868 -13.184 1.00 39.12 354 ARG A CA 1
ATOM 2816 C C . ARG A 1 354 ? 26.957 8.341 -13.579 1.00 39.12 354 ARG A C 1
ATOM 2818 O O . ARG A 1 354 ? 27.628 9.180 -12.994 1.00 39.12 354 ARG A O 1
ATOM 2825 N N . ILE A 1 355 ? 26.089 8.660 -14.539 1.00 43.81 355 ILE A N 1
ATOM 2826 C CA . ILE A 1 355 ? 26.013 10.004 -15.143 1.00 43.81 355 ILE A CA 1
ATOM 2827 C C . ILE A 1 355 ? 25.207 10.988 -14.269 1.00 43.81 355 ILE A C 1
ATOM 2829 O O . ILE A 1 355 ? 25.479 12.183 -14.269 1.00 43.81 355 ILE A O 1
ATOM 2833 N N . LEU A 1 356 ? 24.313 10.495 -13.405 1.00 43.84 356 LEU A N 1
ATOM 2834 C CA . LEU A 1 356 ? 23.468 11.342 -12.548 1.00 43.84 356 LEU A CA 1
ATOM 2835 C C . LEU A 1 356 ? 24.184 11.960 -11.327 1.00 43.84 356 LEU A C 1
ATOM 2837 O O . LEU A 1 356 ? 23.549 12.674 -10.558 1.00 43.84 356 LEU A O 1
ATOM 2841 N N . ARG A 1 357 ? 25.491 11.714 -11.128 1.00 37.53 357 ARG A N 1
ATOM 2842 C CA . ARG A 1 357 ? 26.298 12.445 -10.125 1.00 37.53 357 ARG A CA 1
ATOM 2843 C C . ARG A 1 357 ? 27.100 13.612 -10.710 1.00 37.53 357 ARG A C 1
ATOM 2845 O O . ARG A 1 357 ? 27.651 14.381 -9.932 1.00 37.53 357 ARG A O 1
ATOM 2852 N N . SER A 1 358 ? 27.183 13.752 -12.034 1.00 31.31 358 SER A N 1
ATOM 2853 C CA . SER A 1 358 ? 28.096 14.723 -12.659 1.00 31.31 358 SER A CA 1
ATOM 2854 C C . SER A 1 358 ? 27.590 15.381 -13.943 1.00 31.31 358 SER A C 1
ATOM 2856 O O . SER A 1 358 ? 28.263 16.278 -14.442 1.00 31.31 358 SER A O 1
ATOM 2858 N N . VAL A 1 359 ? 26.428 14.996 -14.479 1.00 34.09 359 VAL A N 1
ATOM 2859 C CA . VAL A 1 359 ? 25.873 15.613 -15.691 1.00 34.09 359 VAL A CA 1
ATOM 2860 C C . VAL A 1 359 ? 24.388 15.890 -15.480 1.00 34.09 359 VAL A C 1
ATOM 2862 O O . VAL A 1 359 ? 23.587 14.968 -15.324 1.00 34.09 359 VAL A O 1
ATOM 2865 N N . ALA A 1 360 ? 24.024 17.173 -15.461 1.00 36.75 360 ALA A N 1
ATOM 2866 C CA . ALA A 1 360 ? 22.640 17.589 -15.638 1.00 36.75 360 ALA A CA 1
ATOM 2867 C C . ALA A 1 360 ? 22.178 17.107 -17.021 1.00 36.75 360 ALA A C 1
ATOM 2869 O O . ALA A 1 360 ? 22.869 17.343 -18.014 1.00 36.75 360 ALA A O 1
ATOM 2870 N N . LEU A 1 361 ? 21.044 16.403 -17.095 1.00 44.59 361 LEU A N 1
ATOM 2871 C CA . LEU A 1 361 ? 20.432 16.119 -18.391 1.00 44.59 361 LEU A CA 1
ATOM 2872 C C . LEU A 1 361 ? 20.123 17.477 -19.051 1.00 44.59 361 LEU A C 1
ATOM 2874 O O . LEU A 1 361 ? 19.603 18.363 -18.368 1.00 44.59 361 LEU A O 1
ATOM 2878 N N . PRO A 1 362 ? 20.494 17.685 -20.325 1.00 41.66 362 PRO A N 1
ATOM 2879 C CA . PRO A 1 362 ? 20.362 18.988 -20.963 1.00 41.66 362 PRO A CA 1
ATOM 2880 C C . PRO A 1 362 ? 18.896 19.438 -20.982 1.00 41.66 362 PRO A C 1
ATOM 2882 O O . PRO A 1 362 ? 17.995 18.638 -21.232 1.00 41.66 362 PRO A O 1
ATOM 2885 N N . THR A 1 363 ? 18.661 20.728 -20.738 1.00 36.41 363 THR A N 1
ATOM 2886 C CA . THR A 1 363 ? 17.362 21.373 -20.956 1.00 36.41 363 THR A CA 1
ATOM 2887 C C . THR A 1 363 ? 17.086 21.387 -22.455 1.00 36.41 363 THR A C 1
ATOM 2889 O O . THR A 1 363 ? 17.741 22.114 -23.201 1.00 36.41 363 THR A O 1
ATOM 2892 N N . ALA A 1 364 ? 16.171 20.536 -22.909 1.00 42.12 364 ALA A N 1
ATOM 2893 C CA . ALA A 1 364 ? 15.826 20.416 -24.317 1.00 42.12 364 ALA A CA 1
ATOM 2894 C C . ALA A 1 364 ? 14.896 21.559 -24.756 1.00 42.12 364 ALA A C 1
ATOM 2896 O O . ALA A 1 364 ? 13.818 21.740 -24.194 1.00 42.12 364 ALA A O 1
ATOM 2897 N N . SER A 1 365 ? 15.294 22.306 -25.786 1.00 35.19 365 SER A N 1
ATOM 2898 C CA . SER A 1 365 ? 14.432 23.223 -26.533 1.00 35.19 365 SER A CA 1
ATOM 2899 C C . SER A 1 365 ? 14.036 22.566 -27.860 1.00 35.19 365 SER A C 1
ATOM 2901 O O . SER A 1 365 ? 14.865 22.391 -28.748 1.00 35.19 365 SER A O 1
ATOM 2903 N N . GLY A 1 366 ? 12.769 22.172 -28.012 1.00 35.97 366 GLY A N 1
ATOM 2904 C CA . GLY A 1 366 ? 12.280 21.636 -29.286 1.00 35.97 366 GLY A CA 1
ATOM 2905 C C . GLY A 1 366 ? 10.989 20.835 -29.173 1.00 35.97 366 GLY A C 1
ATOM 2906 O O . GLY A 1 366 ? 10.863 19.932 -28.356 1.00 35.97 366 GLY A O 1
ATOM 2907 N N . THR A 1 367 ? 10.020 21.215 -29.994 1.00 36.59 367 THR A N 1
ATOM 2908 C CA . THR A 1 367 ? 8.594 20.896 -29.925 1.00 36.59 367 THR A CA 1
ATOM 2909 C C . THR A 1 367 ? 8.235 19.516 -30.493 1.00 36.59 367 THR A C 1
ATOM 2911 O O . THR A 1 367 ? 8.551 19.205 -31.635 1.00 36.59 367 THR A O 1
ATOM 2914 N N . SER A 1 368 ? 7.411 18.790 -29.729 1.00 40.97 368 SER A N 1
ATOM 2915 C CA . SER A 1 368 ? 6.554 17.659 -30.122 1.00 40.97 368 SER A CA 1
ATOM 2916 C C . SER A 1 368 ? 7.219 16.294 -30.376 1.00 40.97 368 SER A C 1
ATOM 2918 O O . SER A 1 368 ? 7.988 16.097 -31.309 1.00 40.97 368 SER A O 1
ATOM 2920 N N . MET A 1 369 ? 6.776 15.320 -29.567 1.00 39.50 369 MET A N 1
ATOM 2921 C CA . MET A 1 369 ? 7.199 13.915 -29.470 1.00 39.50 369 MET A CA 1
ATOM 2922 C C . MET A 1 369 ? 8.609 13.690 -28.909 1.00 39.50 369 MET A C 1
ATOM 2924 O O . MET A 1 369 ? 9.570 14.245 -29.409 1.00 39.50 369 MET A O 1
ATOM 2928 N N . ARG A 1 370 ? 8.675 12.825 -27.882 1.00 49.25 370 ARG A N 1
ATOM 2929 C CA . ARG A 1 370 ? 9.791 12.317 -27.044 1.00 49.25 370 ARG A CA 1
ATOM 2930 C C . ARG A 1 370 ? 11.110 11.934 -27.761 1.00 49.25 370 ARG A C 1
ATOM 2932 O O . ARG A 1 370 ? 11.658 10.857 -27.525 1.00 49.25 370 ARG A O 1
ATOM 2939 N N . PHE A 1 371 ? 11.614 12.787 -28.634 1.00 48.28 371 PHE A N 1
ATOM 2940 C CA . PHE A 1 371 ? 12.820 12.623 -29.424 1.00 48.28 371 PHE A CA 1
ATOM 2941 C C . PHE A 1 371 ? 13.705 13.829 -29.181 1.00 48.28 371 PHE A C 1
ATOM 2943 O O . PHE A 1 371 ? 13.280 14.966 -29.363 1.00 48.28 371 PHE A O 1
ATOM 2950 N N . TYR A 1 372 ? 14.949 13.570 -28.803 1.00 54.84 372 TYR A N 1
ATOM 2951 C CA . TYR A 1 372 ? 15.947 14.619 -28.680 1.00 54.84 372 TYR A CA 1
ATOM 2952 C C . TYR A 1 372 ? 16.913 14.506 -29.830 1.00 54.84 372 TYR A C 1
ATOM 2954 O O . TYR A 1 372 ? 17.541 13.465 -30.003 1.00 54.84 372 TYR A O 1
ATOM 2962 N N . THR A 1 373 ? 17.064 15.578 -30.588 1.00 40.78 373 THR A N 1
ATOM 2963 C CA . THR A 1 373 ? 18.169 15.738 -31.526 1.00 40.78 373 THR A CA 1
ATOM 2964 C C . THR A 1 373 ? 19.245 16.563 -30.842 1.00 40.78 373 THR A C 1
ATOM 2966 O O . THR A 1 373 ? 19.028 17.738 -30.554 1.00 40.78 373 THR A O 1
ATOM 2969 N N . CYS A 1 374 ? 20.400 15.960 -30.564 1.00 38.59 374 CYS A N 1
ATOM 2970 C CA . CYS A 1 374 ? 21.587 16.731 -30.211 1.00 38.59 374 CYS A CA 1
ATOM 2971 C C . CYS A 1 374 ? 22.372 16.987 -31.497 1.00 38.59 374 CYS A C 1
ATOM 2973 O O . CYS A 1 374 ? 22.889 16.045 -32.102 1.00 38.59 374 CYS A O 1
ATOM 2975 N N . THR A 1 375 ? 22.452 18.243 -31.931 1.00 29.28 375 THR A N 1
ATOM 2976 C CA . THR A 1 375 ? 23.407 18.641 -32.966 1.00 29.28 375 THR A CA 1
ATOM 2977 C C . THR A 1 375 ? 24.782 18.648 -32.307 1.00 29.28 375 THR A C 1
ATOM 2979 O O . THR A 1 375 ? 25.134 19.595 -31.609 1.00 29.28 375 THR A O 1
ATOM 2982 N N . LEU A 1 376 ? 25.536 17.559 -32.455 1.00 27.53 376 LEU A N 1
ATOM 2983 C CA . LEU A 1 376 ? 26.970 17.578 -32.177 1.00 27.53 376 LEU A CA 1
ATOM 2984 C C . LEU A 1 376 ? 27.597 18.544 -33.193 1.00 27.53 376 LEU A C 1
ATOM 2986 O O . LEU A 1 376 ? 27.621 18.226 -34.382 1.00 27.53 376 LEU A O 1
ATOM 2990 N N . MET A 1 377 ? 27.999 19.735 -32.735 1.00 25.66 377 MET A N 1
ATOM 2991 C CA . MET A 1 377 ? 28.952 20.581 -33.463 1.00 25.66 377 MET A CA 1
ATOM 2992 C C . MET A 1 377 ? 30.345 19.972 -33.387 1.00 25.66 377 MET A C 1
ATOM 2994 O O . MET A 1 377 ? 30.705 19.488 -32.287 1.00 25.66 377 MET A O 1
#

Sequence (377 aa):
MWSEQLLGINERLRQEYMLVGTPNPACKLQLENLLHSLIDSSLVVEKQPPQVIKTQSKFSTTVRCLLGEKVMPGKPVVIKAQIVNELQAKNLGNLHSDTVAELINNQSILEKHPGNKTTCATFRNMSVRKIKRADRKGSESVTEEKFAILFSTEITYVGCDTSYQIQMISLPVVITVHGSQDSNALATILWDCAFARPDRVPFAVPDSVSWREMCQTLNCKFTSEVNTQHNLDKFNQHFLAQKIFDKPDFSGDFSEMMVSWAQFNKEVLPGRSFTFWQWFEGVTELSKKHLRPYWSEGLIFGFIGKHHLHMILAERPNGTFLLRFSDSEIGGITIAYVSPVDRKSKISSLSAKRILRSVALPTASGTSMRFYTCTLM

Secondary structure (DSSP, 8-state):
-HHHHHHHHHHHHHHHHHH-SS--HHHHHHHHHHHHHHHHTTEEEEEPPPSEEETT--EEEEEEETTGGGBPTTS--EEEEEEEEHHHHHTGGG--S--SEEEES-EEE-EEETTTTEEEEEEEEEEEEEE--PPP-TT--TTS-EEEEEEEEEE-BTT--S-EEEEEEPSPEEEESSGGGHHHHHHHHHHHHHHPPTT-STT---SEEEHHHHHHHHHHHHHHHHT-S----HHHHHHHHHHHTT-TT--S--TTPEEEHHHHHTSBPTT-SSBHHHHHHHHHHHIIIIIHHHHHTT---BS--HHHHHHHHHTSPTTEEEEEE-SSSTT-EEEEEEEEETTEEEEEEEE-SSGGGT-PPP-----SSS-EE----

Radius of gyration: 27.66 Å; chains: 1; bounding box: 77×48×81 Å

pLDDT: mean 87.27, std 15.5, range [25.66, 98.5]